Protein 6Y0R (pdb70)

Radius of gyration: 21.62 Å; Cα contacts (8 Å, |Δi|>4): 1154; chains: 1; bounding box: 48×56×54 Å

Foldseek 3Di:
DLLVVQLVVLVFDWDDPPDVLCVLQQAAQALQAGEAEQTETEHQDLSSQLSSLQSCLVVVFFEAEDQLRPFNQSCSSQSYYYHHRYYQLLQFDWAADPQQKIKGFQNHFQLQNQVCQCVVPQWDAAAAQARSHGNQVQQQAWGHYQLCQPHNTRVSFWAKWWFLFSNSDIDIDGCVGVVLLSQNSRRFVLQFGHTGIIMGRIHRWAQKKKKKKKDDDDALVQQLQLVLLVLVLLQAAASQWWKKWKQALVGIMIIHMGRDHDVVVCVRCVVSCVSRDDIDMDMDIHTRSVVSVVSNDPPHDSNDSDSNDRNHFHKFKWKKQAARDDSVLSSLLSVLCNPVRNPDPWRKMKMKIQQHHDSGPNLPDALSSHLQRSSNGGIMMMIMTTDDSPDNDDPVRVVSNVSSVCSRPVPDDPLRMATRSSGQGPPDQQANNLCRRRNPCLVSSLCSSCVRPVSRSSHHSNHRHHDD

Structure (mmCIF, N/CA/C/O backbone):
data_6Y0R
#
_entry.id   6Y0R
#
_cell.length_a   73.686
_cell.length_b   74.247
_cell.length_c   97.157
_cell.angle_alpha   90.000
_cell.angle_beta   90.000
_cell.angle_gamma   90.000
#
_symmetry.space_group_name_H-M   'P 21 21 21'
#
loop_
_entity.id
_entity.type
_entity.pdbx_description
1 polymer 'Chitooligosaccharide oxidase'
2 non-polymer 'FLAVIN-ADENINE DINUCLEOTIDE'
3 water water
#
loop_
_atom_site.group_PDB
_atom_site.id
_atom_site.type_symbol
_atom_site.label_atom_id
_atom_site.label_alt_id
_atom_site.label_comp_id
_atom_site.label_asym_id
_atom_site.label_entity_id
_atom_site.label_seq_id
_atom_site.pdbx_PDB_ins_code
_atom_site.Cartn_x
_atom_site.Cartn_y
_atom_site.Cartn_z
_atom_site.occupancy
_atom_site.B_iso_or_equiv
_atom_site.auth_seq_id
_atom_site.auth_comp_id
_atom_site.auth_asym_id
_atom_site.auth_atom_id
_atom_site.pdbx_PDB_model_num
ATOM 1 N N . GLU A 1 25 ? 3.963 -6.969 6.347 1.000 69.510 25 GLU AAA N 1
ATOM 2 C CA . GLU A 1 25 ? 2.725 -6.472 7.002 1.000 63.640 25 GLU AAA CA 1
ATOM 3 C C . GLU A 1 25 ? 2.263 -7.523 8.014 1.000 61.350 25 GLU AAA C 1
ATOM 4 O O . GLU A 1 25 ? 1.945 -8.665 7.593 1.000 56.840 25 GLU AAA O 1
ATOM 16 N N . ALA A 1 26 ? 2.231 -7.163 9.299 1.000 55.130 26 ALA AAA N 1
ATOM 17 C CA . ALA A 1 26 ? 1.432 -7.895 10.303 1.000 50.930 26 ALA AAA CA 1
ATOM 18 C C . ALA A 1 26 ? -0.028 -7.874 9.815 1.000 43.290 26 ALA AAA C 1
ATOM 19 O O . ALA A 1 26 ? -0.746 -8.873 10.061 1.000 38.460 26 ALA AAA O 1
ATOM 26 N N . VAL A 1 27 ? -0.454 -6.800 9.119 1.000 41.880 27 VAL AAA N 1
ATOM 27 C CA . VAL A 1 27 ? -1.880 -6.662 8.697 1.000 36.940 27 VAL AAA CA 1
ATOM 28 C C . VAL A 1 27 ? -2.170 -7.736 7.641 1.000 34.440 27 VAL AAA C 1
ATOM 29 O O . VAL A 1 27 ? -3.194 -8.402 7.768 1.000 33.450 27 VAL AAA O 1
ATOM 42 N N . ASN A 1 28 ? -1.260 -7.979 6.700 1.000 37.470 28 ASN AAA N 1
ATOM 43 C CA . ASN A 1 28 ? -1.447 -9.045 5.678 1.000 41.870 28 ASN AAA CA 1
ATOM 44 C C . ASN A 1 28 ? -1.527 -10.419 6.359 1.000 44.800 28 ASN AAA C 1
ATOM 45 O O . ASN A 1 28 ? -2.493 -11.143 6.078 1.000 39.590 28 ASN AAA O 1
ATOM 56 N N . SER A 1 29 ? -0.605 -10.758 7.267 1.000 47.800 29 SER AAA N 1
ATOM 57 C CA . SER A 1 29 ? -0.625 -12.075 7.957 1.000 43.660 29 SER AAA CA 1
ATOM 58 C C . SER A 1 29 ? -1.899 -12.188 8.799 1.000 39.270 29 SER AAA C 1
ATOM 59 O O . SER A 1 29 ? -2.469 -13.278 8.803 1.000 42.680 29 SER AAA O 1
ATOM 67 N N . CYS A 1 30 ? -2.385 -11.087 9.396 1.000 37.920 30 CYS AAA N 1
ATOM 68 C CA . CYS A 1 30 ? -3.672 -11.037 10.144 1.000 33.830 30 CYS AAA CA 1
ATOM 69 C C . CYS A 1 30 ? -4.796 -11.444 9.190 1.000 33.800 30 CYS AAA C 1
ATOM 70 O O . CYS A 1 30 ? -5.614 -12.276 9.567 1.000 32.940 30 CYS AAA O 1
ATOM 77 N N . LEU A 1 31 ? -4.827 -10.855 7.994 1.000 33.390 31 LEU AAA N 1
ATOM 78 C CA . LEU A 1 31 ? -5.905 -11.101 6.998 1.000 32.400 31 LEU AAA CA 1
ATOM 79 C C . LEU A 1 31 ? -5.884 -12.577 6.565 1.000 31.760 31 LEU AAA C 1
ATOM 80 O O . LEU A 1 31 ? -6.946 -13.225 6.617 1.000 32.400 31 LEU AAA O 1
ATOM 96 N N . THR A 1 32 ? -4.730 -13.082 6.161 1.000 37.420 32 THR AAA N 1
ATOM 97 C CA . THR A 1 32 ? -4.558 -14.497 5.716 1.000 42.570 32 THR AAA CA 1
ATOM 98 C C . THR A 1 32 ? -5.034 -15.430 6.850 1.000 40.920 32 THR AAA C 1
ATOM 99 O O . THR A 1 32 ? -5.918 -16.310 6.608 1.000 38.580 32 THR AAA O 1
ATOM 110 N N . GLN A 1 33 ? -4.574 -15.189 8.077 1.000 41.460 33 GLN AAA N 1
ATOM 111 C CA . GLN A 1 33 ? -4.935 -16.028 9.248 1.000 41.570 33 GLN AAA CA 1
ATOM 112 C C . GLN A 1 33 ? -6.437 -15.917 9.537 1.000 40.750 33 GLN AAA C 1
ATOM 113 O O . GLN A 1 33 ? -7.018 -16.894 10.035 1.000 38.060 33 GLN AAA O 1
ATOM 127 N N . ALA A 1 34 ? -7.084 -14.795 9.208 1.000 35.610 34 ALA AAA N 1
ATOM 128 C CA . ALA A 1 34 ? -8.544 -14.629 9.407 1.000 33.610 34 ALA AAA CA 1
ATOM 129 C C . ALA A 1 34 ? -9.328 -15.180 8.208 1.000 31.810 34 ALA AAA C 1
ATOM 130 O O . ALA A 1 34 ? -10.578 -15.051 8.243 1.000 36.720 34 ALA AAA O 1
ATOM 137 N N . LYS A 1 35 ? -8.629 -15.758 7.222 1.000 33.590 35 LYS AAA N 1
ATOM 138 C CA . LYS A 1 35 ? -9.210 -16.376 6.000 1.000 36.760 35 LYS AAA CA 1
ATOM 139 C C . LYS A 1 35 ? -9.943 -15.276 5.229 1.000 35.170 35 LYS AAA C 1
ATOM 140 O O . LYS A 1 35 ? -11.062 -15.527 4.706 1.000 33.950 35 LYS AAA O 1
ATOM 159 N N . VAL A 1 36 ? -9.354 -14.081 5.219 1.000 31.370 36 VAL AAA N 1
ATOM 160 C CA . VAL A 1 36 ? -9.849 -12.985 4.348 1.000 31.330 36 VAL AAA CA 1
ATOM 161 C C . VAL A 1 36 ? -9.098 -13.074 3.028 1.000 25.380 36 VAL AAA C 1
ATOM 162 O O . VAL A 1 36 ? -7.866 -12.985 2.981 1.000 26.540 36 VAL AAA O 1
ATOM 175 N N . PRO A 1 37 ? -9.789 -13.225 1.866 1.000 24.690 37 PRO AAA N 1
ATOM 176 C CA . PRO A 1 37 ? -9.073 -13.218 0.598 1.000 25.890 37 PRO AAA CA 1
ATOM 177 C C . PRO A 1 37 ? -8.327 -11.892 0.435 1.000 27.550 37 PRO AAA C 1
ATOM 178 O O . PRO A 1 37 ? -8.885 -10.851 0.795 1.000 28.630 37 PRO AAA O 1
ATOM 189 N N . THR A 1 38 ? -7.108 -11.930 -0.063 1.000 25.700 38 THR AAA N 1
ATOM 190 C CA . THR A 1 38 ? -6.296 -10.723 -0.327 1.000 27.720 38 THR AAA CA 1
ATOM 191 C C . THR A 1 38 ? -5.564 -10.858 -1.661 1.000 30.270 38 THR AAA C 1
ATOM 192 O O . THR A 1 38 ? -5.447 -12.012 -2.161 1.000 35.120 38 THR AAA O 1
ATOM 203 N N . ASP A 1 39 ? -5.082 -9.733 -2.177 1.000 27.330 39 ASP AAA N 1
ATOM 204 C CA . ASP A 1 39 ? -4.275 -9.676 -3.415 1.000 28.040 39 ASP AAA CA 1
ATOM 205 C C . ASP A 1 39 ? -2.806 -9.565 -3.002 1.000 30.700 39 ASP AAA C 1
ATOM 206 O O . ASP A 1 39 ? -2.503 -8.797 -2.118 1.000 30.390 39 ASP AAA O 1
ATOM 215 N N . ALA A 1 40 ? -1.945 -10.364 -3.612 1.000 33.130 40 ALA AAA N 1
ATOM 216 C CA . ALA A 1 40 ? -0.508 -10.313 -3.292 1.000 35.520 40 ALA AAA CA 1
ATOM 217 C C . ALA A 1 40 ? 0.074 -9.050 -3.908 1.000 36.110 40 ALA AAA C 1
ATOM 218 O O . ALA A 1 40 ? -0.218 -8.777 -5.054 1.000 35.350 40 ALA AAA O 1
ATOM 225 N N . GLN A 1 41 ? 0.883 -8.323 -3.147 1.000 38.070 41 GLN AAA N 1
ATOM 226 C CA . GLN A 1 41 ? 1.494 -7.074 -3.643 1.000 46.520 41 GLN AAA CA 1
ATOM 227 C C . GLN A 1 41 ? 2.219 -7.336 -4.950 1.000 50.600 41 GLN AAA C 1
ATOM 228 O O . GLN A 1 41 ? 2.977 -8.287 -5.028 1.000 62.980 41 GLN AAA O 1
ATOM 242 N N . GLY A 1 42 ? 1.968 -6.509 -5.947 1.000 52.720 42 GLY AAA N 1
ATOM 243 C CA . GLY A 1 42 ? 2.729 -6.637 -7.196 1.000 51.370 42 GLY AAA CA 1
ATOM 244 C C . GLY A 1 42 ? 2.187 -7.669 -8.156 1.000 46.180 42 GLY AAA C 1
ATOM 245 O O . GLY A 1 42 ? 2.758 -7.754 -9.213 1.000 49.250 42 GLY AAA O 1
ATOM 249 N N . SER A 1 43 ? 1.123 -8.388 -7.815 1.000 41.440 43 SER AAA N 1
ATOM 250 C CA . SER A 1 43 ? 0.563 -9.414 -8.724 1.000 37.630 43 SER AAA CA 1
ATOM 251 C C . SER A 1 43 ? -0.406 -8.796 -9.730 1.000 43.470 43 SER AAA C 1
ATOM 252 O O . SER A 1 43 ? -0.722 -7.627 -9.608 1.000 36.470 43 SER AAA O 1
ATOM 260 N N . GLN A 1 44 ? -0.911 -9.621 -10.641 1.000 39.720 44 GLN AAA N 1
ATOM 261 C CA . GLN A 1 44 ? -1.895 -9.134 -11.632 1.000 44.410 44 GLN AAA CA 1
ATOM 262 C C . GLN A 1 44 ? -3.200 -8.806 -10.906 1.000 39.360 44 GLN AAA C 1
ATOM 263 O O . GLN A 1 44 ? -3.871 -7.908 -11.331 1.000 36.790 44 GLN AAA O 1
ATOM 277 N N . SER A 1 45 ? -3.505 -9.528 -9.835 1.000 37.320 45 SER AAA N 1
ATOM 278 C CA . SER A 1 45 ? -4.740 -9.360 -9.018 1.000 37.720 45 SER AAA CA 1
ATOM 279 C C . SER A 1 45 ? -4.700 -7.995 -8.320 1.000 31.280 45 SER AAA C 1
ATOM 280 O O . SER A 1 45 ? -5.708 -7.268 -8.338 1.000 29.090 45 SER AAA O 1
ATOM 288 N N . TRP A 1 46 ? -3.545 -7.658 -7.760 1.000 30.580 46 TRP AAA N 1
ATOM 289 C CA . TRP A 1 46 ? -3.264 -6.327 -7.175 1.000 29.960 46 TRP AAA CA 1
ATOM 290 C C . TRP A 1 46 ? -3.455 -5.221 -8.222 1.000 29.140 46 TRP AAA C 1
ATOM 291 O O . TRP A 1 46 ? -4.063 -4.205 -7.876 1.000 27.480 46 TRP AAA O 1
ATOM 312 N N . LYS A 1 47 ? -2.932 -5.378 -9.431 1.000 28.210 47 LYS AAA N 1
ATOM 313 C CA . LYS A 1 47 ? -3.100 -4.385 -10.526 1.000 31.360 47 LYS AAA CA 1
ATOM 314 C C . LYS A 1 47 ? -4.585 -4.274 -10.888 1.000 30.620 47 LYS AAA C 1
ATOM 315 O O . LYS A 1 47 ? -5.050 -3.147 -11.116 1.000 27.860 47 LYS AAA O 1
ATOM 334 N N . GLU A 1 48 ? -5.296 -5.390 -10.936 1.000 28.230 48 GLU AAA N 1
ATOM 335 C CA . GLU A 1 48 ? -6.742 -5.403 -11.288 1.000 31.090 48 GLU AAA CA 1
ATOM 336 C C . GLU A 1 48 ? -7.560 -4.572 -10.267 1.000 29.310 48 GLU AAA C 1
ATOM 337 O O . GLU A 1 48 ? -8.422 -3.777 -10.686 1.000 29.010 48 GLU AAA O 1
ATOM 349 N N . ASP A 1 49 ? -7.315 -4.738 -8.970 1.000 24.780 49 ASP AAA N 1
ATOM 350 C CA . ASP A 1 49 ? -8.093 -4.047 -7.903 1.000 26.050 49 ASP AAA CA 1
ATOM 351 C C . ASP A 1 49 ? -7.431 -2.728 -7.492 1.000 24.340 49 ASP AAA C 1
ATOM 352 O O . ASP A 1 49 ? -8.118 -1.894 -6.870 1.000 24.390 49 ASP AAA O 1
ATOM 361 N N . GLY A 1 50 ? -6.140 -2.551 -7.775 1.000 21.670 50 GLY AAA N 1
ATOM 362 C CA . GLY A 1 50 ? -5.296 -1.541 -7.119 1.000 22.080 50 GLY AAA CA 1
ATOM 363 C C . GLY A 1 50 ? -4.841 -0.455 -8.059 1.000 20.270 50 GLY AAA C 1
ATOM 364 O O . GLY A 1 50 ? -3.929 0.294 -7.684 1.000 23.120 50 GLY AAA O 1
ATOM 368 N N . THR A 1 51 ? -5.452 -0.343 -9.249 1.000 22.810 51 THR AAA N 1
ATOM 369 C CA . THR A 1 51 ? -5.151 0.731 -10.210 1.000 21.980 51 THR AAA CA 1
ATOM 370 C C . THR A 1 51 ? -6.299 1.732 -10.150 1.000 22.280 51 THR AAA C 1
ATOM 371 O O . THR A 1 51 ? -7.419 1.370 -10.543 1.000 21.120 51 THR AAA O 1
ATOM 382 N N . ALA A 1 52 ? -6.005 2.913 -9.636 1.000 21.520 52 ALA AAA N 1
ATOM 383 C CA . ALA A 1 52 ? -7.023 3.973 -9.435 1.000 19.500 52 ALA AAA CA 1
ATOM 384 C C . ALA A 1 52 ? -7.622 4.345 -10.782 1.000 18.420 52 ALA AAA C 1
ATOM 385 O O . ALA A 1 52 ? -6.941 4.317 -11.825 1.000 19.070 52 ALA AAA O 1
ATOM 392 N N . TYR A 1 53 ? -8.914 4.669 -10.772 1.000 16.170 53 TYR AAA N 1
ATOM 393 C CA . TYR A 1 53 ? -9.628 5.114 -11.984 1.000 16.730 53 TYR AAA CA 1
ATOM 394 C C . TYR A 1 53 ? -8.901 6.302 -12.596 1.000 17.790 53 TYR AAA C 1
ATOM 395 O O . TYR A 1 53 ? -8.625 6.348 -13.803 1.000 18.730 53 TYR AAA O 1
ATOM 413 N N . ASN A 1 54 ? -8.579 7.300 -11.783 1.000 16.600 54 ASN AAA N 1
ATOM 414 C CA . ASN A 1 54 ? -7.903 8.521 -12.264 1.000 17.740 54 ASN AAA CA 1
ATOM 415 C C . ASN A 1 54 ? -6.390 8.260 -12.358 1.000 18.470 54 ASN AAA C 1
ATOM 416 O O . ASN A 1 54 ? -5.768 8.059 -11.328 1.000 20.690 54 ASN AAA O 1
ATOM 427 N N . LEU A 1 55 ? -5.859 8.209 -13.578 1.000 19.790 55 LEU AAA N 1
ATOM 428 C CA . LEU A 1 55 ? -4.408 7.960 -13.838 1.000 20.180 55 LEU AAA CA 1
ATOM 429 C C . LEU A 1 55 ? -3.556 9.093 -13.269 1.000 21.990 55 LEU AAA C 1
ATOM 430 O O . LEU A 1 55 ? -2.331 8.887 -13.018 1.000 22.610 55 LEU AAA O 1
ATOM 446 N N . ARG A 1 56 ? -4.148 10.251 -12.991 1.000 20.060 56 ARG AAA N 1
ATOM 447 C CA . ARG A 1 56 ? -3.408 11.349 -12.330 1.000 20.180 56 ARG AAA CA 1
ATOM 448 C C . ARG A 1 56 ? -3.087 11.016 -10.865 1.000 19.270 56 ARG AAA C 1
ATOM 449 O O . ARG A 1 56 ? -2.152 11.642 -10.312 1.000 21.040 56 ARG AAA O 1
ATOM 470 N N . LEU A 1 57 ? -3.836 10.124 -10.221 1.000 19.070 57 LEU AAA N 1
ATOM 471 C CA . LEU A 1 57 ? -3.784 9.878 -8.753 1.000 17.660 57 LEU AAA CA 1
ATOM 472 C C . LEU A 1 57 ? -3.804 8.389 -8.431 1.000 18.570 57 LEU AAA C 1
ATOM 473 O O . LEU A 1 57 ? -4.677 7.836 -7.730 1.000 18.460 57 LEU AAA O 1
ATOM 489 N N . PRO A 1 58 ? -2.712 7.687 -8.831 1.000 18.240 58 PRO AAA N 1
ATOM 490 C CA . PRO A 1 58 ? -2.494 6.331 -8.359 1.000 18.420 58 PRO AAA CA 1
ATOM 491 C C . PRO A 1 58 ? -2.009 6.320 -6.903 1.000 16.760 58 PRO AAA C 1
ATOM 492 O O . PRO A 1 58 ? -1.341 7.279 -6.453 1.000 20.840 58 PRO AAA O 1
ATOM 503 N N . PHE A 1 59 ? -2.374 5.277 -6.175 1.000 18.960 59 PHE AAA N 1
ATOM 504 C CA . PHE A 1 59 ? -1.956 5.054 -4.770 1.000 20.760 59 PHE AAA CA 1
ATOM 505 C C . PHE A 1 59 ? -1.688 3.566 -4.580 1.000 21.050 59 PHE AAA C 1
ATOM 506 O O . PHE A 1 59 ? -2.195 2.728 -5.345 1.000 20.600 59 PHE AAA O 1
ATOM 523 N N . GLU A 1 60 ? -0.822 3.299 -3.602 1.000 22.390 60 GLU AAA N 1
ATOM 524 C CA . GLU A 1 60 ? -0.343 1.954 -3.232 1.000 22.400 60 GLU AAA CA 1
ATOM 525 C C . GLU A 1 60 ? -0.837 1.648 -1.827 1.000 20.490 60 GLU AAA C 1
ATOM 526 O O . GLU A 1 60 ? -0.264 2.113 -0.839 1.000 23.360 60 GLU AAA O 1
ATOM 538 N N . PRO A 1 61 ? -1.914 0.854 -1.694 1.000 20.010 61 PRO AAA N 1
ATOM 539 C CA . PRO A 1 61 ? -2.362 0.371 -0.395 1.000 20.410 61 PRO AAA CA 1
ATOM 540 C C . PRO A 1 61 ? -1.269 -0.460 0.319 1.000 22.470 61 PRO AAA C 1
ATOM 541 O O . PRO A 1 61 ? -0.395 -0.987 -0.366 1.000 23.450 61 PRO AAA O 1
ATOM 552 N N . ALA A 1 62 ? -1.376 -0.545 1.640 1.000 24.000 62 ALA AAA N 1
ATOM 553 C CA . ALA A 1 62 ? -0.611 -1.521 2.455 1.000 25.120 62 ALA AAA CA 1
ATOM 554 C C . ALA A 1 62 ? -1.064 -2.950 2.153 1.000 25.360 62 ALA AAA C 1
ATOM 555 O O . ALA A 1 62 ? -0.216 -3.862 2.192 1.000 27.290 62 ALA AAA O 1
ATOM 562 N N . ALA A 1 63 ? -2.348 -3.159 1.859 1.000 22.950 63 ALA AAA N 1
ATOM 563 C CA . ALA A 1 63 ? -2.986 -4.467 1.673 1.000 23.350 63 ALA AAA CA 1
ATOM 564 C C . ALA A 1 63 ? -4.285 -4.225 0.925 1.000 25.250 63 ALA AAA C 1
ATOM 565 O O . ALA A 1 63 ? -4.897 -3.132 1.110 1.000 23.880 63 ALA AAA O 1
ATOM 572 N N . ILE A 1 64 ? -4.690 -5.204 0.130 1.000 23.960 64 ILE AAA N 1
ATOM 573 C CA . ILE A 1 64 ? -6.013 -5.159 -0.531 1.000 24.100 64 ILE AAA CA 1
ATOM 574 C C . ILE A 1 64 ? -6.771 -6.404 -0.109 1.000 24.170 64 ILE AAA C 1
ATOM 575 O O . ILE A 1 64 ? -6.367 -7.519 -0.548 1.000 29.360 64 ILE AAA O 1
ATOM 591 N N . ALA A 1 65 ? -7.806 -6.244 0.701 1.000 22.610 65 ALA AAA N 1
ATOM 592 C CA . ALA A 1 65 ? -8.735 -7.331 1.071 1.000 21.920 65 ALA AAA CA 1
ATOM 593 C C . ALA A 1 65 ? -9.814 -7.421 -0.021 1.000 25.570 65 ALA AAA C 1
ATOM 594 O O . ALA A 1 65 ? -10.273 -6.353 -0.513 1.000 23.210 65 ALA AAA O 1
ATOM 601 N N . VAL A 1 66 ? -10.191 -8.645 -0.413 1.000 24.690 66 VAL AAA N 1
ATOM 602 C CA . VAL A 1 66 ? -11.171 -8.881 -1.502 1.000 26.180 66 VAL AAA CA 1
ATOM 603 C C . VAL A 1 66 ? -12.266 -9.795 -0.986 1.000 26.150 66 VAL AAA C 1
ATOM 604 O O . VAL A 1 66 ? -12.438 -10.940 -1.420 1.000 28.960 66 VAL AAA O 1
ATOM 617 N N . PRO A 1 67 ? -13.091 -9.302 -0.050 1.000 24.050 67 PRO AAA N 1
ATOM 618 C CA . PRO A 1 67 ? -14.114 -10.131 0.579 1.000 25.050 67 PRO AAA CA 1
ATOM 619 C C . PRO A 1 67 ? -15.283 -10.472 -0.347 1.000 27.630 67 PRO AAA C 1
ATOM 620 O O . PRO A 1 67 ? -15.685 -9.670 -1.180 1.000 26.350 67 PRO AAA O 1
ATOM 631 N N . THR A 1 68 ? -15.835 -11.667 -0.174 1.000 26.550 68 THR AAA N 1
ATOM 632 C CA . THR A 1 68 ? -17.119 -12.075 -0.813 1.000 24.460 68 THR AAA CA 1
ATOM 633 C C . THR A 1 68 ? -18.268 -12.183 0.186 1.000 26.220 68 THR AAA C 1
ATOM 634 O O . THR A 1 68 ? -19.415 -12.355 -0.284 1.000 27.880 68 THR AAA O 1
ATOM 645 N N . THR A 1 69 ? -18.028 -12.069 1.502 1.000 24.480 69 THR AAA N 1
ATOM 646 C CA . THR A 1 69 ? -19.076 -12.138 2.540 1.000 25.620 69 THR AAA CA 1
ATOM 647 C C . THR A 1 69 ? -18.916 -11.005 3.554 1.000 24.170 69 THR AAA C 1
ATOM 648 O O . THR A 1 69 ? -17.781 -10.532 3.719 1.000 25.660 69 THR AAA O 1
ATOM 659 N N . VAL A 1 70 ? -20.000 -10.649 4.214 1.000 25.420 70 VAL AAA N 1
ATOM 660 C CA . VAL A 1 70 ? -19.996 -9.656 5.321 1.000 26.290 70 VAL AAA CA 1
ATOM 661 C C . VAL A 1 70 ? -19.033 -10.146 6.418 1.000 28.800 70 VAL AAA C 1
ATOM 662 O O . VAL A 1 70 ? -18.245 -9.320 6.944 1.000 26.580 70 VAL AAA O 1
ATOM 675 N N . ALA A 1 71 ? -19.006 -11.450 6.723 1.000 28.340 71 ALA AAA N 1
ATOM 676 C CA . ALA A 1 71 ? -18.077 -12.001 7.743 1.000 27.800 71 ALA AAA CA 1
ATOM 677 C C . ALA A 1 71 ? -16.627 -11.674 7.374 1.000 25.860 71 ALA AAA C 1
ATOM 678 O O . ALA A 1 71 ? -15.845 -11.339 8.300 1.000 26.690 71 ALA AAA O 1
ATOM 685 N N . GLN A 1 72 ? -16.249 -11.727 6.088 1.000 25.440 72 GLN AAA N 1
ATOM 686 C CA . GLN A 1 72 ? -14.882 -11.385 5.630 1.000 23.270 72 GLN AAA CA 1
ATOM 687 C C . GLN A 1 72 ? -14.625 -9.866 5.759 1.000 22.940 72 GLN AAA C 1
ATOM 688 O O . GLN A 1 72 ? -13.474 -9.496 6.034 1.000 23.970 72 GLN AAA O 1
ATOM 702 N N . VAL A 1 73 ? -15.641 -9.039 5.530 1.000 24.850 73 VAL AAA N 1
ATOM 703 C CA . VAL A 1 73 ? -15.514 -7.554 5.744 1.000 22.490 73 VAL AAA CA 1
ATOM 704 C C . VAL A 1 73 ? -15.249 -7.312 7.245 1.000 24.610 73 VAL AAA C 1
ATOM 705 O O . VAL A 1 73 ? -14.286 -6.549 7.557 1.000 25.120 73 VAL AAA O 1
ATOM 718 N N . SER A 1 74 ? -16.038 -7.930 8.140 1.000 25.680 74 SER AAA N 1
ATOM 719 C CA . SER A 1 74 ? -15.846 -7.790 9.604 1.000 27.580 74 SER AAA CA 1
ATOM 720 C C . SER A 1 74 ? -14.413 -8.172 9.955 1.000 27.040 74 SER AAA C 1
ATOM 721 O O . SER A 1 74 ? -13.767 -7.393 10.670 1.000 25.350 74 SER AAA O 1
ATOM 729 N N . ALA A 1 75 ? -13.938 -9.343 9.525 1.000 25.580 75 ALA AAA N 1
ATOM 730 C CA . ALA A 1 75 ? -12.569 -9.818 9.851 1.000 29.200 75 ALA AAA CA 1
ATOM 731 C C . ALA A 1 75 ? -11.530 -8.828 9.316 1.000 27.540 75 ALA AAA C 1
ATOM 732 O O . ALA A 1 75 ? -10.533 -8.527 10.005 1.000 27.080 75 ALA AAA O 1
ATOM 739 N N . ALA A 1 76 ? -11.747 -8.297 8.117 1.000 25.800 76 ALA AAA N 1
ATOM 740 C CA . ALA A 1 76 ? -10.772 -7.384 7.506 1.000 22.540 76 ALA AAA CA 1
ATOM 741 C C . ALA A 1 76 ? -10.707 -6.098 8.340 1.000 20.780 76 ALA AAA C 1
ATOM 742 O O . ALA A 1 76 ? -9.581 -5.633 8.603 1.000 22.820 76 ALA AAA O 1
ATOM 749 N N . VAL A 1 77 ? -11.849 -5.554 8.717 1.000 22.400 77 VAL AAA N 1
ATOM 750 C CA . VAL A 1 77 ? -11.899 -4.324 9.550 1.000 23.060 77 VAL AAA CA 1
ATOM 751 C C . VAL A 1 77 ? -11.205 -4.634 10.884 1.000 26.480 77 VAL AAA C 1
ATOM 752 O O . VAL A 1 77 ? -10.369 -3.834 11.307 1.000 25.450 77 VAL AAA O 1
ATOM 765 N N . GLU A 1 78 ? -11.482 -5.790 11.481 1.000 25.340 78 GLU AAA N 1
ATOM 766 C CA . GLU A 1 78 ? -10.886 -6.115 12.814 1.000 26.750 78 GLU AAA CA 1
ATOM 767 C C . GLU A 1 78 ? -9.369 -6.117 12.683 1.000 25.220 78 GLU AAA C 1
ATOM 768 O O . GLU A 1 78 ? -8.672 -5.583 13.598 1.000 26.750 78 GLU AAA O 1
ATOM 780 N N . CYS A 1 79 ? -8.858 -6.683 11.597 1.000 26.160 79 CYS AAA N 1
ATOM 781 C CA . CYS A 1 79 ? -7.408 -6.744 11.290 1.000 26.850 79 CYS AAA CA 1
ATOM 782 C C . CYS A 1 79 ? -6.814 -5.340 11.167 1.000 28.040 79 CYS AAA C 1
ATOM 783 O O . CYS A 1 79 ? -5.729 -5.096 11.722 1.000 28.090 79 CYS AAA O 1
ATOM 790 N N . GLY A 1 80 ? -7.446 -4.457 10.400 1.000 25.590 80 GLY AAA N 1
ATOM 791 C CA . GLY A 1 80 ? -6.998 -3.056 10.321 1.000 23.810 80 GLY AAA CA 1
ATOM 792 C C . GLY A 1 80 ? -6.997 -2.357 11.676 1.000 23.550 80 GLY AAA C 1
ATOM 793 O O . GLY A 1 80 ? -5.982 -1.707 12.010 1.000 24.970 80 GLY AAA O 1
ATOM 797 N N . ALA A 1 81 ? -8.075 -2.449 12.436 1.000 24.380 81 ALA AAA N 1
ATOM 798 C CA . ALA A 1 81 ? -8.221 -1.782 13.745 1.000 25.420 81 ALA AAA CA 1
ATOM 799 C C . ALA A 1 81 ? -7.146 -2.324 14.684 1.000 28.950 81 ALA AAA C 1
ATOM 800 O O . ALA A 1 81 ? -6.464 -1.514 15.298 1.000 27.740 81 ALA AAA O 1
ATOM 807 N N . LYS A 1 82 ? -6.952 -3.640 14.717 1.000 30.650 82 LYS AAA N 1
ATOM 808 C CA . LYS A 1 82 ? -5.948 -4.262 15.624 1.000 31.240 82 LYS AAA CA 1
ATOM 809 C C . LYS A 1 82 ? -4.546 -3.701 15.344 1.000 30.720 82 LYS AAA C 1
ATOM 810 O O . LYS A 1 82 ? -3.804 -3.552 16.305 1.000 31.620 82 LYS AAA O 1
ATOM 829 N N . HIS A 1 83 ? -4.195 -3.355 14.105 1.000 30.350 83 HIS AAA N 1
ATOM 830 C CA . HIS A 1 83 ? -2.827 -2.923 13.698 1.000 30.870 83 HIS AAA CA 1
ATOM 831 C C . HIS A 1 83 ? -2.761 -1.401 13.487 1.000 29.410 83 HIS AAA C 1
ATOM 832 O O . HIS A 1 83 ? -1.672 -0.904 13.111 1.000 29.630 83 HIS AAA O 1
ATOM 847 N N . GLY A 1 84 ? -3.852 -0.682 13.789 1.000 28.520 84 GLY AAA N 1
ATOM 848 C CA . GLY A 1 84 ? -3.913 0.786 13.732 1.000 27.970 84 GLY AAA CA 1
ATOM 849 C C . GLY A 1 84 ? -3.673 1.305 12.332 1.000 29.840 84 GLY AAA C 1
ATOM 850 O O . GLY A 1 84 ? -3.182 2.444 12.216 1.000 33.540 84 GLY AAA O 1
ATOM 854 N N . VAL A 1 85 ? -4.070 0.557 11.301 1.000 27.560 85 VAL AAA N 1
ATOM 855 C CA . VAL A 1 85 ? -3.904 1.018 9.886 1.000 26.500 85 VAL AAA CA 1
ATOM 856 C C . VAL A 1 85 ? -5.224 1.667 9.433 1.000 23.860 85 VAL AAA C 1
ATOM 857 O O . VAL A 1 85 ? -6.302 1.145 9.731 1.000 27.250 85 VAL AAA O 1
ATOM 870 N N . ALA A 1 86 ? -5.106 2.787 8.735 1.000 21.240 86 ALA AAA N 1
ATOM 871 C CA . ALA A 1 86 ? -6.253 3.477 8.105 1.000 20.040 86 ALA AAA CA 1
ATOM 872 C C . ALA A 1 86 ? -6.906 2.484 7.145 1.000 18.710 86 ALA AAA C 1
ATOM 873 O O . ALA A 1 86 ? -6.195 1.734 6.484 1.000 20.030 86 ALA AAA O 1
ATOM 880 N N . ILE A 1 87 ? -8.222 2.548 7.082 1.000 18.450 87 ILE AAA N 1
ATOM 881 C CA . ILE A 1 87 ? -9.066 1.607 6.307 1.000 18.610 87 ILE AAA CA 1
ATOM 882 C C . ILE A 1 87 ? -9.892 2.458 5.344 1.000 17.680 87 ILE AAA C 1
ATOM 883 O O . ILE A 1 87 ? -10.521 3.397 5.817 1.000 17.940 87 ILE AAA O 1
ATOM 899 N N . SER A 1 88 ? -9.950 2.019 4.095 1.000 19.330 88 SER AAA N 1
ATOM 900 C CA . SER A 1 88 ? -10.753 2.656 3.023 1.000 19.350 88 SER AAA CA 1
ATOM 901 C C . SER A 1 88 ? -11.484 1.555 2.271 1.000 18.880 88 SER AAA C 1
ATOM 902 O O . SER A 1 88 ? -10.821 0.557 1.877 1.000 19.080 88 SER AAA O 1
ATOM 910 N N . ALA A 1 89 ? -12.776 1.726 2.092 1.000 18.360 89 ALA AAA N 1
ATOM 911 C CA . ALA A 1 89 ? -13.582 0.818 1.254 1.000 16.870 89 ALA AAA CA 1
ATOM 912 C C . ALA A 1 89 ? -13.584 1.373 -0.175 1.000 17.810 89 ALA AAA C 1
ATOM 913 O O . ALA A 1 89 ? -13.751 2.599 -0.346 1.000 18.150 89 ALA AAA O 1
ATOM 920 N N . LYS A 1 90 ? -13.483 0.477 -1.155 1.000 17.780 90 LYS AAA N 1
ATOM 921 C CA . LYS A 1 90 ? -13.570 0.834 -2.597 1.000 17.410 90 LYS AAA CA 1
ATOM 922 C C . LYS A 1 90 ? -14.704 -0.022 -3.180 1.000 18.510 90 LYS AAA C 1
ATOM 923 O O . LYS A 1 90 ? -14.576 -1.272 -3.175 1.000 18.560 90 LYS AAA O 1
ATOM 942 N N . SER A 1 91 ? -15.735 0.619 -3.715 1.000 16.720 91 SER AAA N 1
ATOM 943 C CA . SER A 1 91 ? -16.892 -0.060 -4.367 1.000 17.000 91 SER AAA CA 1
ATOM 944 C C . SER A 1 91 ? -16.638 -0.072 -5.891 1.000 17.940 91 SER AAA C 1
ATOM 945 O O . SER A 1 91 ? -16.029 -1.034 -6.406 1.000 18.890 91 SER AAA O 1
ATOM 953 N N . GLY A 1 92 ? -16.961 1.000 -6.613 1.000 16.960 92 GLY AAA N 1
ATOM 954 C CA . GLY A 1 92 ? -16.748 1.058 -8.055 1.000 17.720 92 GLY AAA CA 1
ATOM 955 C C . GLY A 1 92 ? -15.437 1.717 -8.422 1.000 15.210 92 GLY AAA C 1
ATOM 956 O O . GLY A 1 92 ? -15.048 1.655 -9.586 1.000 16.090 92 GLY AAA O 1
ATOM 960 N N . GLY A 1 93 ? -14.746 2.355 -7.466 1.000 14.590 93 GLY AAA N 1
ATOM 961 C CA . GLY A 1 93 ? -13.460 3.013 -7.733 1.000 14.710 93 GLY AAA CA 1
ATOM 962 C C . GLY A 1 93 ? -13.497 4.256 -8.592 1.000 15.600 93 GLY AAA C 1
ATOM 963 O O . GLY A 1 93 ? -12.443 4.703 -8.987 1.000 18.660 93 GLY AAA O 1
ATOM 967 N N . HIS A 1 94 ? -14.665 4.882 -8.788 1.000 15.010 94 HIS AAA N 1
ATOM 968 C CA . HIS A 1 94 ? -14.789 6.084 -9.657 1.000 14.540 94 HIS AAA CA 1
ATOM 969 C C . HIS A 1 94 ? -14.391 7.378 -8.947 1.000 14.710 94 HIS AAA C 1
ATOM 970 O O . HIS A 1 94 ? -14.372 8.394 -9.637 1.000 15.190 94 HIS AAA O 1
ATOM 985 N N . SER A 1 95 ? -13.922 7.347 -7.692 1.000 14.160 95 SER AAA N 1
ATOM 986 C CA . SER A 1 95 ? -13.507 8.602 -7.026 1.000 14.830 95 SER AAA CA 1
ATOM 987 C C . SER A 1 95 ? -12.590 9.419 -7.932 1.000 15.830 95 SER AAA C 1
ATOM 988 O O . SER A 1 95 ? -11.523 8.944 -8.314 1.000 16.170 95 SER AAA O 1
ATOM 996 N N . TYR A 1 96 ? -12.927 10.680 -8.121 1.000 15.260 96 TYR AAA N 1
ATOM 997 C CA . TYR A 1 96 ? -12.095 11.581 -8.945 1.000 14.600 96 TYR AAA CA 1
ATOM 998 C C . TYR A 1 96 ? -10.715 11.816 -8.319 1.000 15.700 96 TYR AAA C 1
ATOM 999 O O . TYR A 1 96 ? -9.785 12.251 -9.052 1.000 15.970 96 TYR AAA O 1
ATOM 1017 N N . THR A 1 97 ? -10.589 11.584 -7.015 1.000 14.620 97 THR AAA N 1
ATOM 1018 C CA . THR A 1 97 ? -9.332 11.842 -6.264 1.000 15.580 97 THR AAA CA 1
ATOM 1019 C C . THR A 1 97 ? -8.864 10.552 -5.578 1.000 16.670 97 THR AAA C 1
ATOM 1020 O O . THR A 1 97 ? -7.956 10.636 -4.661 1.000 15.790 97 THR AAA O 1
ATOM 1031 N N . SER A 1 98 ? -9.400 9.388 -5.983 1.000 15.630 98 SER AAA N 1
ATOM 1032 C CA . SER A 1 98 ? -8.889 8.056 -5.563 1.000 17.470 98 SER AAA CA 1
ATOM 1033 C C . SER A 1 98 ? -9.100 7.872 -4.064 1.000 17.200 98 SER AAA C 1
ATOM 1034 O O . SER A 1 98 ? -8.256 7.212 -3.379 1.000 17.190 98 SER AAA O 1
ATOM 1042 N N . LEU A 1 99 ? -10.200 8.423 -3.531 1.000 16.060 99 LEU AAA N 1
ATOM 1043 C CA . LEU A 1 99 ? -10.494 8.311 -2.076 1.000 17.090 99 LEU AAA CA 1
ATOM 1044 C C . LEU A 1 99 ? -10.857 6.885 -1.666 1.000 18.170 99 LEU AAA C 1
ATOM 1045 O O . LEU A 1 99 ? -10.786 6.607 -0.443 1.000 17.070 99 LEU AAA O 1
ATOM 1061 N N . GLY A 1 100 ? -11.145 5.962 -2.587 1.000 16.010 100 GLY AAA N 1
ATOM 1062 C CA . GLY A 1 100 ? -11.382 4.560 -2.189 1.000 17.670 100 GLY AAA CA 1
ATOM 1063 C C . GLY A 1 100 ? -10.059 3.913 -1.749 1.000 17.680 100 GLY AAA C 1
ATOM 1064 O O . GLY A 1 100 ? -10.128 2.823 -1.136 1.000 19.660 100 GLY AAA O 1
ATOM 1068 N N . PHE A 1 101 ? -8.924 4.504 -2.143 1.000 17.330 101 PHE AAA N 1
ATOM 1069 C CA . PHE A 1 101 ? -7.565 4.110 -1.682 1.000 17.990 101 PHE AAA CA 1
ATOM 1070 C C . PHE A 1 101 ? -7.239 4.805 -0.365 1.000 19.600 101 PHE AAA C 1
ATOM 1071 O O . PHE A 1 101 ? -6.285 4.379 0.360 1.000 21.910 101 PHE AAA O 1
ATOM 1088 N N . GLY A 1 102 ? -7.997 5.833 -0.015 1.000 18.750 102 GLY AAA N 1
ATOM 1089 C CA . GLY A 1 102 ? -7.635 6.710 1.100 1.000 17.630 102 GLY AAA CA 1
ATOM 1090 C C . GLY A 1 102 ? -7.032 8.031 0.693 1.000 17.010 102 GLY AAA C 1
ATOM 1091 O O . GLY A 1 102 ? -6.725 8.797 1.630 1.000 18.480 102 GLY AAA O 1
ATOM 1095 N N . GLY A 1 103 ? -6.812 8.300 -0.609 1.000 17.560 103 GLY AAA N 1
ATOM 1096 C CA . GLY A 1 103 ? -6.196 9.563 -1.076 1.000 18.680 103 GLY AAA CA 1
ATOM 1097 C C . GLY A 1 103 ? -4.758 9.724 -0.631 1.000 19.480 103 GLY AAA C 1
ATOM 1098 O O . GLY A 1 103 ? -4.249 10.854 -0.531 1.000 20.980 103 GLY AAA O 1
ATOM 1102 N N . GLU A 1 104 ? -4.108 8.599 -0.338 1.000 19.330 104 GLU AAA N 1
ATOM 1103 C CA . GLU A 1 104 ? -2.695 8.501 0.116 1.000 20.250 104 GLU AAA CA 1
ATOM 1104 C C . GLU A 1 104 ? -2.305 7.022 0.103 1.000 22.200 104 GLU AAA C 1
ATOM 1105 O O . GLU A 1 104 ? -3.180 6.181 -0.074 1.000 21.850 104 GLU AAA O 1
ATOM 1117 N N . ASP A 1 105 ? -1.002 6.755 0.183 1.000 22.740 105 ASP AAA N 1
ATOM 1118 C CA . ASP A 1 105 ? -0.484 5.368 0.250 1.000 23.620 105 ASP AAA CA 1
ATOM 1119 C C . ASP A 1 105 ? -0.760 4.791 1.627 1.000 21.480 105 ASP AAA C 1
ATOM 1120 O O . ASP A 1 105 ? -0.913 5.566 2.614 1.000 23.350 105 ASP AAA O 1
ATOM 1129 N N . GLY A 1 106 ? -0.790 3.462 1.715 1.000 22.030 106 GLY AAA N 1
ATOM 1130 C CA . GLY A 1 106 ? -0.564 2.752 2.997 1.000 22.680 106 GLY AAA CA 1
ATOM 1131 C C . GLY A 1 106 ? -1.823 2.348 3.723 1.000 24.150 106 GLY AAA C 1
ATOM 1132 O O . GLY A 1 106 ? -1.735 1.813 4.861 1.000 24.620 106 GLY AAA O 1
ATOM 1136 N N . HIS A 1 107 ? -3.009 2.519 3.126 1.000 21.750 107 HIS AAA N 1
ATOM 1137 C CA . HIS A 1 107 ? -4.237 2.069 3.805 1.000 19.790 107 HIS AAA CA 1
ATOM 1138 C C . HIS A 1 107 ? -4.421 0.564 3.625 1.000 17.280 107 HIS AAA C 1
ATOM 1139 O O . HIS A 1 107 ? -3.872 0.026 2.632 1.000 20.840 107 HIS AAA O 1
ATOM 1154 N N . LEU A 1 108 ? -5.238 -0.018 4.479 1.000 19.060 108 LEU AAA N 1
ATOM 1155 C CA . LEU A 1 108 ? -5.915 -1.301 4.200 1.000 21.510 108 LEU AAA CA 1
ATOM 1156 C C . LEU A 1 108 ? -7.076 -0.934 3.288 1.000 19.410 108 LEU AAA C 1
ATOM 1157 O O . LEU A 1 108 ? -7.989 -0.250 3.778 1.000 21.470 108 LEU AAA O 1
ATOM 1173 N N . MET A 1 109 ? -7.003 -1.345 2.029 1.000 18.760 109 MET AAA N 1
ATOM 1174 C CA . MET A 1 109 ? -8.135 -1.114 1.102 1.000 19.320 109 MET AAA CA 1
ATOM 1175 C C . MET A 1 109 ? -9.036 -2.364 1.031 1.000 19.850 109 MET AAA C 1
ATOM 1176 O O . MET A 1 109 ? -8.531 -3.517 0.845 1.000 21.290 109 MET AAA O 1
ATOM 1190 N N . ILE A 1 110 ? -10.311 -2.163 1.249 1.000 18.240 110 ILE AAA N 1
ATOM 1191 C CA . ILE A 1 110 ? -11.316 -3.258 1.206 1.000 19.490 110 ILE AAA CA 1
ATOM 1192 C C . ILE A 1 110 ? -12.046 -3.091 -0.122 1.000 21.060 110 ILE AAA C 1
ATOM 1193 O O . ILE A 1 110 ? -12.893 -2.156 -0.244 1.000 21.230 110 ILE AAA O 1
ATOM 1209 N N . GLU A 1 111 ? -11.657 -3.938 -1.081 1.000 20.220 111 GLU AAA N 1
ATOM 1210 C CA . GLU A 1 111 ? -12.258 -3.991 -2.437 1.000 19.780 111 GLU AAA CA 1
ATOM 1211 C C . GLU A 1 111 ? -13.616 -4.678 -2.315 1.000 21.470 111 GLU AAA C 1
ATOM 1212 O O . GLU A 1 111 ? -13.679 -5.827 -1.847 1.000 23.440 111 GLU AAA O 1
ATOM 1224 N N . LEU A 1 112 ? -14.708 -4.037 -2.715 1.000 18.910 112 LEU AAA N 1
ATOM 1225 C CA . LEU A 1 112 ? -16.078 -4.603 -2.536 1.000 18.180 112 LEU AAA CA 1
ATOM 1226 C C . LEU A 1 112 ? -16.701 -5.071 -3.869 1.000 17.000 112 LEU AAA C 1
ATOM 1227 O O . LEU A 1 112 ? -17.840 -5.519 -3.822 1.000 18.980 112 LEU AAA O 1
ATOM 1243 N N . ASP A 1 113 ? -16.031 -4.920 -4.994 1.000 19.190 113 ASP AAA N 1
ATOM 1244 C CA . ASP A 1 113 ? -16.696 -5.135 -6.310 1.000 19.350 113 ASP AAA CA 1
ATOM 1245 C C . ASP A 1 113 ? -16.934 -6.634 -6.595 1.000 22.660 113 ASP AAA C 1
ATOM 1246 O O . ASP A 1 113 ? -17.608 -6.889 -7.615 1.000 20.580 113 ASP AAA O 1
ATOM 1255 N N . ARG A 1 114 ? -16.520 -7.567 -5.726 1.000 22.510 114 ARG AAA N 1
ATOM 1256 C CA . ARG A 1 114 ? -16.968 -8.987 -5.860 1.000 24.070 114 ARG AAA CA 1
ATOM 1257 C C . ARG A 1 114 ? -18.384 -9.156 -5.304 1.000 23.250 114 ARG AAA C 1
ATOM 1258 O O . ARG A 1 114 ? -19.012 -10.221 -5.516 1.000 24.820 114 ARG AAA O 1
ATOM 1279 N N . MET A 1 115 ? -18.881 -8.190 -4.532 1.000 21.100 115 MET AAA N 1
ATOM 1280 C CA . MET A 1 115 ? -20.195 -8.257 -3.880 1.000 21.620 115 MET AAA CA 1
ATOM 1281 C C . MET A 1 115 ? -21.138 -7.267 -4.581 1.000 23.250 115 MET AAA C 1
ATOM 1282 O O . MET A 1 115 ? -21.111 -6.067 -4.271 1.000 21.720 115 MET AAA O 1
ATOM 1296 N N . TYR A 1 116 ? -21.958 -7.771 -5.511 1.000 21.450 116 TYR AAA N 1
ATOM 1297 C CA . TYR A 1 116 ? -22.729 -6.905 -6.436 1.000 20.170 116 TYR AAA CA 1
ATOM 1298 C C . TYR A 1 116 ? -24.179 -7.390 -6.494 1.000 20.850 116 TYR AAA C 1
ATOM 1299 O O . TYR A 1 116 ? -24.881 -7.064 -7.452 1.000 20.970 116 TYR AAA O 1
ATOM 1317 N N . SER A 1 117 ? -24.654 -8.058 -5.437 1.000 22.540 117 SER AAA N 1
ATOM 1318 C CA . SER A 1 117 ? -26.032 -8.597 -5.359 1.000 23.480 117 SER AAA CA 1
ATOM 1319 C C . SER A 1 117 ? -27.048 -7.460 -5.416 1.000 22.600 117 SER AAA C 1
ATOM 1320 O O . SER A 1 117 ? -26.883 -6.457 -4.683 1.000 21.610 117 SER AAA O 1
ATOM 1328 N N . VAL A 1 118 ? -28.074 -7.592 -6.249 1.000 19.800 118 VAL AAA N 1
ATOM 1329 C CA . VAL A 1 118 ? -29.262 -6.715 -6.246 1.000 20.620 118 VAL AAA CA 1
ATOM 1330 C C . VAL A 1 118 ? -30.473 -7.603 -6.020 1.000 21.670 118 VAL AAA C 1
ATOM 1331 O O . VAL A 1 118 ? -30.715 -8.491 -6.900 1.000 23.540 118 VAL AAA O 1
ATOM 1344 N N . LYS A 1 119 ? -31.236 -7.359 -4.965 1.000 21.830 119 LYS AAA N 1
ATOM 1345 C CA . LYS A 1 119 ? -32.433 -8.180 -4.624 1.000 24.780 119 LYS AAA CA 1
ATOM 1346 C C . LYS A 1 119 ? -33.656 -7.294 -4.487 1.000 23.270 119 LYS AAA C 1
ATOM 1347 O O . LYS A 1 119 ? -33.789 -6.569 -3.482 1.000 24.170 119 LYS AAA O 1
ATOM 1366 N N . LEU A 1 120 ? -34.560 -7.435 -5.298 1.000 23.420 120 LEU AAA N 1
ATOM 1367 C CA . LEU A 1 120 ? -35.821 -6.680 -5.245 1.000 23.970 120 LEU AAA CA 1
ATOM 1368 C C . LEU A 1 120 ? -36.884 -7.572 -4.624 1.000 27.150 120 LEU AAA C 1
ATOM 1369 O O . LEU A 1 120 ? -37.081 -8.697 -5.144 1.000 26.670 120 LEU AAA O 1
ATOM 1385 N N . ALA A 1 121 ? -37.597 -6.965 -3.767 1.000 27.500 121 ALA AAA N 1
ATOM 1386 C CA . ALA A 1 121 ? -38.676 -7.652 -3.009 1.000 30.340 121 ALA AAA CA 1
ATOM 1387 C C . ALA A 1 121 ? -40.034 -7.278 -3.603 1.000 32.600 121 ALA AAA C 1
ATOM 1388 O O . ALA A 1 121 ? -40.142 -6.273 -4.346 1.000 28.850 121 ALA AAA O 1
ATOM 1395 N N . LYS A 1 122 ? -41.070 -8.053 -3.282 1.000 36.740 122 LYS AAA N 1
ATOM 1396 C CA . LYS A 1 122 ? -42.403 -7.854 -3.891 1.000 38.070 122 LYS AAA CA 1
ATOM 1397 C C . LYS A 1 122 ? -42.995 -6.510 -3.456 1.000 35.620 122 LYS AAA C 1
ATOM 1398 O O . LYS A 1 122 ? -43.768 -5.959 -4.226 1.000 36.020 122 LYS AAA O 1
ATOM 1417 N N . ASP A 1 123 ? -42.594 -5.948 -2.315 1.000 33.050 123 ASP AAA N 1
ATOM 1418 C CA . ASP A 1 123 ? -43.158 -4.654 -1.855 1.000 31.520 123 ASP AAA CA 1
ATOM 1419 C C . ASP A 1 123 ? -42.433 -3.452 -2.501 1.000 30.550 123 ASP AAA C 1
ATOM 1420 O O . ASP A 1 123 ? -42.772 -2.324 -2.134 1.000 30.160 123 ASP AAA O 1
ATOM 1429 N N . GLY A 1 124 ? -41.491 -3.672 -3.423 1.000 27.750 124 GLY AAA N 1
ATOM 1430 C CA . GLY A 1 124 ? -40.794 -2.584 -4.141 1.000 25.100 124 GLY AAA CA 1
ATOM 1431 C C . GLY A 1 124 ? -39.560 -2.088 -3.388 1.000 26.680 124 GLY AAA C 1
ATOM 1432 O O . GLY A 1 124 ? -38.817 -1.231 -3.909 1.000 27.410 124 GLY AAA O 1
ATOM 1436 N N . THR A 1 125 ? -39.271 -2.655 -2.231 1.000 24.260 125 THR AAA N 1
ATOM 1437 C CA . THR A 1 125 ? -37.972 -2.412 -1.541 1.000 26.090 125 THR AAA CA 1
ATOM 1438 C C . THR A 1 125 ? -36.877 -3.265 -2.185 1.000 25.510 125 THR AAA C 1
ATOM 1439 O O . THR A 1 125 ? -37.147 -4.345 -2.742 1.000 24.460 125 THR AAA O 1
ATOM 1450 N N . ALA A 1 126 ? -35.634 -2.811 -2.145 1.000 22.050 126 ALA AAA N 1
ATOM 1451 C CA . ALA A 1 126 ? -34.501 -3.531 -2.735 1.000 22.640 126 ALA AAA CA 1
ATOM 1452 C C . ALA A 1 126 ? -33.327 -3.500 -1.764 1.000 22.820 126 ALA AAA C 1
ATOM 1453 O O . ALA A 1 126 ? -33.080 -2.451 -1.192 1.000 23.100 126 ALA AAA O 1
ATOM 1460 N N . LYS A 1 127 ? -32.622 -4.608 -1.644 1.000 21.560 127 LYS AAA N 1
ATOM 1461 C CA . LYS A 1 127 ? -31.386 -4.696 -0.854 1.000 21.750 127 LYS AAA CA 1
ATOM 1462 C C . LYS A 1 127 ? -30.261 -4.870 -1.853 1.000 22.620 127 LYS AAA C 1
ATOM 1463 O O . LYS A 1 127 ? -30.286 -5.843 -2.657 1.000 21.560 127 LYS AAA O 1
ATOM 1482 N N . ILE A 1 128 ? -29.300 -3.951 -1.831 1.000 19.150 128 ILE AAA N 1
ATOM 1483 C CA . ILE A 1 128 ? -28.220 -3.909 -2.836 1.000 18.500 128 ILE AAA CA 1
ATOM 1484 C C . ILE A 1 128 ? -26.876 -3.820 -2.130 1.000 20.730 128 ILE AAA C 1
ATOM 1485 O O . ILE A 1 128 ? -26.732 -2.989 -1.218 1.000 19.630 128 ILE AAA O 1
ATOM 1501 N N . GLN A 1 129 ? -25.954 -4.647 -2.558 1.000 19.280 129 GLN AAA N 1
ATOM 1502 C CA . GLN A 1 129 ? -24.552 -4.572 -2.109 1.000 21.050 129 GLN AAA CA 1
ATOM 1503 C C . GLN A 1 129 ? -23.910 -3.363 -2.763 1.000 21.320 129 GLN AAA C 1
ATOM 1504 O O . GLN A 1 129 ? -24.163 -3.071 -3.925 1.000 19.990 129 GLN AAA O 1
ATOM 1518 N N . PRO A 1 130 ? -23.085 -2.598 -2.034 1.000 20.970 130 PRO AAA N 1
ATOM 1519 C CA . PRO A 1 130 ? -22.530 -1.357 -2.597 1.000 20.640 130 PRO AAA CA 1
ATOM 1520 C C . PRO A 1 130 ? -21.537 -1.557 -3.746 1.000 19.100 130 PRO AAA C 1
ATOM 1521 O O . PRO A 1 130 ? -21.325 -0.627 -4.506 1.000 17.660 130 PRO AAA O 1
ATOM 1532 N N . GLY A 1 131 ? -20.940 -2.739 -3.861 1.000 17.110 131 GLY AAA N 1
ATOM 1533 C CA . GLY A 1 131 ? -20.069 -3.097 -4.983 1.000 18.840 131 GLY AAA CA 1
ATOM 1534 C C . GLY A 1 131 ? -20.828 -3.284 -6.307 1.000 16.740 131 GLY AAA C 1
ATOM 1535 O O . GLY A 1 131 ? -20.168 -3.377 -7.306 1.000 19.570 131 GLY AAA O 1
ATOM 1539 N N . ALA A 1 132 ? -22.151 -3.249 -6.305 1.000 18.050 132 ALA AAA N 1
ATOM 1540 C CA . ALA A 1 132 ? -22.942 -3.261 -7.547 1.000 17.360 132 ALA AAA CA 1
ATOM 1541 C C . ALA A 1 132 ? -22.706 -1.935 -8.290 1.000 18.280 132 ALA AAA C 1
ATOM 1542 O O . ALA A 1 132 ? -22.971 -0.861 -7.699 1.000 18.420 132 ALA AAA O 1
ATOM 1549 N N . ARG A 1 133 ? -22.327 -1.995 -9.566 1.000 17.920 133 ARG AAA N 1
ATOM 1550 C CA . ARG A 1 133 ? -22.199 -0.764 -10.383 1.000 17.460 133 ARG AAA CA 1
ATOM 1551 C C . ARG A 1 133 ? -23.580 -0.315 -10.862 1.000 17.880 133 ARG AAA C 1
ATOM 1552 O O . ARG A 1 133 ? -24.494 -1.152 -10.942 1.000 18.580 133 ARG AAA O 1
ATOM 1573 N N . LEU A 1 134 ? -23.739 0.983 -11.125 1.000 15.760 134 LEU AAA N 1
ATOM 1574 C CA . LEU A 1 134 ? -25.068 1.577 -11.393 1.000 16.100 134 LEU AAA CA 1
ATOM 1575 C C . LEU A 1 134 ? -25.721 0.851 -12.578 1.000 16.140 134 LEU AAA C 1
ATOM 1576 O O . LEU A 1 134 ? -26.930 0.688 -12.564 1.000 16.270 134 LEU AAA O 1
ATOM 1592 N N . GLY A 1 135 ? -24.970 0.502 -13.609 1.000 16.180 135 GLY AAA N 1
ATOM 1593 C CA . GLY A 1 135 ? -25.584 -0.188 -14.776 1.000 18.510 135 GLY AAA CA 1
ATOM 1594 C C . GLY A 1 135 ? -26.125 -1.538 -14.380 1.000 18.170 135 GLY AAA C 1
ATOM 1595 O O . GLY A 1 135 ? -27.228 -1.949 -14.839 1.000 18.780 135 GLY AAA O 1
ATOM 1599 N N . HIS A 1 136 ? -25.448 -2.223 -13.462 1.000 17.850 136 HIS AAA N 1
ATOM 1600 C CA . HIS A 1 136 ? -25.901 -3.542 -12.965 1.000 17.880 136 HIS AAA CA 1
ATOM 1601 C C . HIS A 1 136 ? -27.127 -3.345 -12.076 1.000 19.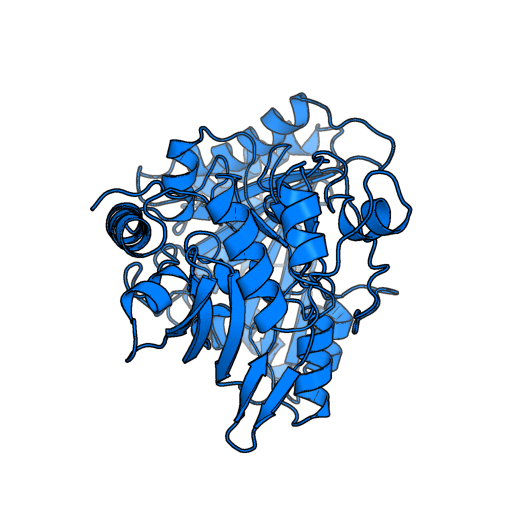330 136 HIS AAA C 1
ATOM 1602 O O . HIS A 1 136 ? -28.089 -4.096 -12.165 1.000 19.440 136 HIS AAA O 1
ATOM 1617 N N . VAL A 1 137 ? -27.128 -2.333 -11.220 1.000 17.090 137 VAL AAA N 1
ATOM 1618 C CA . VAL A 1 137 ? -28.313 -1.948 -10.432 1.000 17.580 137 VAL AAA CA 1
ATOM 1619 C C . VAL A 1 137 ? -29.496 -1.735 -11.370 1.000 18.200 137 VAL AAA C 1
ATOM 1620 O O . VAL A 1 137 ? -30.595 -2.309 -11.120 1.000 17.290 137 VAL AAA O 1
ATOM 1633 N N . ALA A 1 138 ? -29.311 -0.879 -12.387 1.000 17.380 138 ALA AAA N 1
ATOM 1634 C CA . ALA A 1 138 ? -30.435 -0.495 -13.263 1.000 16.070 138 ALA AAA CA 1
ATOM 1635 C C . ALA A 1 138 ? -30.921 -1.742 -14.029 1.000 16.060 138 ALA AAA C 1
ATOM 1636 O O . ALA A 1 138 ? -32.152 -1.975 -14.089 1.000 16.990 138 ALA AAA O 1
ATOM 1643 N N . THR A 1 139 ? -29.984 -2.550 -14.525 1.000 17.210 139 THR AAA N 1
ATOM 1644 C CA . THR A 1 139 ? -30.340 -3.755 -15.323 1.000 17.900 139 THR AAA CA 1
ATOM 1645 C C . THR A 1 139 ? -31.155 -4.712 -14.446 1.000 19.360 139 THR AAA C 1
ATOM 1646 O O . THR A 1 139 ? -32.224 -5.233 -14.873 1.000 19.920 139 THR AAA O 1
ATOM 1657 N N . GLU A 1 140 ? -30.677 -4.985 -13.235 1.000 19.720 140 GLU AAA N 1
ATOM 1658 C CA . GLU A 1 140 ? -31.329 -5.958 -12.321 1.000 19.530 140 GLU AAA CA 1
ATOM 1659 C C . GLU A 1 140 ? -32.677 -5.446 -11.854 1.000 21.060 140 GLU AAA C 1
ATOM 1660 O O . GLU A 1 140 ? -33.626 -6.216 -11.833 1.000 21.190 140 GLU AAA O 1
ATOM 1672 N N . LEU A 1 141 ? -32.813 -4.178 -11.477 1.000 19.110 141 LEU AAA N 1
ATOM 1673 C CA . LEU A 1 141 ? -34.117 -3.699 -10.997 1.000 18.330 141 LEU AAA CA 1
ATOM 1674 C C . LEU A 1 141 ? -35.113 -3.702 -12.156 1.000 18.790 141 LEU AAA C 1
ATOM 1675 O O . LEU A 1 141 ? -36.294 -3.960 -11.926 1.000 19.260 141 LEU AAA O 1
ATOM 1691 N N . TRP A 1 142 ? -34.659 -3.325 -13.337 1.000 18.400 142 TRP AAA N 1
ATOM 1692 C CA . TRP A 1 142 ? -35.516 -3.307 -14.547 1.000 18.080 142 TRP AAA CA 1
ATOM 1693 C C . TRP A 1 142 ? -35.987 -4.739 -14.832 1.000 18.530 142 TRP AAA C 1
ATOM 1694 O O . TRP A 1 142 ? -37.205 -4.946 -14.989 1.000 19.650 142 TRP AAA O 1
ATOM 1715 N N . ASN A 1 143 ? -35.069 -5.675 -14.869 1.000 20.980 143 ASN AAA N 1
ATOM 1716 C CA . ASN A 1 143 ? -35.418 -7.062 -15.297 1.000 23.700 143 ASN AAA CA 1
ATOM 1717 C C . ASN A 1 143 ? -36.220 -7.751 -14.184 1.000 23.250 143 ASN AAA C 1
ATOM 1718 O O . ASN A 1 143 ? -37.202 -8.458 -14.485 1.000 22.370 143 ASN AAA O 1
ATOM 1729 N N . GLN A 1 144 ? -35.897 -7.541 -12.916 1.000 22.850 144 GLN AAA N 1
ATOM 1730 C CA . GLN A 1 144 ? -36.588 -8.254 -11.806 1.000 22.090 144 GLN AAA CA 1
ATOM 1731 C C . GLN A 1 144 ? -38.024 -7.742 -11.651 1.000 25.420 144 GLN AAA C 1
ATOM 1732 O O . GLN A 1 144 ? -38.912 -8.551 -11.287 1.000 27.240 144 GLN AAA O 1
ATOM 1746 N N . GLY A 1 145 ? -38.321 -6.470 -11.917 1.000 20.530 145 GLY AAA N 1
ATOM 1747 C CA . GLY A 1 145 ? -39.632 -5.917 -11.569 1.000 20.580 145 GLY AAA CA 1
ATOM 1748 C C . GLY A 1 145 ? -39.994 -4.618 -12.226 1.000 19.170 145 GLY AAA C 1
ATOM 1749 O O . GLY A 1 145 ? -41.008 -4.031 -11.815 1.000 19.780 145 GLY AAA O 1
ATOM 1753 N N . LYS A 1 146 ? -39.265 -4.183 -13.255 1.000 21.450 146 LYS AAA N 1
ATOM 1754 C CA . LYS A 1 146 ? -39.518 -2.887 -13.914 1.000 20.100 146 LYS AAA CA 1
ATOM 1755 C C . LYS A 1 146 ? -39.534 -1.775 -12.842 1.000 18.640 146 LYS AAA C 1
ATOM 1756 O O . LYS A 1 146 ? -40.478 -0.965 -12.760 1.000 18.830 146 LYS AAA O 1
ATOM 1775 N N . ARG A 1 147 ? -38.514 -1.828 -11.990 1.000 19.220 147 ARG AAA N 1
ATOM 1776 C CA . ARG A 1 147 ? -38.304 -0.853 -10.910 1.000 19.890 147 ARG AAA CA 1
ATOM 1777 C C . ARG A 1 147 ? -37.001 -0.092 -11.212 1.000 18.370 147 ARG AAA C 1
ATOM 1778 O O . ARG A 1 147 ? -36.229 -0.500 -12.090 1.000 18.240 147 ARG AAA O 1
ATOM 1799 N N . ALA A 1 148 ? -36.790 0.993 -10.480 1.000 18.150 148 ALA AAA N 1
ATOM 1800 C CA . ALA A 1 148 ? -35.646 1.900 -10.715 1.000 18.780 148 ALA AAA CA 1
ATOM 1801 C C . ALA A 1 148 ? -35.311 2.641 -9.422 1.000 19.460 148 ALA AAA C 1
ATOM 1802 O O . ALA A 1 148 ? -36.149 2.710 -8.516 1.000 19.000 148 ALA AAA O 1
ATOM 1809 N N . LEU A 1 149 ? -34.072 3.126 -9.399 1.000 18.550 149 LEU AAA N 1
ATOM 1810 C CA . LEU A 1 149 ? -33.581 4.120 -8.415 1.000 18.330 149 LEU AAA CA 1
ATOM 1811 C C . LEU A 1 149 ? -33.106 5.357 -9.148 1.000 18.300 149 LEU AAA C 1
ATOM 1812 O O . LEU A 1 149 ? -32.908 5.335 -10.386 1.000 18.280 149 LEU AAA O 1
ATOM 1828 N N . ALA A 1 150 ? -33.008 6.443 -8.378 1.000 17.950 150 ALA AAA N 1
ATOM 1829 C CA . ALA A 1 150 ? -32.574 7.740 -8.919 1.000 17.350 150 ALA AAA CA 1
ATOM 1830 C C . ALA A 1 150 ? -31.062 7.799 -8.777 1.000 20.030 150 ALA AAA C 1
ATOM 1831 O O . ALA A 1 150 ? -30.593 8.084 -7.746 1.000 25.470 150 ALA AAA O 1
ATOM 1838 N N . HIS A 1 151 ? -30.343 7.467 -9.819 1.000 20.210 151 HIS AAA N 1
ATOM 1839 C CA . HIS A 1 151 ? -28.869 7.444 -9.814 1.000 20.210 151 HIS AAA CA 1
ATOM 1840 C C . HIS A 1 151 ? -28.388 8.127 -11.081 1.000 18.770 151 HIS AAA C 1
ATOM 1841 O O . HIS A 1 151 ? -29.224 8.561 -11.924 1.000 19.860 151 HIS AAA O 1
ATOM 1856 N N . GLY A 1 152 ? -27.081 8.348 -11.125 1.000 18.220 152 GLY AAA N 1
ATOM 1857 C CA . GLY A 1 152 ? -26.407 9.076 -12.195 1.000 18.070 152 GLY AAA CA 1
ATOM 1858 C C . GLY A 1 152 ? -26.311 8.240 -13.452 1.000 17.900 152 GLY AAA C 1
ATOM 1859 O O . GLY A 1 152 ? -26.832 7.107 -13.527 1.000 18.610 152 GLY AAA O 1
ATOM 1863 N N . THR A 1 153 ? -25.610 8.783 -14.416 1.000 19.200 153 THR AAA N 1
ATOM 1864 C CA . THR A 1 153 ? -25.452 8.136 -15.723 1.000 21.390 153 THR AAA CA 1
ATOM 1865 C C . THR A 1 153 ? -24.149 7.364 -15.778 1.000 21.620 153 THR AAA C 1
ATOM 1866 O O . THR A 1 153 ? -23.994 6.513 -16.567 1.000 26.840 153 THR AAA O 1
ATOM 1877 N N . CYS A 1 154 ? -23.127 7.521 -15.007 1.000 25.290 154 CYS AAA N 1
ATOM 1878 C CA . CYS A 1 154 ? -22.156 6.487 -15.571 1.000 26.140 154 CYS AAA CA 1
ATOM 1879 C C . CYS A 1 154 ? -22.385 4.974 -15.242 1.000 20.970 154 CYS AAA C 1
ATOM 1880 O O . CYS A 1 154 ? -22.391 4.669 -14.072 1.000 19.830 154 CYS AAA O 1
ATOM 1888 N N . PRO A 1 155 ? -22.547 3.915 -16.129 1.000 19.170 155 PRO AAA N 1
ATOM 1889 C CA . PRO A 1 155 ? -22.903 2.563 -15.660 1.000 18.560 155 PRO AAA CA 1
ATOM 1890 C C . PRO A 1 155 ? -21.840 1.832 -14.812 1.000 17.600 155 PRO AAA C 1
ATOM 1891 O O . PRO A 1 155 ? -22.182 0.909 -14.016 1.000 17.080 155 PRO AAA O 1
ATOM 1902 N N . GLY A 1 156 ? -20.601 2.323 -14.895 1.000 17.160 156 GLY AAA N 1
ATOM 1903 C CA . GLY A 1 156 ? -19.466 1.724 -14.173 1.000 16.810 156 GLY AAA CA 1
ATOM 1904 C C . GLY A 1 156 ? -19.332 2.232 -12.759 1.000 16.270 156 GLY AAA C 1
ATOM 1905 O O . GLY A 1 156 ? -18.506 1.702 -12.016 1.000 17.870 156 GLY AAA O 1
ATOM 1909 N N . VAL A 1 157 ? -20.050 3.292 -12.407 1.000 17.050 157 VAL AAA N 1
ATOM 1910 C CA . VAL A 1 157 ? -19.933 3.906 -11.063 1.000 16.560 157 VAL AAA CA 1
ATOM 1911 C C . VAL A 1 157 ? -20.428 2.911 -10.022 1.000 16.280 157 VAL AAA C 1
ATOM 1912 O O . VAL A 1 157 ? -21.427 2.231 -10.223 1.000 16.130 157 VAL AAA O 1
ATOM 1925 N N . GLY A 1 158 ? -19.736 2.835 -8.890 1.000 15.110 158 GLY AAA N 1
ATOM 1926 C CA . GLY A 1 158 ? -20.225 1.976 -7.813 1.000 14.590 158 GLY AAA CA 1
ATOM 1927 C C . GLY A 1 158 ? -21.403 2.597 -7.101 1.000 15.860 158 GLY AAA C 1
ATOM 1928 O O . GLY A 1 158 ? -21.359 3.792 -6.814 1.000 15.590 158 GLY AAA O 1
ATOM 1932 N N . LEU A 1 159 ? -22.320 1.817 -6.692 1.000 16.070 159 LEU AAA N 1
ATOM 1933 C CA . LEU A 1 159 ? -23.446 2.400 -5.942 1.000 15.870 159 LEU AAA CA 1
ATOM 1934 C C . LEU A 1 159 ? -22.938 2.782 -4.548 1.000 16.740 159 LEU AAA C 1
ATOM 1935 O O . LEU A 1 159 ? -23.384 3.822 -4.017 1.000 17.680 159 LEU AAA O 1
ATOM 1951 N N . GLY A 1 160 ? -22.030 2.190 -3.969 1.000 16.650 160 GLY AAA N 1
ATOM 1952 C CA . GLY A 1 160 ? -21.471 2.591 -2.663 1.000 16.330 160 GLY AAA CA 1
ATOM 1953 C C . GLY A 1 160 ? -21.033 4.040 -2.637 1.000 15.290 160 GLY AAA C 1
ATOM 1954 O O . GLY A 1 160 ? -21.651 4.841 -1.887 1.000 17.030 160 GLY AAA O 1
ATOM 1958 N N . GLY A 1 161 ? -20.024 4.412 -3.407 1.000 15.760 161 GLY AAA N 1
ATOM 1959 C CA . GLY A 1 161 ? -19.542 5.786 -3.318 1.000 15.510 161 GLY AAA CA 1
ATOM 1960 C C . GLY A 1 161 ? -20.636 6.750 -3.726 1.000 14.940 161 GLY AAA C 1
ATOM 1961 O O . GLY A 1 161 ? -20.764 7.825 -3.150 1.000 16.750 161 GLY AAA O 1
ATOM 1965 N N . HIS A 1 162 ? -21.416 6.389 -4.740 1.000 15.270 162 HIS AAA N 1
ATOM 1966 C CA . HIS A 1 162 ? -22.418 7.293 -5.337 1.000 14.820 162 HIS AAA CA 1
ATOM 1967 C C . HIS A 1 162 ? -23.471 7.659 -4.308 1.000 14.490 162 HIS AAA C 1
ATOM 1968 O O . HIS A 1 162 ? -23.716 8.836 -4.074 1.000 15.850 162 HIS AAA O 1
ATOM 1983 N N . ALA A 1 163 ? -24.109 6.639 -3.716 1.000 14.850 163 ALA AAA N 1
ATOM 1984 C CA . ALA A 1 163 ? -25.246 6.845 -2.789 1.000 15.050 163 ALA AAA CA 1
ATOM 1985 C C . ALA A 1 163 ? -24.769 7.400 -1.447 1.000 16.350 163 ALA AAA C 1
ATOM 1986 O O . ALA A 1 163 ? -25.547 8.126 -0.835 1.000 19.050 163 ALA AAA O 1
ATOM 1993 N N . LEU A 1 164 ? -23.565 7.087 -1.006 1.000 15.240 164 LEU AAA N 1
ATOM 1994 C CA . LEU A 1 164 ? -23.088 7.563 0.323 1.000 15.310 164 LEU AAA CA 1
ATOM 1995 C C . LEU A 1 164 ? -22.775 9.056 0.295 1.000 14.430 164 LEU AAA C 1
ATOM 1996 O O . LEU A 1 164 ? -22.575 9.647 1.385 1.000 13.930 164 LEU AAA O 1
ATOM 2012 N N . HIS A 1 165 ? -22.686 9.670 -0.887 1.000 14.530 165 HIS AAA N 1
ATOM 2013 C CA . HIS A 1 165 ? -22.413 11.130 -0.995 1.000 14.280 165 HIS AAA CA 1
ATOM 2014 C C . HIS A 1 165 ? -23.523 11.872 -1.722 1.000 18.410 165 HIS AAA C 1
ATOM 2015 O O . HIS A 1 165 ? -23.411 13.122 -1.798 1.000 18.340 165 HIS AAA O 1
ATOM 2030 N N . GLY A 1 166 ? -24.514 11.189 -2.294 1.000 16.630 166 GLY AAA N 1
ATOM 2031 C CA . GLY A 1 166 ? -25.613 11.912 -2.938 1.000 16.340 166 GLY AAA CA 1
ATOM 2032 C C . GLY A 1 166 ? -26.208 11.059 -4.035 1.000 17.130 166 GLY AAA C 1
ATOM 2033 O O . GLY A 1 166 ? -26.960 10.094 -3.717 1.000 16.970 166 GLY AAA O 1
ATOM 2037 N N . GLY A 1 167 ? -25.746 11.333 -5.244 1.000 17.000 167 GLY AAA N 1
ATOM 2038 C CA . GLY A 1 167 ? -26.105 10.555 -6.445 1.000 15.470 167 GLY AAA CA 1
ATOM 2039 C C . GLY A 1 167 ? -27.104 11.291 -7.306 1.000 16.910 167 GLY AAA C 1
ATOM 2040 O O . GLY A 1 167 ? -28.305 11.158 -7.087 1.000 17.320 167 GLY AAA O 1
ATOM 2044 N N . TYR A 1 168 ? -26.611 12.087 -8.241 1.000 15.300 168 TYR AAA N 1
ATOM 2045 C CA . TYR A 1 168 ? -27.437 13.017 -9.036 1.000 17.780 168 TYR AAA CA 1
ATOM 2046 C C . TYR A 1 168 ? -27.561 12.467 -10.455 1.000 17.820 168 TYR AAA C 1
ATOM 2047 O O . TYR A 1 168 ? -26.540 12.229 -11.113 1.000 18.430 168 TYR AAA O 1
ATOM 2065 N N . GLY A 1 169 ? -28.784 12.313 -10.963 1.000 17.580 169 GLY AAA N 1
ATOM 2066 C CA . GLY A 1 169 ? -28.951 11.897 -12.368 1.000 18.020 169 GLY AAA CA 1
ATOM 2067 C C . GLY A 1 169 ? -30.195 12.473 -13.005 1.000 18.140 169 GLY AAA C 1
ATOM 2068 O O . GLY A 1 169 ? -30.741 13.467 -12.496 1.000 16.710 169 GLY AAA O 1
ATOM 2072 N N . MET A 1 170 ? -30.608 11.831 -14.085 1.000 18.690 170 MET AAA N 1
ATOM 2073 C CA . MET A 1 170 ? -31.595 12.410 -15.020 1.000 20.480 170 MET AAA CA 1
ATOM 2074 C C . MET A 1 170 ? -33.035 12.377 -14.491 1.000 17.970 170 MET AAA C 1
ATOM 2075 O O . MET A 1 170 ? -33.888 12.877 -15.225 1.000 17.060 170 MET AAA O 1
ATOM 2089 N N . VAL A 1 171 ? -33.324 11.783 -13.334 1.000 15.840 171 VAL AAA N 1
ATOM 2090 C CA . VAL A 1 171 ? -34.659 11.959 -12.713 1.000 16.730 171 VAL AAA CA 1
ATOM 2091 C C . VAL A 1 171 ? -34.533 12.538 -11.311 1.000 16.010 171 VAL AAA C 1
ATOM 2092 O O . VAL A 1 171 ? -35.467 12.322 -10.510 1.000 15.910 171 VAL AAA O 1
ATOM 2105 N N . ALA A 1 172 ? -33.432 13.221 -10.991 1.000 14.540 172 ALA AAA N 1
ATOM 2106 C CA . ALA A 1 172 ? -33.205 13.753 -9.630 1.000 14.940 172 ALA AAA CA 1
ATOM 2107 C C . ALA A 1 172 ? -34.354 14.684 -9.209 1.000 15.130 172 ALA AAA C 1
ATOM 2108 O O . ALA A 1 172 ? -34.736 14.674 -8.036 1.000 15.750 172 ALA AAA O 1
ATOM 2115 N N . ARG A 1 173 ? -34.819 15.550 -10.085 1.000 15.600 173 ARG AAA N 1
ATOM 2116 C CA . ARG A 1 173 ? -35.778 16.581 -9.632 1.000 15.570 173 ARG AAA CA 1
ATOM 2117 C C . ARG A 1 173 ? -37.103 15.891 -9.333 1.000 15.410 173 ARG AAA C 1
ATOM 2118 O O . ARG A 1 173 ? -37.852 16.437 -8.518 1.000 15.310 173 ARG AAA O 1
ATOM 2139 N N . LYS A 1 174 ? -37.371 14.717 -9.898 1.000 16.060 174 LYS AAA N 1
ATOM 2140 C CA . LYS A 1 174 ? -38.638 14.007 -9.542 1.000 16.300 174 LYS AAA CA 1
ATOM 2141 C C . LYS A 1 174 ? -38.457 13.101 -8.328 1.000 17.770 174 LYS AAA C 1
ATOM 2142 O O . LYS A 1 174 ? -39.382 13.026 -7.482 1.000 20.510 174 LYS AAA O 1
ATOM 2161 N N . HIS A 1 175 ? -37.337 12.398 -8.221 1.000 17.850 175 HIS AAA N 1
ATOM 2162 C CA . HIS A 1 175 ? -37.193 11.290 -7.243 1.000 17.550 175 HIS AAA CA 1
ATOM 2163 C C . HIS A 1 175 ? -36.078 11.555 -6.222 1.000 19.270 175 HIS AAA C 1
ATOM 2164 O O . HIS A 1 175 ? -35.987 10.811 -5.259 1.000 21.530 175 HIS AAA O 1
ATOM 2179 N N . GLY A 1 176 ? -35.309 12.618 -6.399 1.000 17.220 176 GLY AAA N 1
ATOM 2180 C CA . GLY A 1 176 ? -34.267 13.014 -5.446 1.000 16.480 176 GLY AAA CA 1
ATOM 2181 C C . GLY A 1 176 ? -32.906 12.484 -5.814 1.000 16.660 176 GLY AAA C 1
ATOM 2182 O O . GLY A 1 176 ? -32.752 11.841 -6.875 1.000 17.970 176 GLY AAA O 1
ATOM 2186 N N . LEU A 1 177 ? -31.976 12.638 -4.881 1.000 16.220 177 LEU AAA N 1
ATOM 2187 C CA . LEU A 1 177 ? -30.662 11.994 -4.971 1.000 16.890 177 LEU AAA CA 1
ATOM 2188 C C . LEU A 1 177 ? -30.833 10.523 -4.670 1.000 17.360 177 LEU AAA C 1
ATOM 2189 O O . LEU A 1 177 ? -31.870 10.110 -4.101 1.000 18.110 177 LEU AAA O 1
ATOM 2205 N N . THR A 1 178 ? -29.855 9.717 -5.022 1.000 15.210 178 THR AAA N 1
ATOM 2206 C CA . THR A 1 178 ? -29.940 8.274 -4.752 1.000 17.400 178 THR AAA CA 1
ATOM 2207 C C . THR A 1 178 ? -30.252 8.099 -3.263 1.000 18.810 178 THR AAA C 1
ATOM 2208 O O . THR A 1 178 ? -31.083 7.252 -2.878 1.000 17.670 178 THR AAA O 1
ATOM 2219 N N . LEU A 1 179 ? -29.595 8.866 -2.405 1.000 17.110 179 LEU AAA N 1
ATOM 2220 C CA . LEU A 1 179 ? -29.753 8.642 -0.947 1.000 16.080 179 LEU AAA CA 1
ATOM 2221 C C . LEU A 1 179 ? -31.131 9.060 -0.435 1.000 17.650 179 LEU AAA C 1
ATOM 2222 O O . LEU A 1 179 ? -31.479 8.645 0.689 1.000 19.490 179 LEU AAA O 1
ATOM 2238 N N . ASP A 1 180 ? -31.922 9.787 -1.225 1.000 17.700 180 ASP AAA N 1
ATOM 2239 C CA . ASP A 1 180 ? -33.291 10.219 -0.814 1.000 17.270 180 ASP AAA CA 1
ATOM 2240 C C . ASP A 1 180 ? -34.221 9.012 -0.807 1.000 17.920 180 ASP AAA C 1
ATOM 2241 O O . ASP A 1 180 ? -35.284 9.125 -0.146 1.000 20.790 180 ASP AAA O 1
ATOM 2250 N N . LEU A 1 181 ? -33.875 7.900 -1.447 1.000 18.120 181 LEU AAA N 1
ATOM 2251 C CA . LEU A 1 181 ? -34.796 6.728 -1.401 1.000 21.790 181 LEU AAA CA 1
ATOM 2252 C C . LEU A 1 181 ? -34.214 5.634 -0.524 1.000 20.210 181 LEU AAA C 1
ATOM 2253 O O . LEU A 1 181 ? -34.772 4.535 -0.465 1.000 20.350 181 LEU AAA O 1
ATOM 2269 N N . MET A 1 182 ? -33.102 5.904 0.152 1.000 19.950 182 MET AAA N 1
ATOM 2270 C CA . MET A 1 182 ? -32.510 4.955 1.089 1.000 20.230 182 MET AAA CA 1
ATOM 2271 C C . MET A 1 182 ? -33.413 4.861 2.323 1.000 19.350 182 MET AAA C 1
ATOM 2272 O O . MET A 1 182 ? -33.811 5.911 2.876 1.000 21.210 182 MET AAA O 1
ATOM 2286 N N . ILE A 1 183 ? -33.726 3.644 2.744 1.000 22.190 183 ILE AAA N 1
ATOM 2287 C CA . ILE A 1 183 ? -34.574 3.398 3.938 1.000 21.990 183 ILE AAA CA 1
ATOM 2288 C C . ILE A 1 183 ? -33.799 2.595 4.982 1.000 21.810 183 ILE AAA C 1
ATOM 2289 O O . ILE A 1 183 ? -34.310 2.484 6.115 1.000 24.330 183 ILE AAA O 1
ATOM 2305 N N . GLY A 1 184 ? -32.657 2.031 4.647 1.000 20.820 184 GLY AAA N 1
ATOM 2306 C CA . GLY A 1 184 ? -31.861 1.279 5.629 1.000 20.810 184 GLY AAA CA 1
ATOM 2307 C C . GLY A 1 184 ? -30.472 1.008 5.141 1.000 22.560 184 GLY AAA C 1
ATOM 2308 O O . GLY A 1 184 ? -30.225 1.168 3.959 1.000 18.970 184 GLY AAA O 1
ATOM 2312 N N . ALA A 1 185 ? -29.574 0.618 6.034 1.000 21.230 185 ALA AAA N 1
ATOM 2313 C CA . ALA A 1 185 ? -28.207 0.214 5.651 1.000 20.890 185 ALA AAA CA 1
ATOM 2314 C C . ALA A 1 185 ? -27.647 -0.740 6.699 1.000 21.510 185 ALA AAA C 1
ATOM 2315 O O . ALA A 1 185 ? -28.033 -0.654 7.883 1.000 23.680 185 ALA AAA O 1
ATOM 2322 N N . THR A 1 186 ? -26.754 -1.589 6.257 1.000 21.590 186 THR AAA N 1
ATOM 2323 C CA . THR A 1 186 ? -25.953 -2.448 7.130 1.000 22.770 186 THR AAA CA 1
ATOM 2324 C C . THR A 1 186 ? -24.517 -1.958 7.058 1.000 20.660 186 THR AAA C 1
ATOM 2325 O O . THR A 1 186 ? -23.956 -1.842 5.938 1.000 21.540 186 THR AAA O 1
ATOM 2336 N N . VAL A 1 187 ? -23.897 -1.742 8.226 1.000 21.240 187 VAL AAA N 1
ATOM 2337 C CA . VAL A 1 187 ? -22.540 -1.145 8.304 1.000 20.940 187 VAL AAA CA 1
ATOM 2338 C C . VAL A 1 187 ? -21.678 -2.026 9.189 1.000 22.540 187 VAL AAA C 1
ATOM 2339 O O . VAL A 1 187 ? -22.161 -2.404 10.293 1.000 23.030 187 VAL AAA O 1
ATOM 2352 N N . VAL A 1 188 ? -20.484 -2.318 8.714 1.000 20.200 188 VAL AAA N 1
ATOM 2353 C CA . VAL A 1 188 ? -19.401 -2.916 9.523 1.000 21.000 188 VAL AAA CA 1
ATOM 2354 C C . VAL A 1 188 ? -18.703 -1.743 10.209 1.000 22.030 188 VAL AAA C 1
ATOM 2355 O O . VAL A 1 188 ? -17.970 -0.993 9.527 1.000 21.180 188 VAL AAA O 1
ATOM 2368 N N . LEU A 1 189 ? -18.948 -1.584 11.504 1.000 21.420 189 LEU AAA N 1
ATOM 2369 C CA . LEU A 1 189 ? -18.304 -0.485 12.267 1.000 21.940 189 LEU AAA CA 1
ATOM 2370 C C . LEU A 1 189 ? -16.817 -0.728 12.372 1.000 21.100 189 LEU AAA C 1
ATOM 2371 O O . LEU A 1 189 ? -16.275 -1.804 12.113 1.000 22.470 189 LEU AAA O 1
ATOM 2387 N N . PRO A 1 190 ? -16.044 0.306 12.738 1.000 21.970 190 PRO AAA N 1
ATOM 2388 C CA . PRO A 1 190 ? -14.599 0.130 12.853 1.000 20.810 190 PRO AAA CA 1
ATOM 2389 C C . PRO A 1 190 ? -14.075 -0.899 13.884 1.000 22.840 190 PRO AAA C 1
ATOM 2390 O O . PRO A 1 190 ? -12.912 -1.265 13.779 1.000 26.460 190 PRO AAA O 1
ATOM 2401 N N . THR A 1 191 ? -14.952 -1.379 14.768 1.000 23.910 191 THR AAA N 1
ATOM 2402 C CA . THR A 1 191 ? -14.744 -2.494 15.721 1.000 24.700 191 THR AAA CA 1
ATOM 2403 C C . THR A 1 191 ? -14.917 -3.848 15.030 1.000 29.120 191 THR AAA C 1
ATOM 2404 O O . THR A 1 191 ? -14.528 -4.880 15.637 1.000 29.880 191 THR AAA O 1
ATOM 2415 N N . GLY A 1 192 ? -15.580 -3.861 13.867 1.000 24.530 192 GLY AAA N 1
ATOM 2416 C CA . GLY A 1 192 ? -15.929 -5.107 13.144 1.000 24.560 192 GLY AAA CA 1
ATOM 2417 C C . GLY A 1 192 ? -17.352 -5.520 13.416 1.000 24.510 192 GLY AAA C 1
ATOM 2418 O O . GLY A 1 192 ? -17.861 -6.451 12.715 1.000 26.450 192 GLY AAA O 1
ATOM 2422 N N . LYS A 1 193 ? -18.026 -4.852 14.347 1.000 24.550 193 LYS AAA N 1
ATOM 2423 C CA . LYS A 1 193 ? -19.438 -5.121 14.696 1.000 26.490 193 LYS AAA CA 1
ATOM 2424 C C . LYS A 1 193 ? -20.320 -4.716 13.510 1.000 26.020 193 LYS AAA C 1
ATOM 2425 O O . LYS A 1 193 ? -20.161 -3.581 12.983 1.000 25.340 193 LYS AAA O 1
ATOM 2444 N N . VAL A 1 194 ? -21.246 -5.595 13.145 1.000 23.910 194 VAL AAA N 1
ATOM 2445 C CA . VAL A 1 194 ? -22.223 -5.375 12.052 1.000 25.560 194 VAL AAA CA 1
ATOM 2446 C C . VAL A 1 194 ? -23.476 -4.782 12.660 1.000 26.310 194 VAL AAA C 1
ATOM 2447 O O . VAL A 1 194 ? -24.085 -5.411 13.555 1.000 29.390 194 VAL AAA O 1
ATOM 2460 N N . VAL A 1 195 ? -23.884 -3.606 12.225 1.000 22.960 195 VAL AAA N 1
ATOM 2461 C CA . VAL A 1 195 ? -25.107 -2.962 12.751 1.000 24.370 195 VAL AAA CA 1
ATOM 2462 C C . VAL A 1 195 ? -26.061 -2.643 11.597 1.000 27.310 195 VAL AAA C 1
ATOM 2463 O O . VAL A 1 195 ? -25.618 -2.421 10.438 1.000 29.020 195 VAL AAA O 1
ATOM 2476 N N . HIS A 1 196 ? -27.328 -2.600 11.923 1.000 26.190 196 HIS AAA N 1
ATOM 2477 C CA . HIS A 1 196 ? -28.376 -2.089 11.023 1.000 25.720 196 HIS AAA CA 1
ATOM 2478 C C . HIS A 1 196 ? -28.713 -0.662 11.450 1.000 26.930 196 HIS AAA C 1
ATOM 2479 O O . HIS A 1 196 ? -28.710 -0.378 12.673 1.000 26.360 196 HIS AAA O 1
ATOM 2494 N N . CYS A 1 197 ? -28.969 0.237 10.492 1.000 21.860 197 CYS AAA N 1
ATOM 2495 C CA . CYS A 1 197 ? -29.465 1.583 10.761 1.000 22.920 197 CYS AAA CA 1
ATOM 2496 C C . CYS A 1 197 ? -30.558 1.974 9.759 1.000 21.770 197 CYS AAA C 1
ATOM 2497 O O . CYS A 1 197 ? -30.657 1.362 8.666 1.000 23.640 197 CYS AAA O 1
ATOM 2505 N N . SER A 1 198 ? -31.361 2.929 10.171 1.000 21.070 198 SER AAA N 1
ATOM 2506 C CA . SER A 1 198 ? -32.587 3.396 9.504 1.000 22.750 198 SER AAA CA 1
ATOM 2507 C C . SER A 1 198 ? -33.015 4.695 10.167 1.000 24.080 198 SER AAA C 1
ATOM 2508 O O . SER A 1 198 ? -32.331 5.132 11.098 1.000 28.090 198 SER AAA O 1
ATOM 2516 N N . LYS A 1 199 ? -34.089 5.299 9.703 1.000 25.810 199 LYS AAA N 1
ATOM 2517 C CA . LYS A 1 199 ? -34.689 6.474 10.369 1.000 25.420 199 LYS AAA CA 1
ATOM 2518 C C . LYS A 1 199 ? -35.030 6.094 11.819 1.000 30.540 199 LYS AAA C 1
ATOM 2519 O O . LYS A 1 199 ? -35.104 7.032 12.629 1.000 34.120 199 LYS AAA O 1
ATOM 2538 N N . THR A 1 200 ? -35.200 4.810 12.153 1.000 28.690 200 THR AAA N 1
ATOM 2539 C CA . THR A 1 200 ? -35.775 4.408 13.480 1.000 32.170 200 THR AAA CA 1
ATOM 2540 C C . THR A 1 200 ? -34.790 3.580 14.307 1.000 32.040 200 THR AAA C 1
ATOM 2541 O O . THR A 1 200 ? -35.123 3.226 15.444 1.000 35.190 200 THR AAA O 1
ATOM 2552 N N . GLU A 1 201 ? -33.596 3.317 13.800 1.000 30.260 201 GLU AAA N 1
ATOM 2553 C CA . GLU A 1 201 ? -32.597 2.459 14.460 1.000 28.140 201 GLU AAA CA 1
ATOM 2554 C C . GLU A 1 201 ? -31.211 3.034 14.195 1.000 29.080 201 GLU AAA C 1
ATOM 2555 O O . GLU A 1 201 ? -30.841 3.105 13.003 1.000 26.070 201 GLU AAA O 1
ATOM 2567 N N . ASN A 1 202 ? -30.476 3.422 15.240 1.000 26.930 202 ASN AAA N 1
ATOM 2568 C CA . ASN A 1 202 ? -29.146 4.068 15.039 1.000 25.140 202 ASN AAA CA 1
ATOM 2569 C C . ASN A 1 202 ? -29.329 5.202 14.023 1.000 23.650 202 ASN AAA C 1
ATOM 2570 O O . ASN A 1 202 ? -28.497 5.297 13.069 1.000 24.670 202 ASN AAA O 1
ATOM 2581 N N . SER A 1 203 ? -30.318 6.064 14.222 1.000 22.660 203 SER AAA N 1
ATOM 2582 C CA . SER A 1 203 ? -30.739 7.069 13.221 1.000 24.220 203 SER AAA CA 1
ATOM 2583 C C . SER A 1 203 ? -29.610 8.091 13.009 1.000 23.630 203 SER AAA C 1
ATOM 2584 O O . SER A 1 203 ? -29.619 8.746 11.948 1.000 23.550 203 SER AAA O 1
ATOM 2592 N N . ASP A 1 204 ? -28.702 8.254 13.991 1.000 23.580 204 ASP AAA N 1
ATOM 2593 C CA . ASP A 1 204 ? -27.538 9.178 13.848 1.000 22.230 204 ASP AAA CA 1
ATOM 2594 C C . ASP A 1 204 ? -26.549 8.622 12.806 1.000 18.950 204 ASP AAA C 1
ATOM 2595 O O . ASP A 1 204 ? -26.066 9.388 11.943 1.000 21.030 204 ASP AAA O 1
ATOM 2604 N N . LEU A 1 205 ? -26.281 7.337 12.830 1.000 20.240 205 LEU AAA N 1
ATOM 2605 C CA . LEU A 1 205 ? -25.423 6.659 11.843 1.000 21.240 205 LEU AAA CA 1
ATOM 2606 C C . LEU A 1 205 ? -26.125 6.756 10.484 1.000 19.990 205 LEU AAA C 1
ATOM 2607 O O . LEU A 1 205 ? -25.462 7.035 9.485 1.000 20.060 205 LEU AAA O 1
ATOM 2623 N N . PHE A 1 206 ? -27.432 6.517 10.443 1.000 22.130 206 PHE AAA N 1
ATOM 2624 C CA . PHE A 1 206 ? -28.181 6.527 9.163 1.000 20.990 206 PHE AAA CA 1
ATOM 2625 C C . PHE A 1 206 ? -28.160 7.932 8.550 1.000 20.600 206 PHE AAA C 1
ATOM 2626 O O . PHE A 1 206 ? -28.043 8.059 7.305 1.000 21.420 206 PHE AAA O 1
ATOM 2643 N N . TRP A 1 207 ? -28.302 8.964 9.379 1.000 19.040 207 TRP AAA N 1
ATOM 2644 C CA . TRP A 1 207 ? -28.128 10.375 8.968 1.000 19.110 207 TRP AAA CA 1
ATOM 2645 C C . TRP A 1 207 ? -26.726 10.535 8.337 1.000 18.670 207 TRP AAA C 1
ATOM 2646 O O . TRP A 1 207 ? -26.656 11.192 7.271 1.000 18.480 207 TRP AAA O 1
ATOM 2667 N N . GLY A 1 208 ? -25.646 10.144 9.040 1.000 17.290 208 GLY AAA N 1
ATOM 2668 C CA . GLY A 1 208 ? -24.295 10.388 8.530 1.000 17.400 208 GLY AAA CA 1
ATOM 2669 C C . GLY A 1 208 ? -24.030 9.663 7.244 1.000 18.850 208 GLY AAA C 1
ATOM 2670 O O . GLY A 1 208 ? -23.267 10.195 6.399 1.000 17.730 208 GLY AAA O 1
ATOM 2674 N N . ILE A 1 209 ? -24.545 8.430 7.096 1.000 18.430 209 ILE AAA N 1
ATOM 2675 C CA . ILE A 1 209 ? -24.250 7.599 5.890 1.000 21.370 209 ILE AAA CA 1
ATOM 2676 C C . ILE A 1 209 ? -24.876 8.277 4.670 1.000 18.930 209 ILE AAA C 1
ATOM 2677 O O . ILE A 1 209 ? -24.359 8.068 3.568 1.000 17.460 209 ILE AAA O 1
ATOM 2693 N N . ARG A 1 210 ? -25.958 9.011 4.871 1.000 15.880 210 ARG AAA N 1
ATOM 2694 C CA . ARG A 1 210 ? -26.730 9.667 3.786 1.000 16.730 210 ARG AAA CA 1
ATOM 2695 C C . ARG A 1 210 ? -26.055 11.006 3.497 1.000 15.860 210 ARG AAA C 1
ATOM 2696 O O . ARG A 1 210 ? -26.654 12.048 3.742 1.000 16.730 210 ARG AAA O 1
ATOM 2717 N N . GLY A 1 211 ? -24.806 10.956 3.018 1.000 15.810 211 GLY AAA N 1
ATOM 2718 C CA . GLY A 1 211 ? -24.120 12.146 2.496 1.000 15.320 211 GLY AAA CA 1
ATOM 2719 C C . GLY A 1 211 ? -22.664 12.191 2.904 1.000 15.840 211 GLY AAA C 1
ATOM 2720 O O . GLY A 1 211 ? -21.855 12.893 2.209 1.000 15.200 211 GLY AAA O 1
ATOM 2724 N N . ALA A 1 212 ? -22.280 11.501 3.983 1.000 16.120 212 ALA AAA N 1
ATOM 2725 C CA . ALA A 1 212 ? -20.874 11.470 4.464 1.000 15.870 212 ALA AAA CA 1
ATOM 2726 C C . ALA A 1 212 ? -20.501 10.031 4.801 1.000 16.960 212 ALA AAA C 1
ATOM 2727 O O . ALA A 1 212 ? -19.741 9.748 5.727 1.000 16.850 212 ALA AAA O 1
ATOM 2734 N N . GLY A 1 213 ? -20.990 9.100 3.986 1.000 15.280 213 GLY AAA N 1
ATOM 2735 C CA . GLY A 1 213 ? -20.968 7.670 4.325 1.000 15.190 213 GLY AAA CA 1
ATOM 2736 C C . GLY A 1 213 ? -19.636 6.955 4.196 1.000 17.520 213 GLY AAA C 1
ATOM 2737 O O . GLY A 1 213 ? -19.659 5.723 4.385 1.000 21.130 213 GLY AAA O 1
ATOM 2741 N N . ALA A 1 214 ? -18.504 7.606 3.932 1.000 16.210 214 ALA AAA N 1
ATOM 2742 C CA . ALA A 1 214 ? -17.173 6.962 3.997 1.000 18.110 214 ALA AAA CA 1
ATOM 2743 C C . ALA A 1 214 ? -16.608 6.989 5.432 1.000 18.720 214 ALA AAA C 1
ATOM 2744 O O . ALA A 1 214 ? -15.604 6.313 5.669 1.000 22.260 214 ALA AAA O 1
ATOM 2751 N N . ASN A 1 215 ? -17.264 7.705 6.333 1.000 16.840 215 ASN AAA N 1
ATOM 2752 C CA . ASN A 1 215 ? -16.630 8.146 7.620 1.000 17.490 215 ASN AAA CA 1
ATOM 2753 C C . ASN A 1 215 ? -16.841 7.133 8.751 1.000 20.000 215 ASN AAA C 1
ATOM 2754 O O . ASN A 1 215 ? -16.162 7.304 9.779 1.000 20.260 215 ASN AAA O 1
ATOM 2765 N N . PHE A 1 216 ? -17.725 6.132 8.630 1.000 19.350 216 PHE AAA N 1
ATOM 2766 C CA . PHE A 1 216 ? -18.296 5.467 9.838 1.000 20.480 216 PHE AAA CA 1
ATOM 2767 C C . PHE A 1 216 ? -18.108 3.955 9.789 1.000 20.650 216 PHE AAA C 1
ATOM 2768 O O . PHE A 1 216 ? -18.713 3.286 10.647 1.000 22.590 216 PHE AAA O 1
ATOM 2785 N N . GLY A 1 217 ? -17.316 3.441 8.856 1.000 19.250 217 GLY AAA N 1
ATOM 2786 C CA . GLY A 1 217 ? -17.167 1.988 8.666 1.000 20.200 217 GLY AAA CA 1
ATOM 2787 C C . GLY A 1 217 ? -17.460 1.583 7.237 1.000 20.940 217 GLY AAA C 1
ATOM 2788 O O . GLY A 1 217 ? -17.575 2.450 6.379 1.000 19.430 217 GLY AAA O 1
ATOM 2792 N N . VAL A 1 218 ? -17.546 0.281 6.988 1.000 20.540 218 VAL AAA N 1
ATOM 2793 C CA . VAL A 1 218 ? -17.793 -0.258 5.620 1.000 19.600 218 VAL AAA CA 1
ATOM 2794 C C . VAL A 1 218 ? -19.288 -0.520 5.491 1.000 21.140 218 VAL AAA C 1
ATOM 2795 O O . VAL A 1 218 ? -19.846 -1.380 6.187 1.000 19.890 218 VAL AAA O 1
ATOM 2808 N N . VAL A 1 219 ? -19.951 0.175 4.572 1.000 18.880 219 VAL AAA N 1
ATOM 2809 C CA . VAL A 1 219 ? -21.365 -0.125 4.261 1.000 20.160 219 VAL AAA CA 1
ATOM 2810 C C . VAL A 1 219 ? -21.327 -1.425 3.465 1.000 19.860 219 VAL AAA C 1
ATOM 2811 O O . VAL A 1 219 ? -20.499 -1.540 2.556 1.000 20.240 219 VAL AAA O 1
ATOM 2824 N N . VAL A 1 220 ? -22.118 -2.430 3.851 1.000 19.430 220 VAL AAA N 1
ATOM 2825 C CA . VAL A 1 220 ? -22.074 -3.748 3.131 1.000 19.420 220 VAL AAA CA 1
ATOM 2826 C C . VAL A 1 220 ? -23.444 -4.063 2.521 1.000 19.130 220 VAL AAA C 1
ATOM 2827 O O . VAL A 1 220 ? -23.482 -5.001 1.716 1.000 19.670 220 VAL AAA O 1
ATOM 2840 N N . GLU A 1 221 ? -24.479 -3.325 2.864 1.000 19.470 221 GLU AAA N 1
ATOM 2841 C CA . GLU A 1 221 ? -25.833 -3.412 2.256 1.000 21.330 221 GLU AAA CA 1
ATOM 2842 C C . GLU A 1 221 ? -26.537 -2.066 2.371 1.000 21.740 221 GLU AAA C 1
ATOM 2843 O O . GLU A 1 221 ? -26.513 -1.400 3.433 1.000 21.050 221 GLU AAA O 1
ATOM 2855 N N . LEU A 1 222 ? -27.239 -1.705 1.317 1.000 21.280 222 LEU AAA N 1
ATOM 2856 C CA . LEU A 1 222 ? -28.099 -0.529 1.265 1.000 19.840 222 LEU AAA CA 1
ATOM 2857 C C . LEU A 1 222 ? -29.490 -1.008 0.907 1.000 20.900 222 LEU AAA C 1
ATOM 2858 O O . LEU A 1 222 ? -29.592 -1.834 -0.014 1.000 23.050 222 LEU AAA O 1
ATOM 2874 N N . GLU A 1 223 ? -30.489 -0.488 1.595 1.000 20.750 223 GLU AAA N 1
ATOM 2875 C CA . GLU A 1 223 ? -31.895 -0.810 1.278 1.000 21.890 223 GLU AAA CA 1
ATOM 2876 C C . GLU A 1 223 ? -32.557 0.458 0.772 1.000 21.180 223 GLU AAA C 1
ATOM 2877 O O . GLU A 1 223 ? -32.407 1.512 1.377 1.000 21.150 223 GLU AAA O 1
ATOM 2889 N N . PHE A 1 224 ? -33.379 0.336 -0.259 1.000 19.280 224 PHE AAA N 1
ATOM 2890 C CA . PHE A 1 224 ? -34.081 1.468 -0.897 1.000 19.170 224 PHE AAA CA 1
ATOM 2891 C C . PHE A 1 224 ? -35.554 1.138 -1.134 1.000 19.470 224 PHE AAA C 1
ATOM 2892 O O . PHE A 1 224 ? -35.891 -0.030 -1.378 1.000 22.100 224 PHE AAA O 1
ATOM 2909 N N . GLN A 1 225 ? -36.366 2.171 -1.180 1.000 20.660 225 GLN AAA N 1
ATOM 2910 C CA . GLN A 1 225 ? -37.733 2.100 -1.742 1.000 23.960 225 GLN AAA CA 1
ATOM 2911 C C . GLN A 1 225 ? -37.612 2.468 -3.220 1.000 22.110 225 GLN AAA C 1
ATOM 2912 O O . GLN A 1 225 ? -37.410 3.667 -3.538 1.000 23.970 225 GLN AAA O 1
ATOM 2926 N N . THR A 1 226 ? -37.678 1.471 -4.104 1.000 21.680 226 THR AAA N 1
ATOM 2927 C CA . THR A 1 226 ? -37.640 1.733 -5.559 1.000 21.190 226 THR AAA CA 1
ATOM 2928 C C . THR A 1 226 ? -38.900 2.484 -6.008 1.000 21.360 226 THR AAA C 1
ATOM 2929 O O . THR A 1 226 ? -39.935 2.450 -5.306 1.000 21.940 226 THR AAA O 1
ATOM 2940 N N . PHE A 1 227 ? -38.843 3.060 -7.205 1.000 20.540 227 PHE AAA N 1
ATOM 2941 C CA . PHE A 1 227 ? -40.028 3.608 -7.902 1.000 20.870 227 PHE AAA CA 1
ATOM 2942 C C . PHE A 1 227 ? -40.237 2.795 -9.185 1.000 18.150 227 PHE AAA C 1
ATOM 2943 O O . PHE A 1 227 ? -39.332 2.039 -9.622 1.000 18.220 227 PHE AAA O 1
ATOM 2960 N N . ALA A 1 228 ? -41.441 2.843 -9.709 1.000 20.980 228 ALA AAA N 1
ATOM 2961 C CA . ALA A 1 228 ? -41.744 2.172 -10.993 1.000 19.180 228 ALA AAA CA 1
ATOM 2962 C C . ALA A 1 228 ? -40.871 2.811 -12.090 1.000 19.240 228 ALA AAA C 1
ATOM 2963 O O . ALA A 1 228 ? -40.914 4.029 -12.260 1.000 22.680 228 ALA AAA O 1
ATOM 2970 N N . ALA A 1 229 ? -40.151 2.003 -12.847 1.000 19.350 229 ALA AAA N 1
ATOM 2971 C CA . ALA A 1 229 ? -39.286 2.438 -13.969 1.000 19.690 229 ALA AAA CA 1
ATOM 2972 C C . ALA A 1 229 ? -40.196 2.965 -15.056 1.000 21.720 229 ALA AAA C 1
ATOM 2973 O O . ALA A 1 229 ? -41.107 2.247 -15.508 1.000 21.750 229 ALA AAA O 1
ATOM 2980 N N . PRO A 1 230 ? -40.011 4.226 -15.501 1.000 21.600 230 PRO AAA N 1
ATOM 2981 C CA . PRO A 1 230 ? -40.880 4.802 -16.510 1.000 21.740 230 PRO AAA CA 1
ATOM 2982 C C . PRO A 1 230 ? -40.934 3.971 -17.800 1.000 22.220 230 PRO AAA C 1
ATOM 2983 O O . PRO A 1 230 ? -39.892 3.530 -18.321 1.000 20.810 230 PRO AAA O 1
ATOM 2994 N N . GLU A 1 231 ? -42.154 3.761 -18.285 1.000 21.540 231 GLU AAA N 1
ATOM 2995 C CA . GLU A 1 231 ? -42.399 3.174 -19.627 1.000 21.910 231 GLU AAA CA 1
ATOM 2996 C C . GLU A 1 231 ? -42.020 4.187 -20.717 1.000 20.930 231 GLU AAA C 1
ATOM 2997 O O . GLU A 1 231 ? -41.545 3.806 -21.774 1.000 20.300 231 GLU AAA O 1
ATOM 3009 N N . LYS A 1 232 ? -42.279 5.459 -20.470 1.000 19.270 232 LYS AAA N 1
ATOM 3010 C CA . LYS A 1 232 ? -42.051 6.557 -21.417 1.000 19.260 232 LYS AAA CA 1
ATOM 3011 C C . LYS A 1 232 ? -41.252 7.645 -20.699 1.000 20.180 232 LYS AAA C 1
ATOM 3012 O O . LYS A 1 232 ? -41.780 8.293 -19.765 1.000 20.250 232 LYS AAA O 1
ATOM 3031 N N . ILE A 1 233 ? -40.047 7.878 -21.192 1.000 17.650 233 ILE AAA N 1
ATOM 3032 C CA . ILE A 1 233 ? -39.154 8.915 -20.629 1.000 18.000 233 ILE AAA CA 1
ATOM 3033 C C . ILE A 1 233 ? -38.420 9.463 -21.833 1.000 17.130 233 ILE AAA C 1
ATOM 3034 O O . ILE A 1 233 ? -37.951 8.690 -22.658 1.000 18.350 233 ILE AAA O 1
ATOM 3050 N N . THR A 1 234 ? -38.404 10.771 -21.964 1.000 17.310 234 THR AAA N 1
ATOM 3051 C CA . THR A 1 234 ? -37.906 11.448 -23.161 1.000 18.240 234 THR AAA CA 1
ATOM 3052 C C . THR A 1 234 ? -36.572 12.124 -22.846 1.000 18.580 234 THR AAA C 1
ATOM 3053 O O . THR A 1 234 ? -36.579 13.093 -22.095 1.000 18.560 234 THR AAA O 1
ATOM 3064 N N . TYR A 1 235 ? -35.521 11.745 -23.550 1.000 17.410 235 TYR AAA N 1
ATOM 3065 C CA . TYR A 1 235 ? -34.241 12.487 -23.481 1.000 16.770 235 TYR AAA CA 1
ATOM 3066 C C . TYR A 1 235 ? -34.311 13.563 -24.534 1.000 16.520 235 TYR AAA C 1
ATOM 3067 O O . TYR A 1 235 ? -35.025 13.420 -25.551 1.000 17.310 235 TYR AAA O 1
ATOM 3085 N N . PHE A 1 236 ? -33.619 14.664 -24.285 1.000 15.080 236 PHE AAA N 1
ATOM 3086 C CA . PHE A 1 236 ? -33.688 15.800 -25.212 1.000 15.900 236 PHE AAA CA 1
ATOM 3087 C C . PHE A 1 236 ? -32.384 16.582 -25.168 1.000 16.540 236 PHE AAA C 1
ATOM 3088 O O . PHE A 1 236 ? -31.605 16.484 -24.237 1.000 15.720 236 PHE AAA O 1
ATOM 3105 N N . ASP A 1 237 ? -32.180 17.330 -26.246 1.000 15.780 237 ASP AAA N 1
ATOM 3106 C CA . ASP A 1 237 ? -31.002 18.190 -26.443 1.000 18.480 237 ASP AAA CA 1
ATOM 3107 C C . ASP A 1 237 ? -31.442 19.456 -27.157 1.000 18.200 237 ASP AAA C 1
ATOM 3108 O O . ASP A 1 237 ? -32.360 19.396 -28.005 1.000 18.690 237 ASP AAA O 1
ATOM 3117 N N . ILE A 1 238 ? -30.783 20.549 -26.817 1.000 18.260 238 ILE AAA N 1
ATOM 3118 C CA . ILE A 1 238 ? -30.963 21.853 -27.503 1.000 19.540 238 ILE AAA CA 1
ATOM 3119 C C . ILE A 1 238 ? -29.582 22.368 -27.864 1.000 18.760 238 ILE AAA C 1
ATOM 3120 O O . ILE A 1 238 ? -28.805 22.721 -26.962 1.000 19.170 238 ILE AAA O 1
ATOM 3136 N N . GLY A 1 239 ? -29.311 22.419 -29.172 1.000 18.790 239 GLY AAA N 1
ATOM 3137 C CA . GLY A 1 239 ? -28.070 22.971 -29.708 1.000 20.030 239 GLY AAA CA 1
ATOM 3138 C C . GLY A 1 239 ? -28.173 24.474 -29.703 1.000 20.960 239 GLY AAA C 1
ATOM 3139 O O . GLY A 1 239 ? -29.242 24.994 -30.008 1.000 23.590 239 GLY AAA O 1
ATOM 3143 N N . LEU A 1 240 ? -27.107 25.135 -29.305 1.000 20.420 240 LEU AAA N 1
ATOM 3144 C CA . LEU A 1 240 ? -27.094 26.600 -29.149 1.000 20.420 240 LEU AAA CA 1
ATOM 3145 C C . LEU A 1 240 ? -25.923 27.175 -29.938 1.000 22.110 240 LEU AAA C 1
ATOM 3146 O O . LEU A 1 240 ? -24.908 26.496 -30.071 1.000 23.510 240 LEU AAA O 1
ATOM 3162 N N . ASN A 1 241 ? -26.083 28.423 -30.380 1.000 23.030 241 ASN AAA N 1
ATOM 3163 C CA . ASN A 1 241 ? -25.027 29.194 -31.064 1.000 24.550 241 ASN AAA CA 1
ATOM 3164 C C . ASN A 1 241 ? -24.899 30.509 -30.305 1.000 25.020 241 ASN AAA C 1
ATOM 3165 O O . ASN A 1 241 ? -25.349 31.557 -30.799 1.000 26.790 241 ASN AAA O 1
ATOM 3176 N N . TRP A 1 242 ? -24.312 30.442 -29.126 1.000 22.750 242 TRP AAA N 1
ATOM 3177 C CA . TRP A 1 242 ? -24.147 31.586 -28.219 1.000 22.680 242 TRP AAA CA 1
ATOM 3178 C C . TRP A 1 242 ? -22.744 32.154 -28.333 1.000 26.490 242 TRP AAA C 1
ATOM 3179 O O . TRP A 1 242 ? -21.810 31.415 -28.675 1.000 26.490 242 TRP AAA O 1
ATOM 3200 N N . ASP A 1 243 ? -22.626 33.416 -27.987 1.000 25.300 243 ASP AAA N 1
ATOM 3201 C CA . ASP A 1 243 ? -21.330 34.098 -27.824 1.000 26.420 243 ASP AAA CA 1
ATOM 3202 C C . ASP A 1 243 ? -21.419 34.972 -26.580 1.000 27.810 243 ASP AAA C 1
ATOM 3203 O O . ASP A 1 243 ? -22.406 34.903 -25.794 1.000 26.230 243 ASP AAA O 1
ATOM 3212 N N . GLN A 1 244 ? -20.431 35.840 -26.398 1.000 28.550 244 GLN AAA N 1
ATOM 3213 C CA . GLN A 1 244 ? -20.339 36.667 -25.181 1.000 31.040 244 GLN AAA CA 1
ATOM 3214 C C . GLN A 1 244 ? -21.575 37.573 -25.074 1.000 31.650 244 GLN AAA C 1
ATOM 3215 O O . GLN A 1 244 ? -22.002 37.837 -23.944 1.000 34.050 244 GLN AAA O 1
ATOM 3229 N N . ASN A 1 245 ? -22.224 37.965 -26.182 1.000 28.700 245 ASN AAA N 1
ATOM 3230 C CA . ASN A 1 245 ? -23.415 38.856 -26.134 1.000 30.860 245 ASN AAA CA 1
ATOM 3231 C C . ASN A 1 245 ? -24.704 38.121 -25.748 1.000 27.660 245 ASN AAA C 1
ATOM 3232 O O . ASN A 1 245 ? -25.614 38.795 -25.244 1.000 33.470 245 ASN AAA O 1
ATOM 3243 N N . THR A 1 246 ? -24.853 36.832 -26.071 1.000 21.880 246 THR AAA N 1
ATOM 3244 C CA . THR A 1 246 ? -26.123 36.105 -25.943 1.000 21.920 246 THR AAA CA 1
ATOM 3245 C C . THR A 1 246 ? -26.046 35.116 -24.783 1.000 19.510 246 THR AAA C 1
ATOM 3246 O O . THR A 1 246 ? -27.099 34.831 -24.235 1.000 18.870 246 THR AAA O 1
ATOM 3257 N N . ALA A 1 247 ? -24.847 34.644 -24.432 1.000 20.110 247 ALA AAA N 1
ATOM 3258 C CA . ALA A 1 247 ? -24.747 33.563 -23.408 1.000 19.210 247 ALA AAA CA 1
ATOM 3259 C C . ALA A 1 247 ? -25.199 34.039 -22.029 1.000 19.700 247 ALA AAA C 1
ATOM 3260 O O . ALA A 1 247 ? -25.856 33.279 -21.324 1.000 19.160 247 ALA AAA O 1
ATOM 3267 N N . PRO A 1 248 ? -24.828 35.233 -21.518 1.000 18.860 248 PRO AAA N 1
ATOM 3268 C CA . PRO A 1 248 ? -25.268 35.593 -20.168 1.000 20.840 248 PRO AAA CA 1
ATOM 3269 C C . PRO A 1 248 ? -26.784 35.552 -19.968 1.000 20.220 248 PRO AAA C 1
ATOM 3270 O O . PRO A 1 248 ? -27.254 34.979 -19.049 1.000 18.280 248 PRO AAA O 1
ATOM 3281 N N . GLN A 1 249 ? -27.555 36.141 -20.882 1.000 19.980 249 GLN AAA N 1
ATOM 3282 C CA . GLN A 1 249 ? -29.015 36.158 -20.726 1.000 20.070 249 GLN AAA CA 1
ATOM 3283 C C . GLN A 1 249 ? -29.568 34.764 -20.999 1.000 17.070 249 GLN AAA C 1
ATOM 3284 O O . GLN A 1 249 ? -30.528 34.428 -20.329 1.000 19.060 249 GLN AAA O 1
ATOM 3298 N N . GLY A 1 250 ? -28.960 33.992 -21.899 1.000 18.000 250 GLY AAA N 1
ATOM 3299 C CA . GLY A 1 250 ? -29.360 32.596 -22.144 1.000 16.950 250 GLY AAA CA 1
ATOM 3300 C C . GLY A 1 250 ? -29.186 31.755 -20.875 1.000 16.110 250 GLY AAA C 1
ATOM 3301 O O . GLY A 1 250 ? -30.121 31.026 -20.474 1.000 16.230 250 GLY AAA O 1
ATOM 3305 N N . LEU A 1 251 ? -28.045 31.858 -20.190 1.000 15.950 251 LEU AAA N 1
ATOM 3306 C CA . LEU A 1 251 ? -27.829 31.085 -18.924 1.000 16.130 251 LEU AAA CA 1
ATOM 3307 C C . LEU A 1 251 ? -28.790 31.545 -17.835 1.000 16.140 251 LEU AAA C 1
ATOM 3308 O O . LEU A 1 251 ? -29.382 30.709 -17.124 1.000 18.310 251 LEU AAA O 1
ATOM 3324 N N . TYR A 1 252 ? -29.017 32.856 -17.756 1.000 18.030 252 TYR AAA N 1
ATOM 3325 C CA . TYR A 1 252 ? -29.943 33.396 -16.750 1.000 18.010 252 TYR AAA CA 1
ATOM 3326 C C . TYR A 1 252 ? -31.356 32.893 -17.037 1.000 16.840 252 TYR AAA C 1
ATOM 3327 O O . TYR A 1 252 ? -32.052 32.471 -16.134 1.000 17.890 252 TYR AAA O 1
ATOM 3345 N N . ASP A 1 253 ? -31.767 32.888 -18.301 1.000 17.930 253 ASP AAA N 1
ATOM 3346 C CA . ASP A 1 253 ? -33.120 32.433 -18.687 1.000 18.390 253 ASP AAA CA 1
ATOM 3347 C C . ASP A 1 253 ? -33.256 30.939 -18.424 1.000 17.710 253 ASP AAA C 1
ATOM 3348 O O . ASP A 1 253 ? -34.300 30.503 -17.930 1.000 19.530 253 ASP AAA O 1
ATOM 3357 N N . PHE A 1 254 ? -32.186 30.185 -18.662 1.000 17.060 254 PHE AAA N 1
ATOM 3358 C CA . PHE A 1 254 ? -32.156 28.744 -18.329 1.000 16.790 254 PHE AAA CA 1
ATOM 3359 C C . PHE A 1 254 ? -32.409 28.564 -16.834 1.000 17.160 254 PHE AAA C 1
ATOM 3360 O O . PHE A 1 254 ? -33.247 27.766 -16.396 1.000 16.460 254 PHE AAA O 1
ATOM 3377 N N . GLN A 1 255 ? -31.614 29.249 -16.007 1.000 16.410 255 GLN AAA N 1
ATOM 3378 C CA . GLN A 1 255 ? -31.778 29.187 -14.545 1.000 16.690 255 GLN AAA CA 1
ATOM 3379 C C . GLN A 1 255 ? -33.218 29.554 -14.123 1.000 17.150 255 GLN AAA C 1
ATOM 3380 O O . GLN A 1 255 ? -33.791 28.852 -13.280 1.000 16.730 255 GLN AAA O 1
ATOM 3394 N N . GLU A 1 256 ? -33.743 30.674 -14.611 1.000 17.820 256 GLU AAA N 1
ATOM 3395 C CA . GLU A 1 256 ? -35.088 31.165 -14.187 1.000 18.690 256 GLU AAA CA 1
ATOM 3396 C C . GLU A 1 256 ? -36.155 30.160 -14.597 1.000 18.200 256 GLU AAA C 1
ATOM 3397 O O . GLU A 1 256 ? -37.120 29.971 -13.820 1.000 18.810 256 GLU AAA O 1
ATOM 3409 N N . PHE A 1 257 ? -36.046 29.560 -15.793 1.000 17.860 257 PHE AAA N 1
ATOM 3410 C CA . PHE A 1 257 ? -36.975 28.494 -16.228 1.000 17.870 257 PHE AAA CA 1
ATOM 3411 C C . PHE A 1 257 ? -36.900 27.341 -15.233 1.000 17.040 257 PHE AAA C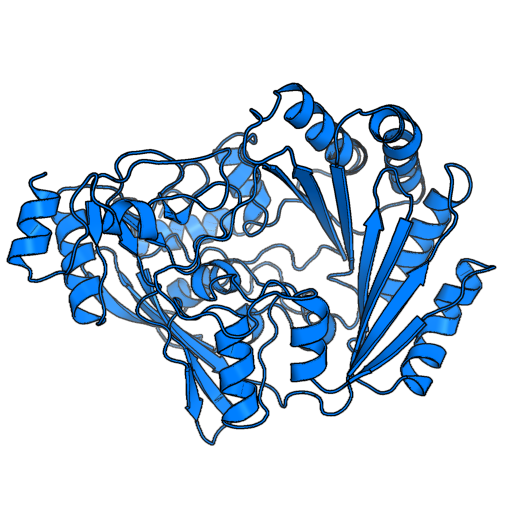 1
ATOM 3412 O O . PHE A 1 257 ? -37.902 26.785 -14.811 1.000 17.260 257 PHE AAA O 1
ATOM 3429 N N . GLY A 1 258 ? -35.685 26.969 -14.837 1.000 16.720 258 GLY AAA N 1
ATOM 3430 C CA . GLY A 1 258 ? -35.459 25.850 -13.916 1.000 15.880 258 GLY AAA CA 1
ATOM 3431 C C . GLY A 1 258 ? -36.152 26.057 -12.590 1.000 17.590 258 GLY AAA C 1
ATOM 3432 O O . GLY A 1 258 ? -36.652 25.053 -12.033 1.000 18.490 258 GLY AAA O 1
ATOM 3436 N N . LYS A 1 259 ? -36.189 27.281 -12.082 1.000 18.260 259 LYS AAA N 1
ATOM 3437 C CA . LYS A 1 259 ? -36.826 27.556 -10.761 1.000 19.410 259 LYS AAA CA 1
ATOM 3438 C C . LYS A 1 259 ? -38.283 27.096 -10.764 1.000 19.890 259 LYS AAA C 1
ATOM 3439 O O . LYS A 1 259 ? -38.750 26.553 -9.753 1.000 20.330 259 LYS AAA O 1
ATOM 3458 N N . GLY A 1 260 ? -39.006 27.332 -11.852 1.000 19.400 260 GLY AAA N 1
ATOM 3459 C CA . GLY A 1 260 ? -40.444 27.045 -11.833 1.000 18.930 260 GLY AAA CA 1
ATOM 3460 C C . GLY A 1 260 ? -40.836 25.754 -12.537 1.000 19.990 260 GLY AAA C 1
ATOM 3461 O O . GLY A 1 260 ? -42.015 25.380 -12.479 1.000 21.250 260 GLY AAA O 1
ATOM 3465 N N . MET A 1 261 ? -39.909 25.056 -13.174 1.000 17.170 261 MET AAA N 1
ATOM 3466 C CA . MET A 1 261 ? -40.297 23.986 -14.113 1.000 17.590 261 MET AAA CA 1
ATOM 3467 C C . MET A 1 261 ? -40.755 22.766 -13.312 1.000 17.580 261 MET AAA C 1
ATOM 3468 O O . MET A 1 261 ? -40.325 22.463 -12.195 1.000 17.200 261 MET AAA O 1
ATOM 3482 N N . PRO A 1 262 ? -41.653 21.941 -13.896 1.000 18.660 262 PRO AAA N 1
ATOM 3483 C CA . PRO A 1 262 ? -42.145 20.759 -13.206 1.000 19.370 262 PRO AAA CA 1
ATOM 3484 C C . PRO A 1 262 ? -41.042 19.763 -12.846 1.000 17.040 262 PRO AAA C 1
ATOM 3485 O O . PRO A 1 262 ? -40.001 19.723 -13.528 1.000 16.760 262 PRO AAA O 1
ATOM 3496 N N . ALA A 1 263 ? -41.327 18.955 -11.830 1.000 17.680 263 ALA AAA N 1
ATOM 3497 C CA . ALA A 1 263 ? -40.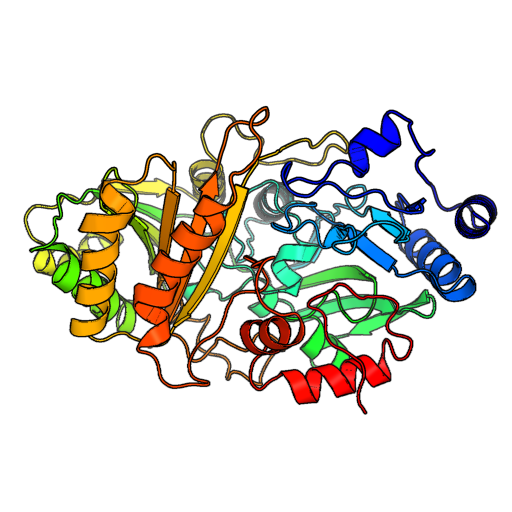419 17.931 -11.279 1.000 17.280 263 ALA AAA CA 1
ATOM 3498 C C . ALA A 1 263 ? -40.034 16.916 -12.374 1.000 17.180 263 ALA AAA C 1
ATOM 3499 O O . ALA A 1 263 ? -38.967 16.307 -12.251 1.000 17.610 263 ALA AAA O 1
ATOM 3506 N N . GLU A 1 264 ? -40.910 16.670 -13.355 1.000 16.600 264 GLU AAA N 1
ATOM 3507 C CA . GLU A 1 264 ? -40.641 15.689 -14.435 1.000 16.960 264 GLU AAA CA 1
ATOM 3508 C C . GLU A 1 264 ? -39.436 16.072 -15.301 1.000 16.600 264 GLU AAA C 1
ATOM 3509 O O . GLU A 1 264 ? -39.025 15.189 -16.084 1.000 17.070 264 GLU AAA O 1
ATOM 3521 N N . ILE A 1 265 ? -38.928 17.323 -15.232 1.000 16.130 265 ILE AAA N 1
ATOM 3522 C CA . ILE A 1 265 ? -37.746 17.721 -16.034 1.000 16.490 265 ILE AAA CA 1
ATOM 3523 C C . ILE A 1 265 ? -36.508 17.756 -15.124 1.000 16.840 265 ILE AAA C 1
ATOM 3524 O O . ILE A 1 265 ? -36.570 18.369 -14.097 1.000 15.920 265 ILE AAA O 1
ATOM 3540 N N . THR A 1 266 ? -35.424 17.107 -15.531 1.000 15.600 266 THR AAA N 1
ATOM 3541 C CA . THR A 1 266 ? -34.074 17.311 -14.992 1.000 15.630 266 THR AAA CA 1
ATOM 3542 C C . THR A 1 266 ? -33.200 17.685 -16.178 1.000 16.230 266 THR AAA C 1
ATOM 3543 O O . THR A 1 266 ? -33.288 16.998 -17.201 1.000 16.360 266 THR AAA O 1
ATOM 3554 N N . MET A 1 267 ? -32.453 18.777 -16.098 1.000 14.810 267 MET AAA N 1
ATOM 3555 C CA . MET A 1 267 ? -31.646 19.147 -17.255 1.000 15.940 267 MET AAA CA 1
ATOM 3556 C C . MET A 1 267 ? -30.429 19.945 -16.833 1.000 14.580 267 MET AAA C 1
ATOM 3557 O O . MET A 1 267 ? -30.342 20.403 -15.654 1.000 17.360 267 MET AAA O 1
ATOM 3571 N N . GLN A 1 268 ? -29.530 20.055 -17.785 1.000 15.780 268 GLN AAA N 1
ATOM 3572 C CA . GLN A 1 268 ? -28.221 20.683 -17.559 1.000 15.880 268 GLN AAA CA 1
ATOM 3573 C C . GLN A 1 268 ? -27.753 21.433 -18.808 1.000 15.490 268 GLN AAA C 1
ATOM 3574 O O . GLN A 1 268 ? -28.146 21.089 -19.924 1.000 15.810 268 GLN AAA O 1
ATOM 3588 N N . MET A 1 269 ? -26.847 22.368 -18.576 1.000 14.840 269 MET AAA N 1
ATOM 3589 C CA . MET A 1 269 ? -26.184 23.129 -19.621 1.000 14.810 269 MET AAA CA 1
ATOM 3590 C C . MET A 1 269 ? -24.743 22.631 -19.712 1.000 16.390 269 MET AAA C 1
ATOM 3591 O O . MET A 1 269 ? -24.035 22.685 -18.680 1.000 17.170 269 MET AAA O 1
ATOM 3605 N N . GLY A 1 270 ? -24.325 22.149 -20.880 1.000 16.650 270 GLY AAA N 1
ATOM 3606 C CA . GLY A 1 270 ? -22.917 21.795 -21.101 1.000 17.310 270 GLY AAA CA 1
ATOM 3607 C C . GLY A 1 270 ? -22.183 22.951 -21.769 1.000 19.370 270 GLY AAA C 1
ATOM 3608 O O . GLY A 1 270 ? -22.808 23.672 -22.599 1.000 18.260 270 GLY AAA O 1
ATOM 3612 N N . VAL A 1 271 ? -20.925 23.216 -21.387 1.000 17.670 271 VAL AAA N 1
ATOM 3613 C CA . VAL A 1 271 ? -20.139 24.351 -21.940 1.000 17.310 271 VAL AAA CA 1
ATOM 3614 C C . VAL A 1 271 ? -18.743 23.815 -22.207 1.000 18.820 271 VAL AAA C 1
ATOM 3615 O O . VAL A 1 271 ? -18.203 23.133 -21.336 1.000 18.280 271 VAL AAA O 1
ATOM 3628 N N . SER A 1 272 ? -18.181 24.114 -23.362 1.000 18.530 272 SER AAA N 1
ATOM 3629 C CA . SER A 1 272 ? -16.754 23.844 -23.657 1.000 19.510 272 SER AAA CA 1
ATOM 3630 C C . SER A 1 272 ? -16.312 24.887 -24.675 1.000 21.450 272 SER AAA C 1
ATOM 3631 O O . SER A 1 272 ? -17.089 25.800 -24.960 1.000 20.150 272 SER AAA O 1
ATOM 3639 N N . LYS A 1 273 ? -15.080 24.777 -25.172 1.000 22.780 273 LYS AAA N 1
ATOM 3640 C CA . LYS A 1 273 ? -14.650 25.661 -26.267 1.000 23.870 273 LYS AAA CA 1
ATOM 3641 C C . LY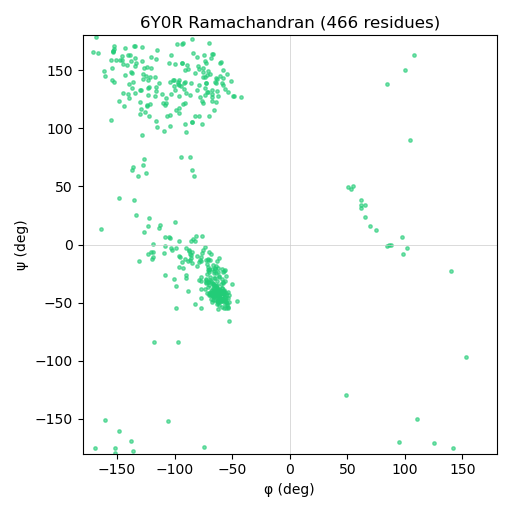S A 1 273 ? -15.570 25.518 -27.484 1.000 25.560 273 LYS AAA C 1
ATOM 3642 O O . LYS A 1 273 ? -15.603 26.484 -28.250 1.000 29.120 273 LYS AAA O 1
ATOM 3661 N N . ASN A 1 274 ? -16.270 24.403 -27.647 1.000 22.890 274 ASN AAA N 1
ATOM 3662 C CA . ASN A 1 274 ? -17.186 24.128 -28.785 1.000 26.450 274 ASN AAA CA 1
ATOM 3663 C C . ASN A 1 274 ? -18.512 24.892 -28.603 1.000 26.680 274 ASN AAA C 1
ATOM 3664 O O . ASN A 1 274 ? -19.318 24.869 -29.555 1.000 29.340 274 ASN AAA O 1
ATOM 3675 N N . GLY A 1 275 ? -18.744 25.544 -27.464 1.000 22.440 275 GLY AAA N 1
ATOM 3676 C CA . GLY A 1 275 ? -19.969 26.325 -27.212 1.000 22.130 275 GLY AAA CA 1
ATOM 3677 C C . GLY A 1 275 ? -20.871 25.685 -26.168 1.000 20.510 275 GLY AAA C 1
ATOM 3678 O O . GLY A 1 275 ? -20.378 25.018 -25.233 1.000 19.650 275 GLY AAA O 1
ATOM 3682 N N . TYR A 1 276 ? -22.166 25.912 -26.285 1.000 18.660 276 TYR AAA N 1
ATOM 3683 C CA . TYR A 1 276 ? -23.169 25.686 -25.212 1.000 16.670 276 TYR AAA CA 1
ATOM 3684 C C . TYR A 1 276 ? -24.217 24.689 -25.722 1.000 16.810 276 TYR AAA C 1
ATOM 3685 O O . TYR A 1 276 ? -24.595 24.793 -26.910 1.000 18.130 276 TYR AAA O 1
ATOM 3703 N N . SER A 1 277 ? -24.750 23.790 -24.882 1.000 16.510 277 SER AAA N 1
ATOM 3704 C CA . SER A 1 277 ? -25.807 22.850 -25.298 1.000 18.190 277 SER AAA CA 1
ATOM 3705 C C . SER A 1 277 ? -26.603 22.440 -24.073 1.000 18.520 277 SER AAA C 1
ATOM 3706 O O . SER A 1 277 ? -25.990 22.247 -23.026 1.000 21.400 277 SER AAA O 1
ATOM 3714 N N . VAL A 1 278 ? -27.913 22.304 -24.219 1.000 16.290 278 VAL AAA N 1
ATOM 3715 C CA . VAL A 1 278 ? -28.791 21.796 -23.148 1.000 16.190 278 VAL AAA CA 1
ATOM 3716 C C . VAL A 1 278 ? -28.984 20.296 -23.350 1.000 17.440 278 VAL AAA C 1
ATOM 3717 O O . VAL A 1 278 ? -29.162 19.849 -24.505 1.000 17.740 278 VAL AAA O 1
ATOM 3730 N N . ASP A 1 279 ? -28.920 19.507 -22.274 1.000 15.900 279 ASP AAA N 1
ATOM 3731 C CA . ASP A 1 279 ? -29.378 18.095 -22.355 1.000 18.730 279 ASP AAA CA 1
ATOM 3732 C C . ASP A 1 279 ? -30.174 17.769 -21.106 1.000 17.990 279 ASP AAA C 1
ATOM 3733 O O . ASP A 1 279 ? -29.930 18.337 -20.040 1.000 16.990 279 ASP AAA O 1
ATOM 3742 N N . GLY A 1 280 ? -31.153 16.886 -21.244 1.000 15.600 280 GLY AAA N 1
ATOM 3743 C CA . GLY A 1 280 ? -31.963 16.545 -20.083 1.000 14.630 280 GLY AAA CA 1
ATOM 3744 C C . GLY A 1 280 ? -32.843 15.350 -20.345 1.000 13.850 280 GLY AAA C 1
ATOM 3745 O O . GLY A 1 280 ? -32.772 14.749 -21.443 1.000 14.800 280 GLY AAA O 1
ATOM 3749 N N . ALA A 1 281 ? -33.681 15.046 -19.371 1.000 15.420 281 ALA AAA N 1
ATOM 3750 C CA . ALA A 1 281 ? -34.684 13.972 -19.481 1.000 15.230 281 ALA AAA CA 1
ATOM 3751 C C . ALA A 1 281 ? -36.003 14.454 -18.911 1.000 15.840 281 ALA AAA C 1
ATOM 3752 O O . ALA A 1 281 ? -36.027 15.195 -17.948 1.000 15.410 281 ALA AAA O 1
ATOM 3759 N N . TYR A 1 282 ? -37.088 13.951 -19.506 1.000 14.660 282 TYR AAA N 1
ATOM 3760 C CA . TYR A 1 282 ? -38.455 14.353 -19.133 1.000 15.060 282 TYR AAA CA 1
ATOM 3761 C C . TYR A 1 282 ? -39.281 13.081 -18.893 1.000 15.540 282 TYR AAA C 1
ATOM 3762 O O . TYR A 1 282 ? -39.398 12.239 -19.795 1.000 16.820 282 TYR AAA O 1
ATOM 3780 N N . ILE A 1 283 ? -39.848 12.927 -17.713 1.000 16.390 283 ILE AAA N 1
ATOM 3781 C CA . ILE A 1 283 ? -40.706 11.752 -17.432 1.000 17.820 283 ILE AAA CA 1
ATOM 3782 C C . ILE A 1 283 ? -42.046 12.017 -18.127 1.000 18.230 283 ILE AAA C 1
ATOM 3783 O O . ILE A 1 283 ? -42.854 12.846 -17.679 1.000 20.870 283 ILE AAA O 1
ATOM 3799 N N . GLY A 1 284 ? -42.244 11.360 -19.246 1.000 19.720 284 GLY AAA N 1
ATOM 3800 C CA . GLY A 1 284 ? -43.414 11.566 -20.107 1.000 19.360 284 GLY AAA CA 1
ATOM 3801 C C . GLY A 1 284 ? -43.011 11.482 -21.564 1.000 19.820 284 GLY AAA C 1
ATOM 3802 O O . GLY A 1 284 ? -41.848 11.139 -21.870 1.000 19.580 284 GLY AAA O 1
ATOM 3806 N N . ASP A 1 285 ? -43.959 11.748 -22.466 1.000 21.130 285 ASP AAA N 1
ATOM 3807 C CA . ASP A 1 285 ? -43.711 11.551 -23.910 1.000 21.910 285 ASP AAA CA 1
ATOM 3808 C C . ASP A 1 285 ? -43.205 12.811 -24.615 1.000 22.500 285 ASP AAA C 1
ATOM 3809 O O . ASP A 1 285 ? -43.107 13.904 -24.028 1.000 21.080 285 ASP AAA O 1
ATOM 3818 N N . GLU A 1 286 ? -42.845 12.639 -25.871 1.000 22.670 286 GLU AAA N 1
ATOM 3819 C CA . GLU A 1 286 ? -42.162 13.706 -26.625 1.000 22.780 286 GLU AAA CA 1
ATOM 3820 C C . GLU A 1 286 ? -43.078 14.920 -26.764 1.000 23.350 286 GLU AAA C 1
ATOM 3821 O O . GLU A 1 286 ? -42.607 16.079 -26.594 1.000 21.150 286 GLU AAA O 1
ATOM 3833 N N . ALA A 1 287 ? -44.346 14.713 -27.127 1.000 22.660 287 ALA AAA N 1
ATOM 3834 C CA . ALA A 1 287 ? -45.262 15.856 -27.336 1.000 25.110 287 ALA AAA CA 1
ATOM 3835 C C . ALA A 1 287 ? -45.344 16.706 -26.070 1.000 22.370 287 ALA AAA C 1
ATOM 3836 O O . ALA A 1 287 ? -45.288 17.950 -26.182 1.000 24.330 287 ALA AAA O 1
ATOM 3843 N N . SER A 1 288 ? -45.435 16.060 -24.903 1.000 22.250 288 SER AAA N 1
ATOM 3844 C CA . SER A 1 288 ? -45.557 16.718 -23.579 1.000 22.820 288 SER AAA CA 1
ATOM 3845 C C . SER A 1 288 ? -44.250 17.467 -23.279 1.000 20.900 288 SER AAA C 1
ATOM 3846 O O . SER A 1 288 ? -44.323 18.596 -22.769 1.000 20.860 288 SER AAA O 1
ATOM 3854 N N . LEU A 1 289 ? -43.114 16.848 -23.598 1.000 20.110 289 LEU AAA N 1
ATOM 3855 C CA . LEU A 1 289 ? -41.782 17.499 -23.390 1.000 19.690 289 LEU AAA CA 1
ATOM 3856 C C . LEU A 1 289 ? -41.707 18.770 -24.243 1.000 19.790 289 LEU AAA C 1
ATOM 3857 O O . LEU A 1 289 ? -41.281 19.844 -23.744 1.000 20.490 289 LEU AAA O 1
ATOM 3873 N N . ARG A 1 290 ? -42.080 18.683 -25.520 1.000 19.580 290 ARG AAA N 1
ATOM 3874 C CA . ARG A 1 290 ? -42.019 19.855 -26.416 1.000 21.620 290 ARG AAA CA 1
ATOM 3875 C C . ARG A 1 290 ? -42.922 20.961 -25.879 1.000 21.970 290 ARG AAA C 1
ATOM 3876 O O . ARG A 1 290 ? -42.479 22.122 -25.900 1.000 22.880 290 ARG AAA O 1
ATOM 3897 N N . LYS A 1 291 ? -44.117 20.637 -25.387 1.000 22.230 291 LYS AAA N 1
ATOM 3898 C CA . LYS A 1 291 ? -45.003 21.687 -24.803 1.000 22.710 291 LYS AAA CA 1
ATOM 3899 C C . LYS A 1 291 ? -44.366 22.298 -23.553 1.000 22.060 291 LYS AAA C 1
ATOM 3900 O O . LYS A 1 291 ? -44.326 23.540 -23.428 1.000 22.370 291 LYS AAA O 1
ATOM 3919 N N . ALA A 1 292 ? -43.759 21.471 -22.711 1.000 20.880 292 ALA AAA N 1
ATOM 3920 C CA . ALA A 1 292 ? -43.140 21.921 -21.437 1.000 21.020 292 ALA AAA CA 1
ATOM 3921 C C . ALA A 1 292 ? -41.938 22.827 -21.698 1.000 20.190 292 ALA AAA C 1
ATOM 3922 O O . ALA A 1 292 ? -41.693 23.747 -20.865 1.000 19.420 292 ALA AAA O 1
ATOM 3929 N N . LEU A 1 293 ? -41.172 22.573 -22.756 1.000 19.000 293 LEU AAA N 1
ATOM 3930 C CA . LEU A 1 293 ? -39.956 23.388 -23.048 1.000 18.570 293 LEU AAA CA 1
ATOM 3931 C C . LEU A 1 293 ? -40.246 24.638 -23.870 1.000 20.610 293 LEU AAA C 1
ATOM 3932 O O . LEU A 1 293 ? -39.361 25.474 -24.001 1.000 21.140 293 LEU AAA O 1
ATOM 3948 N N . GLN A 1 294 ? -41.429 24.756 -24.469 1.000 21.030 294 GLN AAA N 1
ATOM 3949 C CA . GLN A 1 294 ? -41.696 25.857 -25.418 1.000 22.880 294 GLN AAA CA 1
ATOM 3950 C C . GLN A 1 294 ? -41.376 27.211 -24.779 1.000 21.050 294 GLN AAA C 1
ATOM 3951 O O . GLN A 1 294 ? -40.790 28.037 -25.451 1.000 20.220 294 GLN AAA O 1
ATOM 3965 N N . PRO A 1 295 ? -41.685 27.527 -23.502 1.000 20.320 295 PRO AAA N 1
ATOM 3966 C CA . PRO A 1 295 ? -41.266 28.821 -22.948 1.000 22.190 295 PRO AAA CA 1
ATOM 3967 C C . PRO A 1 295 ? -39.755 29.081 -22.961 1.000 20.280 295 PRO AAA C 1
ATOM 3968 O O . PRO A 1 295 ? -39.317 30.219 -23.144 1.000 20.490 295 PRO AAA O 1
ATOM 3979 N N . LEU A 1 296 ? -38.960 28.045 -22.706 1.000 19.210 296 LEU AAA N 1
ATOM 3980 C CA . LEU A 1 296 ? -37.491 28.197 -22.749 1.000 18.980 296 LEU AAA CA 1
ATOM 3981 C C . LEU A 1 296 ? -37.030 28.392 -24.184 1.000 18.090 296 LEU AAA C 1
ATOM 3982 O O . LEU A 1 296 ? -36.218 29.276 -24.442 1.000 18.910 296 LEU AAA O 1
ATOM 3998 N N . VAL A 1 297 ? -37.565 27.617 -25.111 1.000 19.450 297 VAL AAA N 1
ATOM 3999 C CA . VAL A 1 297 ? -37.271 27.809 -26.557 1.000 19.720 297 VAL AAA CA 1
ATOM 4000 C C . VAL A 1 297 ? -37.572 29.264 -26.933 1.000 20.090 297 VAL AAA C 1
ATOM 4001 O O . VAL A 1 297 ? -36.733 29.920 -27.600 1.000 22.150 297 VAL AAA O 1
ATOM 4014 N N . GLN A 1 298 ? -38.716 29.796 -26.501 1.000 21.280 298 GLN AAA N 1
ATOM 4015 C CA . GLN A 1 298 ? -39.117 31.189 -26.821 1.000 22.010 298 GLN AAA CA 1
ATOM 4016 C C . GLN A 1 298 ? -38.168 32.186 -26.147 1.000 19.690 298 GLN AAA C 1
ATOM 4017 O O . GLN A 1 298 ? -37.900 33.245 -26.719 1.000 19.840 298 GLN AAA O 1
ATOM 4031 N N . LYS A 1 299 ? -37.628 31.89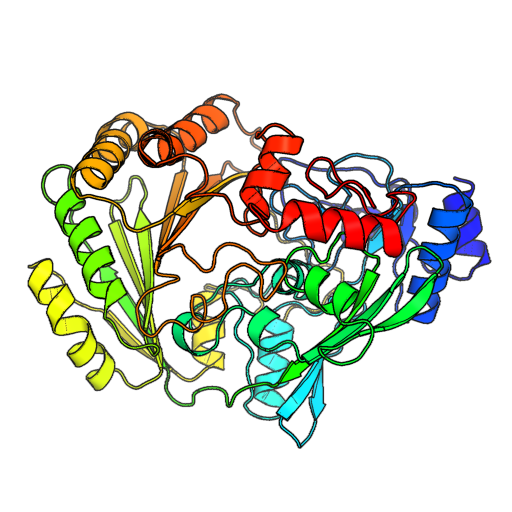3 -24.964 1.000 18.020 299 LYS AAA N 1
ATOM 4032 C CA . LYS A 1 299 ? -36.644 32.794 -24.343 1.000 18.820 299 LYS AAA CA 1
ATOM 4033 C C . LYS A 1 299 ? -35.403 32.907 -25.247 1.000 18.950 299 LYS AAA C 1
ATOM 4034 O O . LYS A 1 299 ? -34.815 33.985 -25.350 1.000 19.530 299 LYS AAA O 1
ATOM 4053 N N . PHE A 1 300 ? -34.921 31.790 -25.776 1.000 18.790 300 PHE AAA N 1
ATOM 4054 C CA . PHE A 1 300 ? -33.635 31.742 -26.504 1.000 19.980 300 PHE AAA CA 1
ATOM 4055 C C . PHE A 1 300 ? -33.754 32.323 -27.926 1.000 18.560 300 PHE AAA C 1
ATOM 4056 O O . PHE A 1 300 ? -32.918 33.176 -28.287 1.000 20.050 300 PHE AAA O 1
ATOM 4073 N N . GLY A 1 301 ? -34.685 31.809 -28.716 1.000 18.890 301 GLY AAA N 1
ATOM 4074 C CA . GLY A 1 301 ? -34.808 32.154 -30.141 1.000 20.260 301 GLY AAA CA 1
ATOM 4075 C C . GLY A 1 301 ? -33.895 31.316 -31.019 1.000 22.050 301 GLY AAA C 1
ATOM 4076 O O . GLY A 1 301 ? -32.680 31.107 -30.665 1.000 20.680 301 GLY AAA O 1
ATOM 4080 N N . GLY A 1 302 ? -34.435 30.891 -32.154 1.000 21.300 302 GLY AAA N 1
ATOM 4081 C CA . GLY A 1 302 ? -33.632 30.229 -33.196 1.000 22.040 302 GLY AAA CA 1
ATOM 4082 C C . GLY A 1 302 ? -32.992 28.929 -32.736 1.000 23.420 302 GLY AAA C 1
ATOM 4083 O O . GLY A 1 302 ? -31.913 28.599 -33.266 1.000 24.630 302 GLY AAA O 1
ATOM 4087 N N . VAL A 1 303 ? -33.655 28.190 -31.867 1.000 20.810 303 VAL AAA N 1
ATOM 4088 C CA . VAL A 1 303 ? -33.171 26.848 -31.444 1.000 23.400 303 VAL AAA CA 1
ATOM 4089 C C . VAL A 1 303 ? -34.241 25.817 -31.814 1.000 27.280 303 VAL AAA C 1
ATOM 4090 O O . VAL A 1 303 ? -35.470 26.140 -31.720 1.000 29.370 303 VAL AAA O 1
ATOM 4103 N N . GLN A 1 304 ? -33.796 24.588 -32.054 1.000 29.450 304 GLN AAA N 1
ATOM 4104 C CA . GLN A 1 304 ? -34.636 23.374 -32.239 1.000 30.760 304 GLN AAA CA 1
ATOM 4105 C C . GLN A 1 304 ? -34.327 22.387 -31.098 1.000 25.110 304 GLN AAA C 1
ATOM 4106 O O . GLN A 1 304 ? -33.149 22.197 -30.753 1.000 26.210 304 GLN AAA O 1
ATOM 4120 N N . VAL A 1 305 ? -35.380 21.832 -30.540 1.000 25.950 305 VAL AAA N 1
ATOM 4121 C CA . VAL A 1 305 ? -35.278 20.727 -29.560 1.000 22.080 305 VAL AAA CA 1
ATOM 4122 C C . VAL A 1 305 ? -35.217 19.430 -30.360 1.000 22.250 305 VAL AAA C 1
ATOM 4123 O O . VAL A 1 305 ? -36.121 19.218 -31.193 1.000 22.740 305 VAL AAA O 1
ATOM 4136 N N . THR A 1 306 ? -34.236 18.595 -30.074 1.000 19.450 306 THR AAA N 1
ATOM 4137 C CA . THR A 1 306 ? -34.233 17.181 -30.518 1.000 20.460 306 THR AAA CA 1
ATOM 4138 C C . THR A 1 306 ? -34.646 16.337 -29.317 1.000 18.550 306 THR AAA C 1
ATOM 4139 O O . THR A 1 306 ? -34.269 16.657 -28.194 1.000 19.500 306 THR AAA O 1
ATOM 4150 N N . ALA A 1 307 ? -35.427 15.291 -29.522 1.000 18.140 307 ALA AAA N 1
ATOM 4151 C CA . ALA A 1 307 ? -35.996 14.517 -28.400 1.000 19.210 307 ALA AAA CA 1
ATOM 4152 C C . ALA A 1 307 ? -36.427 13.138 -28.869 1.000 20.770 307 ALA AAA C 1
ATOM 4153 O O . ALA A 1 307 ? -36.925 12.967 -30.039 1.000 20.130 307 ALA AAA O 1
ATOM 4160 N N . THR A 1 308 ? -36.267 12.184 -27.985 1.000 19.190 308 THR AAA N 1
ATOM 4161 C CA . THR A 1 308 ? -36.641 10.787 -28.263 1.000 20.210 308 THR AAA CA 1
ATOM 4162 C C . THR A 1 308 ? -37.261 10.194 -27.013 1.000 20.070 308 THR AAA C 1
ATOM 4163 O O . THR A 1 308 ? -36.641 10.275 -25.947 1.000 19.100 308 THR AAA O 1
ATOM 4174 N N . THR A 1 309 ? -38.428 9.574 -27.165 1.000 19.580 309 THR AAA N 1
ATOM 4175 C CA . THR A 1 309 ? -39.049 8.846 -26.050 1.000 19.110 309 THR AAA CA 1
ATOM 4176 C C . THR A 1 309 ? -38.570 7.396 -26.077 1.000 19.200 309 THR AAA C 1
ATOM 4177 O O . THR A 1 309 ? -38.757 6.696 -27.132 1.000 20.630 309 THR AAA O 1
ATOM 4188 N N . VAL A 1 310 ? -38.126 6.926 -24.941 1.000 18.420 310 VAL AAA N 1
ATOM 4189 C CA . VAL A 1 310 ? -37.656 5.540 -24.703 1.000 19.430 310 VAL AAA CA 1
ATOM 4190 C C . VAL A 1 310 ? -38.255 5.070 -23.378 1.000 18.910 310 VAL AAA C 1
ATOM 4191 O O . VAL A 1 310 ? -39.067 5.792 -22.783 1.000 19.150 310 VAL AAA O 1
ATOM 4204 N N . ASP A 1 311 ? -37.917 3.868 -22.946 1.000 19.050 311 ASP AAA N 1
ATOM 4205 C CA . ASP A 1 311 ? -38.240 3.387 -21.590 1.000 19.040 311 ASP AAA CA 1
ATOM 4206 C C . ASP A 1 311 ? -37.006 3.588 -20.727 1.000 19.420 311 ASP AAA C 1
ATOM 4207 O O . ASP A 1 311 ? -35.943 4.019 -21.219 1.000 18.150 311 ASP AAA O 1
ATOM 4216 N N . TRP A 1 312 ? -37.161 3.350 -19.449 1.000 19.300 312 TRP AAA N 1
ATOM 4217 C CA . TRP A 1 312 ? -36.087 3.601 -18.471 1.000 19.740 312 TRP AAA CA 1
ATOM 4218 C C . TRP A 1 312 ? -34.778 2.924 -18.886 1.000 19.560 312 TRP AAA C 1
ATOM 4219 O O . TRP A 1 312 ? -33.693 3.529 -18.853 1.000 19.780 312 TRP AAA O 1
ATOM 4240 N N . MET A 1 313 ? -34.804 1.633 -19.245 1.000 18.620 313 MET AAA N 1
ATOM 4241 C CA . MET A 1 313 ? -33.558 0.925 -19.570 1.000 19.690 313 MET AAA CA 1
ATOM 4242 C C . MET A 1 313 ? -32.963 1.514 -20.856 1.000 19.110 313 MET AAA C 1
ATOM 4243 O O . MET A 1 313 ? -31.738 1.597 -20.952 1.000 21.200 313 MET AAA O 1
ATOM 4257 N N . GLY A 1 314 ? -33.795 1.952 -21.800 1.000 19.430 314 GLY AAA N 1
ATOM 4258 C CA . GLY A 1 314 ? -33.384 2.698 -23.012 1.000 20.410 314 GLY AAA CA 1
ATOM 4259 C C . GLY A 1 314 ? -32.689 4.024 -22.680 1.000 20.920 314 GLY AAA C 1
ATOM 4260 O O . GLY A 1 314 ? -31.682 4.366 -23.331 1.000 20.230 314 GLY AAA O 1
ATOM 4264 N N . LEU A 1 315 ? -33.196 4.711 -21.673 1.000 19.550 315 LEU AAA N 1
ATOM 4265 C CA . LEU A 1 315 ? -32.627 5.994 -21.203 1.000 18.070 315 LEU AAA CA 1
ATOM 4266 C C . LEU A 1 315 ? -31.262 5.691 -20.582 1.000 17.420 315 LEU AAA C 1
ATOM 4267 O O . LEU A 1 315 ? -30.292 6.403 -20.914 1.000 19.280 315 LEU AAA O 1
ATOM 4283 N N . VAL A 1 316 ? -31.156 4.707 -19.679 1.000 17.910 316 VAL AAA N 1
ATOM 4284 C CA . VAL A 1 316 ? -29.871 4.302 -19.054 1.000 19.120 316 VAL AAA CA 1
ATOM 4285 C C . VAL A 1 316 ? -28.857 3.942 -20.143 1.000 20.220 316 VAL AAA C 1
ATOM 4286 O O . VAL A 1 316 ? -27.687 4.338 -20.072 1.000 20.720 316 VAL AAA O 1
ATOM 4299 N N . THR A 1 317 ? -29.302 3.235 -21.168 1.000 20.110 317 THR AAA N 1
ATOM 4300 C CA . THR A 1 317 ? -28.390 2.774 -22.226 1.000 20.770 317 THR AAA CA 1
ATOM 4301 C C . THR A 1 317 ? -27.939 4.011 -23.009 1.000 21.240 317 THR AAA C 1
ATOM 4302 O O . THR A 1 317 ? -26.772 4.080 -23.381 1.000 20.500 317 THR AAA O 1
ATOM 4313 N N . HIS A 1 318 ? -28.843 4.931 -23.322 1.000 20.900 318 HIS AAA N 1
ATOM 4314 C CA . HIS A 1 318 ? -28.534 6.108 -24.154 1.000 22.540 318 HIS AAA CA 1
ATOM 4315 C C . HIS A 1 318 ? -27.435 6.920 -23.477 1.000 25.500 318 HIS AAA C 1
ATOM 4316 O O . HIS A 1 318 ? -26.480 7.292 -24.135 1.000 22.650 318 HIS AAA O 1
ATOM 4331 N N . PHE A 1 319 ? -27.565 7.162 -22.182 1.000 23.160 319 PHE AAA N 1
ATOM 4332 C CA . PHE A 1 319 ? -26.609 8.038 -21.448 1.000 23.070 319 PHE AAA CA 1
ATOM 4333 C C . PHE A 1 319 ? -25.329 7.296 -21.077 1.000 27.070 319 PHE AAA C 1
ATOM 4334 O O . PHE A 1 319 ? -24.383 7.982 -20.624 1.000 30.170 319 PHE AAA O 1
ATOM 4351 N N . ALA A 1 320 ? -25.249 5.982 -21.229 1.000 25.450 320 ALA AAA N 1
ATOM 4352 C CA . ALA A 1 320 ? -24.014 5.215 -20.956 1.000 26.390 320 ALA AAA CA 1
ATOM 4353 C C . ALA A 1 320 ? -22.991 5.561 -22.034 1.000 28.310 320 ALA AAA C 1
ATOM 4354 O O . ALA A 1 320 ? -21.789 5.563 -21.722 1.000 32.830 320 ALA AAA O 1
ATOM 4361 N N . GLY A 1 321 ? -23.476 5.840 -23.238 1.000 32.390 321 GLY AAA N 1
ATOM 4362 C CA . GLY A 1 321 ? -22.621 6.125 -24.400 1.000 36.940 321 GLY AAA CA 1
ATOM 4363 C C . GLY A 1 321 ? -22.493 4.902 -25.283 1.000 38.650 321 GLY AAA C 1
ATOM 4364 O O . GLY A 1 321 ? -22.574 3.771 -24.770 1.000 35.490 321 GLY AAA O 1
ATOM 4368 N N . ALA A 1 322 ? -22.307 5.121 -26.579 1.000 42.240 322 ALA AAA N 1
ATOM 4369 C CA . ALA A 1 322 ? -22.073 4.061 -27.591 1.000 45.380 322 ALA AAA CA 1
ATOM 4370 C C . ALA A 1 322 ? -20.965 3.106 -27.123 1.000 38.570 322 ALA AAA C 1
ATOM 4371 O O . ALA A 1 322 ? -19.903 3.597 -26.741 1.000 39.850 322 ALA AAA O 1
ATOM 4378 N N . GLY A 1 323 ? -21.212 1.791 -27.129 1.000 36.490 323 GLY AAA N 1
ATOM 4379 C CA . GLY A 1 323 ? -20.172 0.757 -26.941 1.000 35.990 323 GLY AAA CA 1
ATOM 4380 C C . GLY A 1 323 ? -19.683 0.594 -25.506 1.000 38.550 323 GLY AAA C 1
ATOM 4381 O O . GLY A 1 323 ? -18.661 -0.101 -25.304 1.000 37.700 323 GLY AAA O 1
ATOM 4385 N N . VAL A 1 324 ? -20.370 1.176 -24.520 1.000 34.000 324 VAL AAA N 1
ATOM 4386 C CA . VAL A 1 324 ? -20.045 0.970 -23.077 1.000 31.350 324 VAL AAA CA 1
ATOM 4387 C C . VAL A 1 324 ? -20.889 -0.208 -22.565 1.000 27.570 324 VAL AAA C 1
ATOM 4388 O O . VAL A 1 324 ? -22.084 -0.311 -22.925 1.000 29.450 324 VAL AAA O 1
ATOM 4401 N N . ASN A 1 325 ? -20.285 -1.065 -21.747 1.000 26.330 325 ASN AAA N 1
ATOM 4402 C CA . ASN A 1 325 ? -20.992 -2.159 -21.049 1.000 24.540 325 ASN AAA CA 1
ATOM 4403 C C . ASN A 1 325 ? -21.958 -1.526 -20.056 1.000 22.590 325 ASN AAA C 1
ATOM 4404 O O . ASN A 1 325 ? -21.493 -0.884 -19.110 1.000 21.820 325 ASN AAA O 1
ATOM 4415 N N . VAL A 1 326 ? -23.245 -1.735 -20.263 1.000 20.270 326 VAL 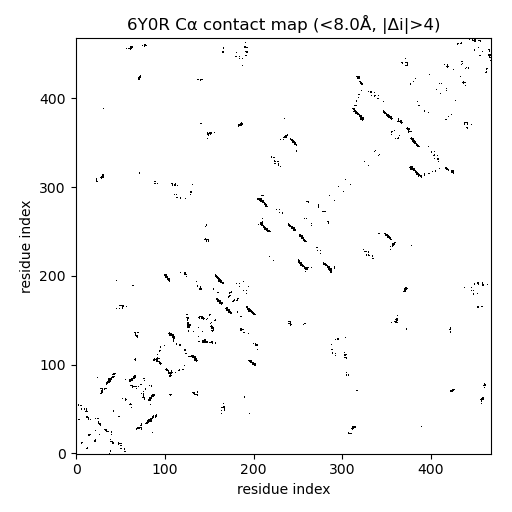AAA N 1
ATOM 4416 C CA . VAL A 1 326 ? -24.325 -1.174 -19.413 1.000 22.060 326 VAL AAA CA 1
ATOM 4417 C C . VAL A 1 326 ? -24.583 -2.102 -18.223 1.000 21.700 326 VAL AAA C 1
ATOM 4418 O O . VAL A 1 326 ? -25.307 -1.672 -17.303 1.000 22.190 326 VAL AAA O 1
ATOM 4431 N N . ASN A 1 327 ? -23.977 -3.285 -18.197 1.000 21.040 327 ASN AAA N 1
ATOM 4432 C CA . ASN A 1 327 ? -24.182 -4.223 -17.075 1.000 22.370 327 ASN AAA CA 1
ATOM 4433 C C . ASN A 1 327 ? -22.853 -4.760 -16.572 1.000 21.420 327 ASN AAA C 1
ATOM 4434 O O . ASN A 1 327 ? -22.610 -5.969 -16.575 1.000 22.610 327 ASN AAA O 1
ATOM 4445 N N . PRO A 1 328 ? -21.924 -3.890 -16.126 1.000 19.630 328 PRO AAA N 1
ATOM 4446 C CA . PRO A 1 328 ? -20.604 -4.368 -15.717 1.000 19.140 328 PRO AAA CA 1
ATOM 4447 C C . PRO A 1 328 ? -20.608 -5.015 -14.328 1.000 23.490 328 PRO AAA C 1
ATOM 4448 O O . PRO A 1 328 ? -21.120 -4.436 -13.383 1.000 20.440 328 PRO AAA O 1
ATOM 4459 N N . THR A 1 329 ? -20.094 -6.236 -14.240 1.000 21.880 329 THR AAA N 1
ATOM 4460 C CA . THR A 1 329 ? -19.919 -6.958 -12.963 1.000 22.540 329 THR AAA CA 1
ATOM 4461 C C . THR A 1 329 ? -18.504 -7.539 -12.846 1.000 27.190 329 THR AAA C 1
ATOM 4462 O O . THR A 1 329 ? -18.165 -7.968 -11.733 1.000 28.890 329 THR AAA O 1
ATOM 4473 N N . SER A 1 330 ? -17.721 -7.607 -13.919 1.000 26.090 330 SER AAA N 1
ATOM 4474 C CA . SER A 1 330 ? -16.417 -8.318 -13.910 1.000 26.410 330 SER AAA CA 1
ATOM 4475 C C . SER A 1 330 ? -15.446 -7.651 -12.938 1.000 29.060 330 SER AAA C 1
ATOM 4476 O O . SER A 1 330 ? -15.356 -6.413 -12.905 1.000 25.970 330 SER AAA O 1
ATOM 4484 N N . ALA A 1 331 ? -14.642 -8.454 -12.246 1.000 26.200 331 ALA AAA N 1
ATOM 4485 C CA . ALA A 1 331 ? -13.499 -7.958 -11.444 1.000 27.010 331 ALA AAA CA 1
ATOM 4486 C C . ALA A 1 331 ? -12.467 -7.260 -12.340 1.000 26.240 331 ALA AAA C 1
ATOM 4487 O O . ALA A 1 331 ? -11.686 -6.435 -11.812 1.000 27.400 331 ALA AAA O 1
ATOM 4494 N N . SER A 1 332 ? -12.448 -7.516 -13.665 1.000 24.380 332 SER AAA N 1
ATOM 4495 C CA . SER A 1 332 ? -11.477 -6.905 -14.614 1.000 25.080 332 SER AAA CA 1
ATOM 4496 C C . SER A 1 332 ? -11.882 -5.480 -15.059 1.000 21.850 332 SER AAA C 1
ATOM 4497 O O . SER A 1 332 ? -11.226 -4.950 -15.910 1.000 24.680 332 SER AAA O 1
ATOM 4505 N N . TYR A 1 333 ? -12.927 -4.880 -14.479 1.000 22.110 333 TYR AAA N 1
ATOM 4506 C CA . TYR A 1 333 ? -13.286 -3.462 -14.769 1.000 21.610 333 TYR AAA CA 1
ATOM 4507 C C . TYR A 1 333 ? -12.021 -2.609 -14.818 1.000 21.290 333 TYR AAA C 1
ATOM 4508 O O . TYR A 1 333 ? -11.215 -2.670 -13.859 1.000 24.060 333 TYR AAA O 1
ATOM 4526 N N . ASP A 1 334 ? -11.813 -1.857 -15.903 1.000 22.420 334 ASP AAA N 1
ATOM 4527 C CA . ASP A 1 334 ? -10.567 -1.076 -16.064 1.000 24.660 334 ASP AAA CA 1
ATOM 4528 C C . ASP A 1 334 ? -10.826 0.200 -16.845 1.000 22.730 334 ASP AAA C 1
ATOM 4529 O O . ASP A 1 334 ? -9.936 0.621 -17.599 1.000 24.970 334 ASP AAA O 1
ATOM 4538 N N . ALA A 1 335 ? -11.950 0.879 -16.599 1.000 20.970 335 ALA AAA N 1
ATOM 4539 C CA . ALA A 1 335 ? -12.148 2.244 -17.123 1.000 21.130 335 ALA AAA CA 1
ATOM 4540 C C . ALA A 1 335 ? -11.109 3.171 -16.478 1.000 20.670 335 ALA AAA C 1
ATOM 4541 O O . ALA A 1 335 ? -10.771 2.976 -15.271 1.000 20.510 335 ALA AAA O 1
ATOM 4548 N N . HIS A 1 336 ? -10.594 4.134 -17.238 1.000 19.570 336 HIS AAA N 1
ATOM 4549 C CA . HIS A 1 336 ? -9.642 5.150 -16.741 1.000 20.380 336 HIS AAA CA 1
ATOM 4550 C C . HIS A 1 336 ? -9.891 6.482 -17.433 1.000 21.110 336 HIS AAA C 1
ATOM 4551 O O . HIS A 1 336 ? -10.392 6.513 -18.569 1.000 24.330 336 HIS AAA O 1
ATOM 4566 N N . ASP A 1 337 ? -9.500 7.542 -16.751 1.000 21.540 337 ASP AAA N 1
ATOM 4567 C CA . ASP A 1 337 ? -9.261 8.850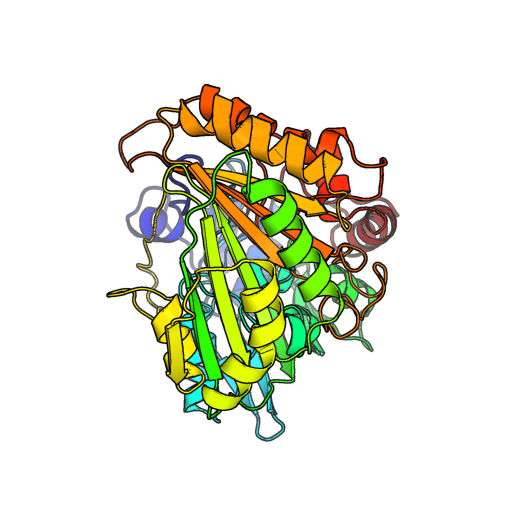 -17.360 1.000 20.060 337 ASP AAA CA 1
ATOM 4568 C C . ASP A 1 337 ? -8.078 9.457 -16.642 1.000 20.080 337 ASP AAA C 1
ATOM 4569 O O . ASP A 1 337 ? -7.671 8.946 -15.618 1.000 22.500 337 ASP AAA O 1
ATOM 4578 N N . ASN A 1 338 ? -7.558 10.545 -17.183 1.000 19.620 338 ASN AAA N 1
ATOM 4579 C CA . ASN A 1 338 ? -6.387 11.278 -16.631 1.000 19.750 338 ASN AAA CA 1
ATOM 4580 C C . ASN A 1 338 ? -6.786 12.745 -16.519 1.000 19.140 338 ASN AAA C 1
ATOM 4581 O O . ASN A 1 338 ? -6.813 13.431 -17.521 1.000 20.470 338 ASN AAA O 1
ATOM 4592 N N . PHE A 1 339 ? -7.256 13.168 -15.351 1.000 17.110 339 PHE AAA N 1
ATOM 4593 C CA . PHE A 1 339 ? -8.012 14.440 -15.257 1.000 17.710 339 PHE AAA CA 1
ATOM 4594 C C . PHE A 1 339 ? -7.934 15.090 -13.887 1.000 17.950 339 PHE AAA C 1
ATOM 4595 O O . PHE A 1 339 ? -7.460 14.523 -12.904 1.000 18.460 339 PHE AAA O 1
ATOM 4612 N N . TYR A 1 340 ? -8.360 16.336 -13.878 1.000 17.320 340 TYR AAA N 1
ATOM 4613 C CA . TYR A 1 340 ? -8.623 17.135 -12.677 1.000 17.250 340 TYR AAA CA 1
ATOM 4614 C C . TYR A 1 340 ? -10.047 17.693 -12.804 1.000 16.890 340 TYR AAA C 1
ATOM 4615 O O . TYR A 1 340 ? -10.524 17.944 -13.892 1.000 18.140 340 TYR AAA O 1
ATOM 4633 N N . ALA A 1 341 ? -10.747 17.749 -11.684 1.000 15.570 341 ALA AAA N 1
ATOM 4634 C CA . ALA A 1 341 ? -12.138 18.233 -11.644 1.000 15.850 341 ALA AAA CA 1
ATOM 4635 C C . ALA A 1 341 ? -12.349 19.060 -10.406 1.000 16.480 341 ALA AAA C 1
ATOM 4636 O O . ALA A 1 341 ? -11.592 18.995 -9.417 1.000 16.860 341 ALA AAA O 1
ATOM 4643 N N . SER A 1 342 ? -13.427 19.829 -10.447 1.000 16.170 342 SER AAA N 1
ATOM 4644 C CA . SER A 1 342 ? -13.913 20.576 -9.270 1.000 16.110 342 SER AAA CA 1
ATOM 4645 C C . SER A 1 342 ? -15.421 20.725 -9.450 1.000 14.910 342 SER AAA C 1
ATOM 4646 O O . SER A 1 342 ? -15.954 20.181 -10.408 1.000 16.220 342 SER AAA O 1
ATOM 4654 N N . SER A 1 343 ? -16.048 21.384 -8.506 1.000 15.490 343 SER AAA N 1
ATOM 4655 C CA . SER A 1 343 ? -17.519 21.533 -8.524 1.000 15.140 343 SER AAA CA 1
ATOM 4656 C C . SER A 1 343 ? -17.897 22.806 -7.799 1.000 15.210 343 SER AAA C 1
ATOM 4657 O O . SER A 1 343 ? -17.063 23.409 -7.053 1.000 14.950 343 SER AAA O 1
ATOM 4665 N N . LEU A 1 344 ? -19.161 23.190 -7.955 1.000 16.330 344 LEU AAA N 1
ATOM 4666 C CA . LEU A 1 344 ? -19.730 24.321 -7.208 1.000 16.620 344 LEU AAA CA 1
ATOM 4667 C C . LEU A 1 344 ? -21.210 24.035 -6.981 1.000 16.370 344 LEU AAA C 1
ATOM 4668 O O . LEU A 1 344 ? -21.923 23.907 -7.969 1.000 16.550 344 LEU AAA O 1
ATOM 4684 N N . ALA A 1 345 ? -21.623 24.042 -5.717 1.000 15.230 345 ALA AAA N 1
ATOM 4685 C CA . ALA A 1 345 ? -23.043 24.069 -5.339 1.000 16.600 345 ALA AAA CA 1
ATOM 4686 C C . ALA A 1 345 ? -23.415 25.524 -5.063 1.000 17.180 345 ALA AAA C 1
ATOM 4687 O O . ALA A 1 345 ? -22.827 26.115 -4.149 1.000 17.650 345 ALA AAA O 1
ATOM 4694 N N . ALA A 1 346 ? -24.274 26.104 -5.894 1.000 16.970 346 ALA AAA N 1
ATOM 4695 C CA . ALA A 1 346 ? -24.470 27.570 -5.880 1.000 17.520 346 ALA AAA CA 1
ATOM 4696 C C . ALA A 1 346 ? -25.951 27.899 -5.736 1.000 17.560 346 ALA AAA C 1
ATOM 4697 O O . ALA A 1 346 ? -26.819 27.206 -6.250 1.000 16.940 346 ALA AAA O 1
ATOM 4704 N N . PRO A 1 347 ? -26.256 29.001 -5.049 1.000 19.170 347 PRO AAA N 1
ATOM 4705 C CA . PRO A 1 347 ? -27.608 29.557 -5.099 1.000 20.860 347 PRO AAA CA 1
ATOM 4706 C C . PRO A 1 347 ? -27.857 30.149 -6.492 1.000 19.550 347 PRO AAA C 1
ATOM 4707 O O . PRO A 1 347 ? -26.939 30.285 -7.301 1.000 18.440 347 PRO AAA O 1
ATOM 4718 N N . ALA A 1 348 ? -29.087 30.582 -6.747 1.000 19.950 348 ALA AAA N 1
ATOM 4719 C CA . ALA A 1 348 ? -29.390 31.325 -7.988 1.000 21.220 348 ALA AAA CA 1
ATOM 4720 C C . ALA A 1 348 ? -28.399 32.466 -8.157 1.000 19.610 348 ALA AAA C 1
ATOM 4721 O O . ALA A 1 348 ? -28.126 33.211 -7.164 1.000 22.410 348 ALA AAA O 1
ATOM 4728 N N . LEU A 1 349 ? -27.979 32.703 -9.372 1.000 19.940 349 LEU AAA N 1
ATOM 4729 C CA . LEU A 1 349 ? -26.990 33.738 -9.731 1.000 20.840 349 LEU AAA CA 1
ATOM 4730 C C . LEU A 1 349 ? -27.689 34.928 -10.379 1.000 22.450 349 LEU AAA C 1
ATOM 4731 O O . LEU A 1 349 ? -28.748 34.761 -10.985 1.000 24.400 349 LEU AAA O 1
ATOM 4747 N N . THR A 1 350 ? -27.059 36.079 -10.301 1.000 22.900 350 THR AAA N 1
ATOM 4748 C CA . THR A 1 350 ? -27.569 37.270 -10.985 1.000 23.200 350 THR AAA CA 1
ATOM 4749 C C . THR A 1 350 ? -27.084 37.242 -12.430 1.000 23.870 350 THR AAA C 1
ATOM 4750 O O . THR A 1 350 ? -26.046 36.613 -12.737 1.000 21.680 350 THR AAA O 1
ATOM 4761 N N . LEU A 1 351 ? -27.652 37.992 -13.143 1.000 24.850 351 LEU AAA N 1
ATOM 4762 C CA . LEU A 1 351 ? -27.211 38.143 -14.551 1.000 27.110 351 LEU AAA CA 1
ATOM 4763 C C . LEU A 1 351 ? -25.806 38.753 -14.558 1.000 24.880 351 LEU AAA C 1
ATOM 4764 O O . LEU A 1 351 ? -24.972 38.312 -15.320 1.000 24.960 351 LEU AAA O 1
ATOM 4780 N N . ALA A 1 352 ? -25.434 39.614 -13.760 1.000 27.140 352 ALA AAA N 1
ATOM 4781 C CA . ALA A 1 352 ? -24.054 40.147 -13.661 1.000 28.410 352 ALA AAA CA 1
ATOM 4782 C C . ALA A 1 352 ? -23.069 39.011 -13.354 1.000 24.130 352 ALA AAA C 1
ATOM 4783 O O . ALA A 1 352 ? -21.979 38.977 -13.924 1.000 27.460 352 ALA AAA O 1
ATOM 4790 N N . GLU A 1 353 ? -23.417 38.080 -12.454 1.000 25.690 353 GLU AAA N 1
ATOM 4791 C CA . GLU A 1 353 ? -22.568 36.895 -12.170 1.000 25.220 353 GLU AAA CA 1
ATOM 4792 C C . GLU A 1 353 ? -22.449 36.025 -13.425 1.000 22.380 353 GLU AAA C 1
ATOM 4793 O O . GLU A 1 353 ? -21.362 35.567 -13.744 1.000 23.120 353 GLU AAA O 1
ATOM 4805 N N . PHE A 1 354 ? -23.535 35.829 -14.182 1.000 20.570 354 PHE AAA N 1
ATOM 4806 C CA . PHE A 1 354 ? -23.406 35.043 -15.425 1.000 20.870 354 PHE AAA CA 1
ATOM 4807 C C . PHE A 1 354 ? -22.496 35.792 -16.406 1.000 19.550 354 PHE AAA C 1
ATOM 4808 O O . PHE A 1 354 ? -21.737 35.151 -17.134 1.000 19.870 354 PHE AAA O 1
ATOM 4825 N N . LYS A 1 355 ? -22.571 37.129 -16.460 1.000 22.960 355 LYS AAA N 1
ATOM 4826 C CA . LYS A 1 355 ? -21.657 37.915 -17.336 1.000 25.030 355 LYS AAA CA 1
ATOM 4827 C C . LYS A 1 355 ? -20.186 37.693 -16.960 1.000 20.820 355 LYS AAA C 1
ATOM 4828 O O . LYS A 1 355 ? -19.395 37.466 -17.872 1.000 22.710 355 LYS AAA O 1
ATOM 4847 N N . SER A 1 356 ? -19.843 37.652 -15.666 1.000 24.420 356 SER AAA N 1
ATOM 4848 C CA . SER A 1 356 ? -18.452 37.396 -15.202 1.000 25.140 356 SER AAA CA 1
ATOM 4849 C C . SER A 1 356 ? -18.003 36.029 -15.684 1.000 21.720 356 SER AAA C 1
ATOM 4850 O O . SER A 1 356 ? -16.907 35.869 -16.203 1.000 23.790 356 SER AAA O 1
ATOM 4858 N N . PHE A 1 357 ? -18.863 35.027 -15.471 1.000 22.140 357 PHE AAA N 1
ATOM 4859 C CA . PHE A 1 357 ? -18.617 33.640 -15.902 1.000 21.030 357 PHE AAA CA 1
ATOM 4860 C C . PHE A 1 357 ? -18.375 33.574 -17.409 1.000 20.580 357 PHE AAA C 1
ATOM 4861 O O . PHE A 1 357 ? -17.392 32.997 -17.877 1.000 21.290 357 PHE AAA O 1
ATOM 4878 N N . VAL A 1 358 ? -19.307 34.108 -18.204 1.000 22.560 358 VAL AAA N 1
ATOM 4879 C CA . VAL A 1 358 ? -19.225 34.064 -19.688 1.000 20.230 358 VAL AAA CA 1
ATOM 4880 C C . VAL A 1 358 ? -17.958 34.832 -20.144 1.000 20.890 358 VAL AAA C 1
ATOM 4881 O O . VAL A 1 358 ? -17.300 34.370 -21.068 1.000 20.290 358 VAL AAA O 1
ATOM 4894 N N . ASN A 1 359 ? -17.646 35.964 -19.504 1.000 24.230 359 ASN AAA N 1
ATOM 4895 C CA . ASN A 1 359 ? -16.394 36.737 -19.785 1.000 24.650 359 ASN AAA CA 1
ATOM 4896 C C . ASN A 1 359 ? -15.162 35.832 -19.622 1.000 24.370 359 ASN AAA C 1
ATOM 4897 O O . ASN A 1 359 ? -14.305 35.806 -20.533 1.000 26.180 359 ASN AAA O 1
ATOM 4908 N N . PHE A 1 360 ? -15.081 35.041 -18.547 1.000 22.670 360 PHE AAA N 1
ATOM 4909 C CA . PHE A 1 360 ? -13.963 34.101 -18.310 1.000 21.470 360 PHE AAA CA 1
ATOM 4910 C C . PHE A 1 360 ? -13.980 33.031 -19.402 1.000 22.200 360 PHE AAA C 1
ATOM 4911 O O . PHE A 1 360 ? -12.945 32.722 -20.017 1.000 22.920 360 PHE AAA O 1
ATOM 4928 N N . VAL A 1 361 ? -15.157 32.458 -19.673 1.000 22.730 361 VAL AAA N 1
ATOM 4929 C CA . VAL A 1 361 ? -15.271 31.370 -20.676 1.000 22.740 361 VAL AAA CA 1
ATOM 4930 C C . VAL A 1 361 ? -14.854 31.898 -22.060 1.000 23.800 361 VAL AAA C 1
ATOM 4931 O O . VAL A 1 361 ? -14.194 31.150 -22.788 1.000 22.390 361 VAL AAA O 1
ATOM 4944 N N . SER A 1 362 ? -15.244 33.129 -22.388 1.000 24.710 362 SER AAA N 1
ATOM 4945 C CA . SER A 1 362 ? -15.053 33.752 -23.724 1.000 28.010 362 SER AAA CA 1
ATOM 4946 C C . SER A 1 362 ? -13.617 34.233 -23.941 1.000 31.760 362 SER AAA C 1
ATOM 4947 O O . SER A 1 362 ? -13.271 34.434 -25.119 1.000 29.140 362 SER AAA O 1
ATOM 4955 N N . THR A 1 363 ? -12.810 34.326 -22.883 1.000 28.260 363 THR AAA N 1
ATOM 4956 C CA . THR A 1 363 ? -11.432 34.883 -22.934 1.000 29.920 363 THR AAA CA 1
ATOM 4957 C C . THR A 1 363 ? -10.471 33.770 -22.532 1.000 27.830 363 THR AAA C 1
ATOM 4958 O O . THR A 1 363 ? -9.981 33.100 -23.441 1.000 27.800 363 THR AAA O 1
ATOM 4969 N N . THR A 1 364 ? -10.266 33.554 -21.234 1.000 28.110 364 THR AAA N 1
ATOM 4970 C CA . THR A 1 364 ? -9.371 32.488 -20.718 1.000 27.010 364 THR AAA CA 1
ATOM 4971 C C . THR A 1 364 ? -9.815 31.097 -21.204 1.000 27.240 364 THR AAA C 1
ATOM 4972 O O . THR A 1 364 ? -8.975 30.336 -21.692 1.000 27.150 364 THR AAA O 1
ATOM 4983 N N . GLY A 1 365 ? -11.097 30.740 -21.130 1.000 25.620 365 GLY AAA N 1
ATOM 4984 C CA . GLY A 1 365 ? -11.542 29.424 -21.604 1.000 25.280 365 GLY AAA CA 1
ATOM 4985 C C . GLY A 1 365 ? -11.267 29.228 -23.083 1.000 25.150 365 GLY AAA C 1
ATOM 4986 O O . GLY A 1 365 ? -10.756 28.158 -23.484 1.000 25.530 365 GLY AAA O 1
ATOM 4990 N N . LYS A 1 366 ? -11.623 30.239 -23.883 1.000 28.070 366 LYS AAA N 1
ATOM 4991 C CA . LYS A 1 366 ? -11.574 30.206 -25.371 1.000 30.020 366 LYS AAA CA 1
ATOM 4992 C C . LYS A 1 366 ? -10.117 30.006 -25.805 1.000 29.630 366 LYS AAA C 1
ATOM 4993 O O . LYS A 1 366 ? -9.892 29.244 -26.731 1.000 32.810 366 LYS AAA O 1
ATOM 5012 N N . SER A 1 367 ? -9.161 30.659 -25.158 1.000 32.850 367 SER AAA N 1
ATOM 5013 C CA . SER A 1 367 ? -7.767 30.675 -25.644 1.000 35.710 367 SER AAA CA 1
ATOM 5014 C C . SER A 1 367 ? -6.980 29.507 -25.041 1.000 33.710 367 SER AAA C 1
ATOM 5015 O O . SER A 1 367 ? -5.837 29.321 -25.406 1.000 34.680 367 SER AAA O 1
ATOM 5023 N N . SER A 1 368 ? -7.583 28.700 -24.166 1.000 31.370 368 SER AAA N 1
ATOM 5024 C CA . SER A 1 368 ? -6.871 27.606 -23.452 1.000 28.360 368 SER AAA CA 1
ATOM 5025 C C . SER A 1 368 ? -6.573 26.460 -24.416 1.000 26.760 368 SER AAA C 1
ATOM 5026 O O . SER A 1 368 ? -7.445 26.114 -25.227 1.000 30.220 368 SER AAA O 1
ATOM 5034 N N . SER A 1 369 ? -5.384 25.854 -24.329 1.000 27.790 369 SER AAA N 1
ATOM 5035 C CA . SER A 1 369 ? -5.063 24.625 -25.092 1.000 28.970 369 SER AAA CA 1
ATOM 5036 C C . SER A 1 369 ? -5.715 23.407 -24.430 1.000 26.990 369 SER AAA C 1
ATOM 5037 O O . SER A 1 369 ? -5.752 22.325 -25.054 1.000 28.560 369 SER AAA O 1
ATOM 5045 N N . HIS A 1 370 ? -6.239 23.574 -23.215 1.000 25.230 370 HIS AAA N 1
ATOM 5046 C CA . HIS A 1 370 ? -6.779 22.434 -22.425 1.000 26.510 370 HIS AAA CA 1
ATOM 5047 C C . HIS A 1 370 ? -8.113 21.963 -22.991 1.000 26.530 370 HIS AAA C 1
ATOM 5048 O O . HIS A 1 370 ? -8.875 22.838 -23.410 1.000 26.900 370 HIS AAA O 1
ATOM 5063 N N . SER A 1 371 ? -8.391 20.655 -22.965 1.000 27.440 371 SER AAA N 1
ATOM 5064 C CA . SER A 1 371 ? -9.715 20.089 -23.333 1.000 27.410 371 SER AAA CA 1
ATOM 5065 C C . SER A 1 371 ? -10.588 20.107 -22.066 1.000 26.640 371 SER AAA C 1
ATOM 5066 O O . SER A 1 371 ? -10.632 19.115 -21.320 1.000 27.920 371 SER AAA O 1
ATOM 5074 N N . TRP A 1 372 ? -11.046 21.289 -21.733 1.000 23.210 372 TRP AAA N 1
ATOM 5075 C CA . TRP A 1 372 ? -11.872 21.499 -20.520 1.000 20.400 372 TRP AAA CA 1
ATOM 5076 C C . TRP A 1 372 ? -13.353 21.415 -20.896 1.000 20.650 372 TRP AAA C 1
ATOM 5077 O O . TRP A 1 372 ? -13.711 21.610 -22.047 1.000 20.650 372 TRP AAA O 1
ATOM 5098 N N . TRP A 1 373 ? -14.212 21.096 -19.932 1.000 19.180 373 TRP AAA N 1
ATOM 5099 C CA . TRP A 1 373 ? -15.676 21.241 -20.160 1.000 17.580 373 TRP AAA CA 1
ATOM 5100 C C . TRP A 1 373 ? -16.328 21.457 -18.805 1.000 16.910 373 TRP AAA C 1
ATOM 5101 O O . TRP A 1 373 ? -15.690 21.219 -17.760 1.000 16.900 373 TRP AAA O 1
ATOM 5122 N N . LEU A 1 374 ? -17.580 21.894 -18.803 1.000 15.640 374 LEU AAA N 1
ATOM 5123 C CA . LEU A 1 374 ? -18.307 22.029 -17.526 1.000 17.070 374 LEU AAA CA 1
ATOM 5124 C C . LEU A 1 374 ? -19.772 21.742 -17.793 1.000 15.320 374 LEU AAA C 1
ATOM 5125 O O . LEU A 1 374 ? -20.196 21.759 -18.950 1.000 15.350 374 LEU AAA O 1
ATOM 5141 N N . GLN A 1 375 ? -20.466 21.385 -16.724 1.000 16.110 375 GLN AAA N 1
ATOM 5142 C CA . GLN A 1 375 ? -21.925 21.219 -16.756 1.000 17.660 375 GLN AAA CA 1
ATOM 5143 C C . GLN A 1 375 ? -22.496 22.139 -15.694 1.000 16.900 375 GLN AAA C 1
ATOM 5144 O O . GLN A 1 375 ? -21.889 22.332 -14.617 1.000 18.690 375 GLN AAA O 1
ATOM 5158 N N . MET A 1 376 ? -23.615 22.748 -16.016 1.000 15.710 376 MET AAA N 1
ATOM 5159 C CA . MET A 1 376 ? -24.430 23.484 -15.036 1.000 16.000 376 MET AAA CA 1
ATOM 5160 C C . MET A 1 376 ? -25.795 22.800 -14.904 1.000 16.840 376 MET AAA C 1
ATOM 5161 O O . MET A 1 376 ? -26.583 22.860 -15.846 1.000 15.490 376 MET AAA O 1
ATOM 5175 N N . ASP A 1 377 ? -26.010 22.108 -13.793 1.000 16.030 377 ASP AAA N 1
ATOM 5176 C CA . ASP A 1 377 ? -27.207 21.275 -13.568 1.000 17.850 377 ASP AAA CA 1
ATOM 5177 C C . ASP A 1 377 ? -28.204 22.096 -12.752 1.000 18.420 377 ASP AAA C 1
ATOM 5178 O O . ASP A 1 377 ? -27.795 22.683 -11.761 1.000 16.740 377 ASP AAA O 1
ATOM 5187 N N . ILE A 1 378 ? -29.496 22.043 -13.091 1.000 17.270 378 ILE AAA N 1
ATOM 5188 C CA . ILE A 1 378 ? -30.538 22.616 -12.192 1.000 18.880 378 ILE AAA CA 1
ATOM 5189 C C . ILE A 1 378 ? -30.881 21.534 -11.175 1.000 18.070 378 ILE AAA C 1
ATOM 5190 O O . ILE A 1 378 ? -31.435 20.470 -11.580 1.000 21.540 378 ILE AAA O 1
ATOM 5206 N N . THR A 1 379 ? -30.431 21.659 -9.927 1.000 16.590 379 THR AAA N 1
ATOM 5207 C CA . THR A 1 379 ? -30.782 20.697 -8.859 1.000 15.330 379 THR AAA CA 1
ATOM 5208 C C . THR A 1 379 ? -32.052 21.146 -8.130 1.000 16.720 379 THR AAA C 1
ATOM 5209 O O . THR A 1 379 ? -32.695 20.281 -7.561 1.000 19.570 379 THR AAA O 1
ATOM 5220 N N . GLY A 1 380 ? -32.327 22.445 -8.072 1.000 16.190 380 GLY AAA N 1
ATOM 5221 C CA . GLY A 1 380 ? -33.411 22.981 -7.217 1.000 16.520 380 GLY AAA CA 1
ATOM 5222 C C . GLY A 1 380 ? -34.644 23.420 -7.991 1.000 17.690 380 GLY AAA C 1
ATOM 5223 O O . GLY A 1 380 ? -34.949 22.893 -9.094 1.000 15.790 380 GLY AAA O 1
ATOM 5227 N N . GLY A 1 381 ? -35.339 24.389 -7.391 1.000 16.500 381 GLY AAA N 1
ATOM 5228 C CA . GLY A 1 381 ? -36.588 24.942 -7.910 1.000 15.890 381 GLY AAA CA 1
ATOM 5229 C C . GLY A 1 381 ? -37.749 24.471 -7.045 1.000 16.160 381 GLY AAA C 1
ATOM 5230 O O . GLY A 1 381 ? -37.600 23.510 -6.279 1.000 16.720 381 GLY AAA O 1
ATOM 5234 N N . THR A 1 382 ? -38.861 25.164 -7.193 1.000 15.430 382 THR AAA N 1
ATOM 5235 C CA . THR A 1 382 ? -40.068 24.937 -6.376 1.000 16.610 382 THR AAA CA 1
ATOM 5236 C C . THR A 1 382 ? -40.397 23.448 -6.253 1.000 15.750 382 THR AAA C 1
ATOM 5237 O O . THR A 1 382 ? -40.675 22.997 -5.109 1.000 17.020 382 THR AAA O 1
ATOM 5248 N N . TYR A 1 383 ? -40.414 22.709 -7.365 1.000 14.880 383 TYR AAA N 1
ATOM 5249 C CA . TYR A 1 383 ? -40.912 21.315 -7.408 1.000 15.790 383 TYR AAA CA 1
ATOM 5250 C C . TYR A 1 383 ? -39.807 20.266 -7.286 1.000 17.210 383 TYR AAA C 1
ATOM 5251 O O . TYR A 1 383 ? -40.134 19.086 -7.279 1.000 17.570 383 TYR AAA O 1
ATOM 5269 N N . SER A 1 384 ? -38.541 20.652 -7.103 1.000 14.680 384 SER AAA N 1
ATOM 5270 C CA . SER A 1 384 ? -37.439 19.663 -7.061 1.000 15.400 384 SER AAA CA 1
ATOM 5271 C C . SER A 1 384 ? -37.442 18.814 -5.785 1.000 16.480 384 SER AAA C 1
ATOM 5272 O O . SER A 1 384 ? -37.465 19.334 -4.654 1.000 16.780 384 SER AAA O 1
ATOM 5280 N N . ALA A 1 385 ? -37.327 17.509 -5.939 1.000 17.510 385 ALA AAA N 1
ATOM 5281 C CA . ALA A 1 385 ? -37.155 16.546 -4.829 1.000 15.670 385 ALA AAA CA 1
ATOM 5282 C C . ALA A 1 385 ? -35.789 16.704 -4.179 1.000 15.030 385 ALA AAA C 1
ATOM 5283 O O . ALA A 1 385 ? -35.664 16.367 -2.965 1.000 18.470 385 ALA AAA O 1
ATOM 5290 N N . VAL A 1 386 ? -34.784 17.168 -4.934 1.000 16.440 386 VAL AAA N 1
ATOM 5291 C CA . VAL A 1 386 ? -33.420 17.339 -4.335 1.000 15.740 386 VAL AAA CA 1
ATOM 5292 C C . VAL A 1 386 ? -33.492 18.439 -3.282 1.000 17.650 386 VAL AAA C 1
ATOM 5293 O O . VAL A 1 386 ? -32.822 18.320 -2.234 1.000 18.190 386 VAL AAA O 1
ATOM 5306 N N . SER A 1 387 ? -34.219 19.512 -3.557 1.000 17.690 387 SER AAA N 1
ATOM 5307 C CA . SER A 1 387 ? -34.222 20.701 -2.667 1.000 19.570 387 SER AAA CA 1
ATOM 5308 C C . SER A 1 387 ? -35.460 20.667 -1.773 1.000 21.980 387 SER AAA C 1
ATOM 5309 O O . SER A 1 387 ? -35.720 21.707 -1.101 1.000 23.840 387 SER AAA O 1
ATOM 5317 N N . LYS A 1 388 ? -36.085 19.510 -1.612 1.000 20.500 388 LYS AAA N 1
ATOM 5318 C CA . LYS A 1 388 ? -37.258 19.396 -0.696 1.000 22.370 388 LYS AAA CA 1
ATOM 5319 C C . LYS A 1 388 ? -36.801 19.210 0.751 1.000 22.210 388 LYS AAA C 1
ATOM 5320 O O . LYS A 1 388 ? -37.215 19.970 1.647 1.000 21.050 388 LYS AAA O 1
ATOM 5339 N N . PRO A 1 389 ? -35.908 18.255 1.081 1.000 19.040 389 PRO AAA N 1
ATOM 5340 C CA . PRO A 1 389 ? -35.390 18.148 2.445 1.000 18.980 389 PRO AAA CA 1
ATOM 5341 C C . PRO A 1 389 ? -34.713 19.448 2.877 1.000 19.950 389 PRO AAA C 1
ATOM 5342 O O . PRO A 1 389 ? -34.144 20.117 2.063 1.000 20.330 389 PRO AAA O 1
ATOM 5353 N N . LYS A 1 390 ? -34.733 19.755 4.175 1.000 17.580 390 LYS AAA N 1
ATOM 5354 C CA . LYS A 1 390 ? -33.907 20.854 4.702 1.000 18.850 390 LYS AAA CA 1
ATOM 5355 C C . LYS A 1 390 ? -32.455 20.395 4.697 1.000 18.930 390 LYS AAA C 1
ATOM 5356 O O . LYS A 1 390 ? -32.194 19.225 4.773 1.000 18.280 390 LYS AAA O 1
ATOM 5375 N N . PRO A 1 391 ? -31.499 21.334 4.670 1.000 19.470 391 PRO AAA N 1
ATOM 5376 C CA . PRO A 1 391 ? -30.085 20.986 4.751 1.000 20.190 391 PRO AAA CA 1
ATOM 5377 C C . PRO A 1 391 ? -29.704 20.039 5.895 1.000 19.910 391 PRO AAA C 1
ATOM 5378 O O . PRO A 1 391 ? -28.827 19.171 5.710 1.000 18.930 391 PRO AAA O 1
ATOM 5389 N N . SER A 1 392 ? -30.363 20.125 7.054 1.000 19.960 392 SER AAA N 1
ATOM 5390 C CA . SER A 1 392 ? -30.007 19.314 8.231 1.000 21.410 392 SER AAA CA 1
ATOM 5391 C C . SER A 1 392 ? -30.707 17.954 8.233 1.000 20.390 392 SER AAA C 1
ATOM 5392 O O . SER A 1 392 ? -30.424 17.161 9.106 1.000 19.750 392 SER AAA O 1
ATOM 5400 N N . ASP A 1 393 ? -31.613 17.656 7.285 1.000 20.280 393 ASP AAA N 1
ATOM 5401 C CA . ASP A 1 393 ? -32.385 16.384 7.315 1.000 20.530 393 ASP AAA CA 1
ATOM 5402 C C . ASP A 1 393 ? -31.514 15.146 7.031 1.000 19.670 393 ASP AAA C 1
ATOM 5403 O O . ASP A 1 393 ? -31.820 14.034 7.495 1.000 21.080 393 ASP AAA O 1
ATOM 5412 N N . THR A 1 394 ? -30.444 15.287 6.232 1.000 17.920 394 THR AAA N 1
ATOM 5413 C CA . THR A 1 394 ? -29.459 14.222 5.967 1.000 17.200 394 THR AAA CA 1
ATOM 5414 C C . THR A 1 394 ? -28.082 14.891 6.068 1.000 16.930 394 THR AAA C 1
ATOM 5415 O O . THR A 1 394 ? -28.046 16.119 6.118 1.000 17.040 394 THR AAA O 1
ATOM 5426 N N . ALA A 1 395 ? -27.014 14.111 6.052 1.000 17.920 395 ALA AAA N 1
ATOM 5427 C CA . ALA A 1 395 ? -25.646 14.690 6.011 1.000 17.600 395 ALA AAA CA 1
ATOM 5428 C C . ALA A 1 395 ? -25.455 15.499 4.723 1.000 18.020 395 ALA AAA C 1
ATOM 5429 O O . ALA A 1 395 ? -24.631 16.425 4.716 1.000 15.170 395 ALA AAA O 1
ATOM 5436 N N . TYR A 1 396 ? -26.206 15.231 3.647 1.000 16.150 396 TYR AAA N 1
ATOM 5437 C CA . TYR A 1 396 ? -26.116 15.988 2.374 1.000 17.290 396 TYR AAA CA 1
ATOM 5438 C C . TYR A 1 396 ? -26.683 17.398 2.603 1.000 18.120 396 TYR AAA C 1
ATOM 5439 O O . TYR A 1 396 ? -27.919 17.592 2.829 1.000 17.930 396 TYR AAA O 1
ATOM 5457 N N . VAL A 1 397 ? -25.822 18.399 2.581 1.000 17.180 397 VAL AAA N 1
ATOM 5458 C CA . VAL A 1 397 ? -26.205 19.742 3.064 1.000 16.800 397 VAL AAA CA 1
ATOM 5459 C C . VAL A 1 397 ? -26.792 20.618 1.955 1.000 16.930 397 VAL AAA C 1
ATOM 5460 O O . VAL A 1 397 ? -27.514 21.565 2.292 1.000 18.330 397 VAL AAA O 1
ATOM 5473 N N . HIS A 1 398 ? -26.464 20.401 0.682 1.000 15.400 398 HIS AAA N 1
ATOM 5474 C CA . HIS A 1 398 ? -26.691 21.391 -0.400 1.000 16.050 398 HIS AAA CA 1
ATOM 5475 C C . HIS A 1 398 ? -28.136 21.288 -0.911 1.000 18.070 398 HIS AAA C 1
ATOM 5476 O O . HIS A 1 398 ? -28.363 21.006 -2.109 1.000 18.060 398 HIS AAA O 1
ATOM 5491 N N . ARG A 1 399 ? -29.082 21.485 -0.005 1.000 18.450 399 ARG AAA N 1
ATOM 5492 C CA . ARG A 1 399 ? -30.537 21.411 -0.317 1.000 17.880 399 ARG AAA CA 1
ATOM 5493 C C . ARG A 1 399 ? -31.094 22.798 -0.653 1.000 20.920 399 ARG AAA C 1
ATOM 5494 O O . ARG A 1 399 ? -32.261 22.888 -1.151 1.000 22.580 399 ARG AAA O 1
ATOM 5515 N N . ASP A 1 400 ? -30.337 23.836 -0.316 1.000 21.100 400 ASP AAA N 1
ATOM 5516 C CA . ASP A 1 400 ? -30.728 25.255 -0.421 1.000 22.490 400 ASP AAA CA 1
ATOM 5517 C C . ASP A 1 400 ? -30.204 25.850 -1.737 1.000 22.250 400 ASP AAA C 1
ATOM 5518 O O . ASP A 1 400 ? -30.672 26.920 -2.156 1.000 27.620 400 ASP AAA O 1
ATOM 5527 N N . THR A 1 401 ? -29.357 25.138 -2.469 1.000 19.980 401 THR AAA N 1
ATOM 5528 C CA . THR A 1 401 ? -28.733 25.614 -3.706 1.000 20.070 401 THR AAA CA 1
ATOM 5529 C C . THR A 1 401 ? -29.629 25.268 -4.898 1.000 19.280 401 THR AAA C 1
ATOM 5530 O O . THR A 1 401 ? -30.461 24.352 -4.787 1.000 22.840 401 THR AAA O 1
ATOM 5541 N N . LEU A 1 402 ? -29.522 26.027 -5.985 1.000 17.790 402 LEU AAA N 1
ATOM 5542 C CA . LEU A 1 402 ? -30.313 25.808 -7.211 1.000 16.480 402 LEU AAA CA 1
ATOM 5543 C C . LEU A 1 402 ? -29.466 25.054 -8.227 1.000 16.080 402 LEU AAA C 1
ATOM 5544 O O . LEU A 1 402 ? -30.057 24.351 -9.052 1.000 17.180 402 LEU AAA O 1
ATOM 5560 N N . LEU A 1 403 ? -28.146 25.345 -8.270 1.000 15.080 403 LEU AAA N 1
ATOM 5561 C CA . LEU A 1 403 ? -27.257 24.931 -9.353 1.000 15.710 403 LEU AAA CA 1
ATOM 5562 C C . LEU A 1 403 ? -26.184 24.008 -8.810 1.000 15.310 403 LEU AAA C 1
ATOM 5563 O O . LEU A 1 403 ? -25.663 24.246 -7.702 1.000 18.360 403 LEU AAA O 1
ATOM 5579 N N . LEU A 1 404 ? -25.820 23.040 -9.630 1.000 15.030 404 LEU AAA N 1
ATOM 5580 C CA . LEU A 1 404 ? -24.630 22.197 -9.404 1.000 15.510 404 LEU AAA CA 1
ATOM 5581 C C . LEU A 1 404 ? -23.766 22.331 -10.644 1.000 15.520 404 LEU AAA C 1
ATOM 5582 O O . LEU A 1 404 ? -24.193 21.919 -11.741 1.000 15.850 404 LEU AAA O 1
ATOM 5598 N N . PHE A 1 405 ? -22.558 22.831 -10.478 1.000 15.860 405 PHE AAA N 1
ATOM 5599 C CA . PHE A 1 405 ? -21.600 22.893 -11.575 1.000 14.670 405 PHE AAA CA 1
ATOM 5600 C C . PHE A 1 405 ? -20.555 21.777 -11.379 1.000 15.410 405 PHE AAA C 1
ATOM 5601 O O . PHE A 1 405 ? -20.077 21.520 -10.216 1.000 16.530 405 PHE AAA O 1
ATOM 5618 N N . GLN A 1 406 ? -20.205 21.156 -12.504 1.000 15.640 406 GLN AAA N 1
ATOM 5619 C CA . GLN A 1 406 ? -19.061 20.244 -12.578 1.000 16.060 406 GLN AAA CA 1
ATOM 5620 C C . GLN A 1 406 ? -18.032 20.831 -13.555 1.000 15.820 406 GLN AAA C 1
ATOM 5621 O O . GLN A 1 406 ? -18.427 21.191 -14.648 1.000 17.190 406 GLN AAA O 1
ATOM 5635 N N . PHE A 1 407 ? -16.778 20.955 -13.141 1.000 14.600 407 PHE AAA N 1
ATOM 5636 C CA . PHE A 1 407 ? -15.690 21.491 -14.003 1.000 15.940 407 PHE AAA CA 1
ATOM 5637 C C . PHE A 1 407 ? -14.666 20.382 -14.212 1.000 16.860 407 PHE AAA C 1
ATOM 5638 O O . PHE A 1 407 ? -14.301 19.744 -13.236 1.000 18.140 407 PHE AAA O 1
ATOM 5655 N N . TYR A 1 408 ? -14.257 20.148 -15.450 1.000 15.860 408 TYR AAA N 1
ATOM 5656 C CA . TYR A 1 408 ? -13.451 18.955 -15.812 1.000 17.320 408 TYR AAA CA 1
ATOM 5657 C C . TYR A 1 408 ? -12.369 19.345 -16.817 1.000 20.310 408 TYR AAA C 1
ATOM 5658 O O . TYR A 1 408 ? -12.655 20.137 -17.732 1.000 21.510 408 TYR AAA O 1
ATOM 5676 N N . ASP A 1 409 ? -11.166 18.802 -16.618 1.000 19.740 409 ASP AAA N 1
ATOM 5677 C CA . ASP A 1 409 ? -10.038 19.002 -17.564 1.000 19.400 409 ASP AAA CA 1
ATOM 5678 C C . ASP A 1 409 ? -9.309 17.676 -17.685 1.000 20.080 409 ASP AAA C 1
ATOM 5679 O O . ASP A 1 409 ? -8.884 17.151 -16.659 1.000 19.720 409 ASP AAA O 1
ATOM 5688 N N . SER A 1 410 ? -9.142 17.193 -18.912 1.000 21.770 410 SER AAA N 1
ATOM 5689 C CA . SER A 1 410 ? -8.640 15.839 -19.220 1.000 23.510 410 SER AAA CA 1
ATOM 5690 C C . SER A 1 410 ? -7.421 15.945 -20.143 1.000 23.950 410 SER AAA C 1
ATOM 5691 O O . SER A 1 410 ? -7.407 16.830 -20.991 1.000 23.540 410 SER AAA O 1
ATOM 5699 N N . VAL A 1 411 ? -6.464 15.050 -19.969 1.000 23.490 411 VAL AAA N 1
ATOM 5700 C CA . VAL A 1 411 ? -5.291 14.879 -20.885 1.000 24.810 411 VAL AAA CA 1
ATOM 5701 C C . VAL A 1 411 ? -5.210 13.407 -21.270 1.000 27.400 411 VAL AAA C 1
ATOM 5702 O O . VAL A 1 411 ? -5.934 12.563 -20.703 1.000 27.640 411 VAL AAA O 1
ATOM 5715 N N . ALA A 1 412 ? -4.363 13.067 -22.246 1.000 27.730 412 ALA AAA N 1
ATOM 5716 C CA . ALA A 1 412 ? -4.324 11.678 -22.728 1.000 29.330 412 ALA AAA CA 1
ATOM 5717 C C . ALA A 1 412 ? -3.751 10.789 -21.615 1.000 25.480 412 ALA AAA C 1
ATOM 5718 O O . ALA A 1 412 ? -3.027 11.317 -20.715 1.000 27.570 412 ALA AAA O 1
ATOM 5725 N N . ALA A 1 413 ? -4.013 9.492 -21.732 1.000 31.390 413 ALA AAA N 1
ATOM 5726 C CA . ALA A 1 413 ? -3.667 8.447 -20.746 1.000 35.760 413 ALA AAA CA 1
ATOM 5727 C C . ALA A 1 413 ? -2.165 8.484 -20.478 1.000 39.220 413 ALA AAA C 1
ATOM 5728 O O . ALA A 1 413 ? -1.785 8.254 -19.336 1.000 42.260 413 ALA AAA O 1
ATOM 5735 N N . THR A 1 414 ? -1.372 8.854 -21.483 1.000 41.410 414 THR AAA N 1
ATOM 5736 C CA . THR A 1 414 ? 0.115 8.810 -21.456 1.000 48.070 414 THR AAA CA 1
ATOM 5737 C C . THR A 1 414 ? 0.701 10.214 -21.293 1.000 49.750 414 THR AAA C 1
ATOM 5738 O O . THR A 1 414 ? 1.934 10.335 -21.396 1.000 55.490 414 THR AAA O 1
ATOM 5749 N N . ALA A 1 415 ? -0.128 11.240 -21.073 1.000 42.340 415 ALA AAA N 1
ATOM 5750 C CA . ALA A 1 415 ? 0.351 12.600 -20.744 1.000 36.920 415 ALA AAA CA 1
ATOM 5751 C C . ALA A 1 415 ? 0.402 12.752 -19.226 1.000 37.560 415 ALA AAA C 1
ATOM 5752 O O . ALA A 1 415 ? -0.298 11.990 -18.521 1.000 37.200 415 ALA AAA O 1
ATOM 5759 N N . GLN A 1 416 ? 1.231 13.676 -18.743 1.000 34.130 416 GLN AAA N 1
ATOM 5760 C CA . GLN A 1 416 ? 1.189 14.155 -17.347 1.000 35.630 416 GLN AAA CA 1
ATOM 5761 C C . GLN A 1 416 ? 0.271 15.381 -17.322 1.000 33.670 416 GLN AAA C 1
ATOM 5762 O O . GLN A 1 416 ? 0.344 16.249 -18.215 1.000 32.090 416 GLN AAA O 1
ATOM 5776 N N . TYR A 1 417 ? -0.623 15.425 -16.346 1.000 32.430 417 TYR AAA N 1
ATOM 5777 C CA . TYR A 1 417 ? -1.539 16.567 -16.150 1.000 31.890 417 TYR AAA CA 1
ATOM 5778 C C . TYR A 1 417 ? -0.735 17.824 -15.814 1.000 30.520 417 TYR AAA C 1
ATOM 5779 O O . TYR A 1 417 ? 0.022 17.868 -14.855 1.000 31.240 417 TYR AAA O 1
ATOM 5797 N N . PRO A 1 418 ? -0.849 18.933 -16.580 1.000 32.760 418 PRO AAA N 1
ATOM 5798 C CA . PRO A 1 418 ? -0.025 20.112 -16.291 1.000 34.410 418 PRO AAA CA 1
ATOM 5799 C C . PRO A 1 418 ? -0.598 20.999 -15.179 1.000 37.400 418 PRO AAA C 1
ATOM 5800 O O . PRO A 1 418 ? -1.801 21.098 -15.079 1.000 28.830 418 PRO AAA O 1
ATOM 5811 N N . SER A 1 419 ? 0.247 21.651 -14.384 1.000 36.360 419 SER AAA N 1
ATOM 5812 C CA . SER A 1 419 ? -0.204 22.398 -13.181 1.000 36.400 419 SER AAA CA 1
ATOM 5813 C C . SER A 1 419 ? -0.991 23.658 -13.575 1.000 33.720 419 SER AAA C 1
ATOM 5814 O O . SER A 1 419 ? -1.837 24.092 -12.746 1.000 30.750 419 SER AAA O 1
ATOM 5822 N N . ASP A 1 420 ? -0.826 24.205 -14.787 1.000 28.720 420 ASP AAA N 1
ATOM 5823 C CA . ASP A 1 420 ? -1.661 25.356 -15.230 1.000 29.740 420 ASP AAA CA 1
ATOM 5824 C C . ASP A 1 420 ? -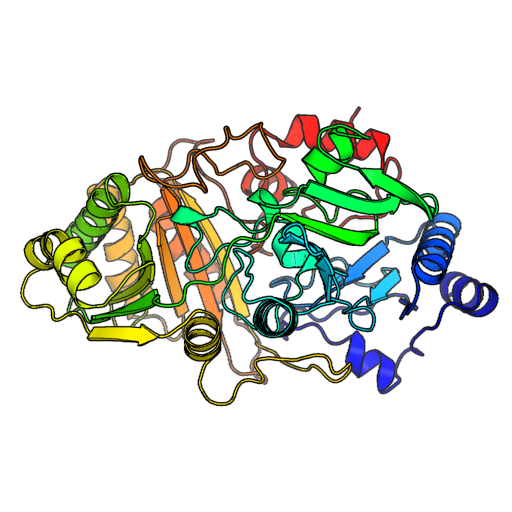3.129 24.922 -15.345 1.000 26.770 420 ASP AAA C 1
ATOM 5825 O O . ASP A 1 420 ? -3.975 25.804 -15.246 1.000 24.940 420 ASP AAA O 1
ATOM 5834 N N . GLY A 1 421 ? -3.408 23.630 -15.467 1.000 27.350 421 GLY AAA N 1
ATOM 5835 C CA . GLY A 1 421 ? -4.795 23.084 -15.449 1.000 28.510 421 GLY AAA CA 1
ATOM 5836 C C . GLY A 1 421 ? -5.516 23.351 -14.144 1.000 25.810 421 GLY AAA C 1
ATOM 5837 O O . GLY A 1 421 ? -6.764 23.653 -14.157 1.000 23.050 421 GLY AAA O 1
ATOM 5841 N N . PHE A 1 422 ? -4.817 23.252 -13.012 1.000 25.190 422 PHE AAA N 1
ATOM 5842 C CA . PHE A 1 422 ? -5.389 23.641 -11.709 1.000 23.610 422 PHE AAA CA 1
ATOM 5843 C C . PHE A 1 422 ? -5.858 25.084 -11.761 1.000 23.760 422 PHE AAA C 1
ATOM 5844 O O . PHE A 1 422 ? -6.934 25.395 -11.198 1.000 23.530 422 PHE AAA O 1
ATOM 5861 N N . ASN A 1 423 ? -5.037 25.998 -12.318 1.000 24.440 423 ASN AAA N 1
ATOM 5862 C CA . ASN A 1 423 ? -5.398 27.435 -12.295 1.000 26.910 423 ASN AAA CA 1
ATOM 5863 C C . ASN A 1 423 ? -6.551 27.689 -13.283 1.000 20.980 423 ASN AAA C 1
ATOM 5864 O O . ASN A 1 423 ? -7.384 28.548 -12.992 1.000 22.400 423 ASN AAA O 1
ATOM 5875 N N . LEU A 1 424 ? -6.611 26.955 -14.377 1.000 22.600 424 LEU AAA N 1
ATOM 5876 C CA . LEU A 1 424 ? -7.698 27.123 -15.372 1.000 22.070 424 LEU AAA CA 1
ATOM 5877 C C . LEU A 1 424 ? -9.011 26.795 -14.653 1.000 22.710 424 LEU AAA C 1
ATOM 5878 O O . LEU A 1 424 ? -9.992 27.582 -14.745 1.000 22.230 424 LEU AAA O 1
ATOM 5894 N N . ILE A 1 425 ? -9.051 25.629 -13.998 1.000 20.770 425 ILE AAA N 1
ATOM 5895 C CA . ILE A 1 425 ? -10.332 25.165 -13.370 1.000 21.910 425 ILE AAA CA 1
ATOM 5896 C C . ILE A 1 425 ? -10.687 26.056 -12.175 1.000 22.090 425 ILE AAA C 1
ATOM 5897 O O . ILE A 1 425 ? -11.898 26.370 -11.959 1.000 21.610 425 ILE AAA O 1
ATOM 5913 N N . LYS A 1 426 ? -9.714 26.426 -11.345 1.000 20.620 426 LYS AAA N 1
ATOM 5914 C CA . LYS A 1 426 ? -9.952 27.378 -10.245 1.000 22.080 426 LYS AAA CA 1
ATOM 5915 C C . LYS A 1 426 ? -10.545 28.676 -10.802 1.000 21.290 426 LYS AAA C 1
ATOM 5916 O O . LYS A 1 426 ? -11.458 29.244 -10.208 1.000 20.530 426 LYS AAA O 1
ATOM 5935 N N . GLY A 1 427 ? -10.010 29.160 -11.918 1.000 22.420 427 GLY AAA N 1
ATOM 5936 C CA . GLY A 1 427 ? -10.466 30.442 -12.484 1.000 20.550 427 GLY AAA CA 1
ATOM 5937 C C . GLY A 1 427 ? -11.900 30.313 -12.995 1.000 20.670 427 GLY AAA C 1
ATOM 5938 O O . GLY A 1 427 ? -12.694 31.236 -12.724 1.000 21.170 427 GLY AAA O 1
ATOM 5942 N N . LEU A 1 428 ? -12.219 29.206 -13.654 1.000 20.040 428 LEU AAA N 1
ATOM 5943 C CA . LEU A 1 428 ? -13.606 28.920 -14.140 1.000 21.820 428 LEU AAA CA 1
ATOM 5944 C C . LEU A 1 428 ? -14.565 28.974 -12.952 1.000 22.250 428 LEU AAA C 1
ATOM 5945 O O . LEU A 1 428 ? -15.624 29.654 -12.998 1.000 21.250 428 LEU AAA O 1
ATOM 5961 N N . ARG A 1 429 ? -14.232 28.257 -11.882 1.000 20.760 429 ARG AAA N 1
ATOM 5962 C CA . ARG A 1 429 ? -15.126 28.194 -10.714 1.000 20.540 429 ARG AAA CA 1
ATOM 5963 C C . ARG A 1 429 ? -15.218 29.567 -10.039 1.000 20.660 429 ARG AAA C 1
ATOM 5964 O O . ARG A 1 429 ? -16.311 30.024 -9.694 1.000 20.500 429 ARG AAA O 1
ATOM 5985 N N . GLN A 1 430 ? -14.072 30.206 -9.805 1.000 19.650 430 GLN AAA N 1
ATOM 5986 C CA . GLN A 1 430 ? -14.037 31.472 -9.042 1.000 20.700 430 GLN AAA CA 1
ATOM 5987 C C . GLN A 1 430 ? -14.664 32.618 -9.843 1.000 19.340 430 GLN AAA C 1
ATOM 5988 O O . GLN A 1 430 ? -15.099 33.556 -9.167 1.000 20.040 430 GLN AAA O 1
ATOM 6002 N N . SER A 1 431 ? -14.767 32.514 -11.173 1.000 21.690 431 SER AAA N 1
ATOM 6003 C CA . SER A 1 431 ? -15.503 33.518 -11.996 1.000 22.560 431 SER AAA CA 1
ATOM 6004 C C . SER A 1 431 ? -16.928 33.641 -11.470 1.000 24.940 431 SER AAA C 1
ATOM 6005 O O . SER A 1 431 ? -17.538 34.711 -11.660 1.000 25.430 431 SER AAA O 1
ATOM 6013 N N . ILE A 1 432 ? -17.459 32.576 -10.852 1.000 21.940 432 ILE AAA N 1
ATOM 6014 C CA . ILE A 1 432 ? -18.757 32.608 -10.133 1.000 21.500 432 ILE AAA CA 1
ATOM 6015 C C . ILE A 1 432 ? -18.536 32.773 -8.629 1.000 22.610 432 ILE AAA C 1
ATOM 6016 O O . ILE A 1 432 ? -19.128 33.680 -8.035 1.000 23.230 432 ILE AAA O 1
ATOM 6032 N N . SER A 1 433 ? -17.751 31.918 -7.973 1.000 22.950 433 SER AAA N 1
ATOM 6033 C CA . SER A 1 433 ? -17.863 31.760 -6.512 1.000 23.950 433 SER AAA CA 1
ATOM 6034 C C . SER A 1 433 ? -17.298 32.999 -5.805 1.000 25.200 433 SER AAA C 1
ATOM 6035 O O . SER A 1 433 ? -17.769 33.278 -4.716 1.000 25.870 433 SER AAA O 1
ATOM 6043 N N . SER A 1 434 ? -16.380 33.737 -6.431 1.000 25.180 434 SER AAA N 1
ATOM 6044 C CA . SER A 1 434 ? -15.721 34.869 -5.726 1.000 29.330 434 SER AAA CA 1
ATOM 6045 C C . SER A 1 434 ? -16.725 36.015 -5.525 1.000 30.850 434 SER AAA C 1
ATOM 6046 O O . SER A 1 434 ? -16.468 36.907 -4.695 1.000 29.890 434 SER AAA O 1
ATOM 6054 N N . SER A 1 435 ? -17.871 35.990 -6.202 1.000 29.080 435 SER AAA N 1
ATOM 6055 C CA . SER A 1 435 ? -18.918 37.019 -6.063 1.000 29.910 435 SER AAA CA 1
ATOM 6056 C C . SER A 1 435 ? -20.026 36.566 -5.117 1.000 29.610 435 SER AAA C 1
ATOM 6057 O O . SER A 1 435 ? -20.938 37.370 -4.909 1.000 32.430 435 SER AAA O 1
ATOM 6065 N N . LEU A 1 436 ? -19.992 35.341 -4.574 1.000 27.880 436 LEU AAA N 1
ATOM 6066 C CA . LEU A 1 436 ? -21.094 34.800 -3.726 1.000 27.840 436 LEU AAA CA 1
ATOM 6067 C C . LEU A 1 436 ? -20.885 35.105 -2.237 1.000 32.940 436 LEU AAA C 1
ATOM 6068 O O . LEU A 1 436 ? -19.728 35.137 -1.809 1.000 33.350 436 LEU AAA O 1
ATOM 6084 N N . LYS A 1 437 ? -21.965 35.250 -1.470 1.000 37.100 437 LYS AAA N 1
ATOM 6085 C CA . LYS A 1 437 ? -21.881 35.480 0.002 1.000 44.370 437 LYS AAA CA 1
ATOM 6086 C C . LYS A 1 437 ? -21.256 34.239 0.640 1.000 40.950 437 LYS AAA C 1
ATOM 6087 O O . LYS A 1 437 ? -21.622 33.138 0.230 1.000 40.700 437 LYS AAA O 1
ATOM 6106 N N . ALA A 1 438 ? -20.368 34.420 1.614 1.000 43.720 438 ALA AAA N 1
ATOM 6107 C CA . ALA A 1 438 ? -19.715 33.326 2.365 1.000 40.960 438 ALA AAA CA 1
ATOM 6108 C C . ALA A 1 438 ? -20.815 32.488 3.019 1.000 41.140 438 ALA AAA C 1
ATOM 6109 O O . ALA A 1 438 ? -21.836 33.064 3.456 1.000 41.360 438 ALA AAA O 1
ATOM 6116 N N . GLY A 1 439 ? -20.674 31.165 2.976 1.000 35.610 439 GLY AAA N 1
ATOM 6117 C CA . GLY A 1 439 ? -21.599 30.238 3.647 1.000 33.170 439 GLY AAA CA 1
ATOM 6118 C C . GLY A 1 439 ? -22.805 29.881 2.802 1.000 32.080 439 GLY AAA C 1
ATOM 6119 O O . GLY A 1 439 ? -23.606 29.084 3.271 1.000 34.810 439 GLY AAA O 1
ATOM 6123 N N . THR A 1 440 ? -22.932 30.413 1.585 1.000 28.760 440 THR AAA N 1
ATOM 6124 C CA . THR A 1 440 ? -24.125 30.215 0.732 1.000 28.310 440 THR AAA CA 1
ATOM 6125 C C . THR A 1 440 ? -23.809 29.195 -0.367 1.000 24.740 440 THR AAA C 1
ATOM 6126 O O . THR A 1 440 ? -24.737 28.802 -1.098 1.000 24.210 440 THR AAA O 1
ATOM 6137 N N . TRP A 1 441 ? -22.572 28.720 -0.414 1.000 23.150 441 TRP AAA N 1
ATOM 6138 C CA . TRP A 1 441 ? -22.133 27.846 -1.523 1.000 21.640 441 TRP AAA CA 1
ATOM 6139 C C . TRP A 1 441 ? -21.143 26.824 -1.009 1.000 20.440 441 TRP AAA C 1
ATOM 6140 O O . TRP A 1 441 ? -20.543 27.061 0.072 1.000 20.830 441 TRP AAA O 1
ATOM 6161 N N . GLY A 1 442 ? -20.941 25.772 -1.784 1.000 18.990 442 GLY AAA N 1
ATOM 6162 C CA . GLY A 1 442 ? -19.942 24.743 -1.471 1.000 16.210 442 GLY AAA CA 1
ATOM 6163 C C . GLY A 1 442 ? -19.580 23.929 -2.690 1.000 17.010 442 GLY AAA C 1
ATOM 6164 O O . GLY A 1 442 ? -19.656 24.431 -3.820 1.000 16.680 442 GLY AAA O 1
ATOM 6168 N N . MET A 1 443 ? -19.202 22.691 -2.433 1.000 16.100 443 MET AAA N 1
ATOM 6169 C CA . MET A 1 443 ? -18.780 21.709 -3.441 1.000 15.820 443 MET AAA CA 1
ATOM 6170 C C . MET A 1 443 ? -19.466 20.379 -3.134 1.000 15.720 443 MET AAA C 1
ATOM 6171 O O . MET A 1 443 ? -20.024 20.186 -2.042 1.000 16.700 443 MET AAA O 1
ATOM 6185 N N . TYR A 1 444 ? -19.522 19.510 -4.149 1.000 16.170 444 TYR AAA N 1
ATOM 6186 C CA . TYR A 1 444 ? -20.195 18.173 -4.137 1.000 15.940 444 TYR AAA CA 1
ATOM 6187 C C . TYR A 1 444 ? -19.126 17.081 -3.888 1.000 16.220 444 TYR AAA C 1
ATOM 6188 O O . TYR A 1 444 ? -18.265 16.896 -4.786 1.000 15.290 444 TYR AAA O 1
ATOM 6206 N N . ALA A 1 445 ? -19.185 16.335 -2.764 1.000 17.680 445 ALA AAA N 1
ATOM 6207 C CA . ALA A 1 445 ? -18.225 15.275 -2.397 1.000 18.590 445 ALA AAA CA 1
ATOM 6208 C C . ALA A 1 445 ? -18.144 14.219 -3.495 1.000 18.330 445 ALA AAA C 1
ATOM 6209 O O . ALA A 1 445 ? -17.100 13.547 -3.567 1.000 18.860 445 ALA AAA O 1
ATOM 6216 N N . ASN A 1 446 ? -19.153 14.071 -4.369 1.000 16.980 446 ASN AAA N 1
ATOM 6217 C CA . ASN A 1 446 ? -19.044 13.105 -5.502 1.000 16.770 446 ASN AAA CA 1
ATOM 6218 C C . ASN A 1 446 ? -18.187 13.680 -6.635 1.000 15.320 446 ASN AAA C 1
ATOM 6219 O O . ASN A 1 446 ? -17.804 12.912 -7.514 1.000 16.960 446 ASN AAA O 1
ATOM 6230 N N . TYR A 1 447 ? -17.892 14.983 -6.609 1.000 16.070 447 TYR AAA N 1
ATOM 6231 C CA . TYR A 1 447 ? -16.996 15.640 -7.591 1.000 16.400 447 TYR AAA CA 1
ATOM 6232 C C . TYR A 1 447 ? -15.896 16.334 -6.812 1.000 16.740 447 TYR AAA C 1
ATOM 6233 O O . TYR A 1 447 ? -15.766 17.560 -6.854 1.000 17.740 447 TYR AAA O 1
ATOM 6251 N N . PRO A 1 448 ? -15.105 15.567 -6.059 1.000 15.970 448 PRO AAA N 1
ATOM 6252 C CA . PRO A 1 448 ? -14.179 16.148 -5.090 1.000 15.140 448 PRO AAA CA 1
ATOM 6253 C C . PRO A 1 448 ? -13.026 16.884 -5.775 1.000 15.740 448 PRO AAA C 1
ATOM 6254 O O . PRO A 1 448 ? -12.609 16.474 -6.843 1.000 16.780 448 PRO AAA O 1
ATOM 6265 N N . ASP A 1 449 ? -12.570 17.941 -5.133 1.000 15.370 449 ASP AAA N 1
ATOM 6266 C CA . ASP A 1 449 ? -11.469 18.816 -5.612 1.000 15.190 449 ASP AAA CA 1
ATOM 6267 C C . ASP A 1 449 ? -10.224 18.526 -4.764 1.000 15.800 449 ASP AAA C 1
ATOM 6268 O O . ASP A 1 449 ? -10.167 18.939 -3.615 1.000 15.870 449 ASP AAA O 1
ATOM 6277 N N . SER A 1 450 ? -9.224 17.906 -5.383 1.000 16.920 450 SER AAA N 1
ATOM 6278 C CA . SER A 1 450 ? -7.975 17.529 -4.672 1.000 17.460 450 SER AAA CA 1
ATOM 6279 C C . SER A 1 450 ? -7.197 18.742 -4.182 1.000 20.730 450 SER AAA C 1
ATOM 6280 O O . SER A 1 450 ? -6.357 18.499 -3.301 1.000 20.550 450 SER AAA O 1
ATOM 6288 N N . GLN A 1 451 ? -7.344 19.925 -4.776 1.000 19.160 451 GLN AAA N 1
ATOM 6289 C CA . GLN A 1 451 ? -6.432 21.077 -4.517 1.000 20.270 451 GLN AAA CA 1
ATOM 6290 C C . GLN A 1 451 ? -6.888 21.921 -3.340 1.000 23.680 451 GLN AAA C 1
ATOM 6291 O O . GLN A 1 451 ? -6.100 22.764 -2.888 1.000 26.610 451 GLN AAA O 1
ATOM 6305 N N . ILE A 1 452 ? -8.113 21.770 -2.866 1.000 24.690 452 ILE AAA N 1
ATOM 6306 C CA . ILE A 1 452 ? -8.617 22.668 -1.790 1.000 24.840 452 ILE AAA CA 1
ATOM 6307 C C . ILE A 1 452 ? -7.903 22.322 -0.494 1.000 25.990 452 ILE AAA C 1
ATOM 6308 O O . ILE A 1 452 ? -7.620 21.119 -0.280 1.000 27.630 452 ILE AAA O 1
ATOM 6324 N N . LYS A 1 453 ? -7.712 23.313 0.382 1.000 28.530 453 LYS AAA N 1
ATOM 6325 C CA . LYS A 1 453 ? -7.181 23.046 1.740 1.000 32.020 453 LYS AAA CA 1
ATOM 6326 C C . LYS A 1 453 ? -8.048 21.990 2.424 1.000 28.730 453 LYS AAA C 1
ATOM 6327 O O . LYS A 1 453 ? -9.305 21.973 2.338 1.000 25.010 453 LYS AAA O 1
ATOM 6346 N N . ASN A 1 454 ? -7.393 21.190 3.234 1.000 27.840 454 ASN AAA N 1
ATOM 6347 C CA . ASN A 1 454 ? -8.024 20.022 3.876 1.000 23.980 454 ASN AAA CA 1
ATOM 6348 C C . ASN A 1 454 ? -9.305 20.354 4.657 1.000 27.070 454 ASN AAA C 1
ATOM 6349 O O . ASN A 1 454 ? -10.320 19.721 4.326 1.000 30.590 454 ASN AAA O 1
ATOM 6360 N N . ASP A 1 455 ? -9.319 21.298 5.614 1.000 24.770 455 ASP AAA N 1
ATOM 6361 C CA . ASP A 1 455 ? -10.503 21.692 6.404 1.000 25.320 455 ASP AAA CA 1
ATOM 6362 C C . ASP A 1 455 ? -11.461 22.603 5.610 1.000 26.170 455 ASP AAA C 1
ATOM 6363 O O . ASP A 1 455 ? -12.691 22.591 5.898 1.000 27.300 455 ASP AAA O 1
ATOM 6372 N N . ARG A 1 456 ? -11.053 23.319 4.738 1.000 21.710 456 ARG AAA N 1
ATOM 6373 C CA . ARG A 1 456 ? -11.900 24.066 3.783 1.000 21.980 456 ARG AAA CA 1
ATOM 6374 C C . ARG A 1 456 ? -12.699 23.071 2.919 1.000 21.070 456 ARG AAA C 1
ATOM 6375 O O . ARG A 1 456 ? -13.856 23.359 2.637 1.000 19.850 456 ARG AAA O 1
ATOM 6396 N N . ALA A 1 457 ? -12.156 21.903 2.644 1.000 19.970 457 ALA AAA N 1
ATOM 6397 C CA . ALA A 1 457 ? -12.871 20.881 1.835 1.000 20.360 457 ALA AAA CA 1
ATOM 6398 C C . ALA A 1 457 ? -14.046 20.369 2.656 1.000 18.970 457 ALA AAA C 1
ATOM 6399 O O . ALA A 1 457 ? -15.177 20.266 2.159 1.000 17.370 457 ALA AAA O 1
ATOM 6406 N N . THR A 1 458 ? -13.812 20.048 3.916 1.000 20.300 458 THR AAA N 1
ATOM 6407 C CA . THR A 1 458 ? -14.878 19.516 4.786 1.000 21.650 458 THR AAA CA 1
ATOM 6408 C C . THR A 1 458 ? -16.037 20.534 4.868 1.000 21.230 458 THR AAA C 1
ATOM 6409 O O . THR A 1 458 ? -17.275 20.196 4.752 1.000 19.960 458 THR AAA O 1
ATOM 6420 N N . GLU A 1 459 ? -15.726 21.830 4.991 1.000 19.230 459 GLU AAA N 1
ATOM 6421 C CA . GLU A 1 459 ? -16.769 22.867 5.016 1.000 20.400 459 GLU AAA CA 1
ATOM 6422 C C . GLU A 1 459 ? -17.453 22.977 3.645 1.000 19.480 459 GLU AAA C 1
ATOM 6423 O O . GLU A 1 459 ? -18.686 23.214 3.609 1.000 19.780 459 GLU AAA O 1
ATOM 6435 N N . MET A 1 460 ? -16.709 22.885 2.533 1.000 17.120 460 MET AAA N 1
ATOM 6436 C CA . MET A 1 460 ? -17.313 22.969 1.178 1.000 17.310 460 MET AAA CA 1
ATOM 6437 C C . MET A 1 460 ? -18.303 21.801 0.986 1.000 16.250 460 MET AAA C 1
ATOM 6438 O O . MET A 1 460 ? -19.415 22.009 0.433 1.000 16.830 460 MET AAA O 1
ATOM 6452 N N . TYR A 1 461 ? -17.905 20.596 1.404 1.000 16.090 461 TYR AAA N 1
ATOM 6453 C CA . TYR A 1 461 ? -18.746 19.407 1.114 1.000 15.490 461 TYR AAA CA 1
ATOM 6454 C C . TYR A 1 461 ? -19.967 19.321 2.036 1.000 15.000 461 TYR AAA C 1
ATOM 6455 O O . TYR A 1 461 ? -21.034 18.919 1.516 1.000 17.000 461 TYR AAA O 1
ATOM 6473 N N . TRP A 1 462 ? -19.829 19.666 3.317 1.000 15.850 462 TRP AAA N 1
ATOM 6474 C CA . TRP A 1 462 ? -20.883 19.375 4.333 1.000 16.400 462 TRP AAA CA 1
ATOM 6475 C C . TRP A 1 462 ? -21.376 20.642 5.051 1.000 17.400 462 TRP AAA C 1
ATOM 6476 O O . TRP A 1 462 ? -22.343 20.517 5.808 1.000 17.310 462 TRP AAA O 1
ATOM 6497 N N . GLY A 1 463 ? -20.748 21.812 4.847 1.000 17.460 463 GLY AAA N 1
ATOM 6498 C CA . GLY A 1 463 ? -21.275 23.088 5.358 1.000 19.270 463 GLY AAA CA 1
ATOM 6499 C C . GLY A 1 463 ? -21.668 23.012 6.817 1.000 18.330 463 GLY AAA C 1
ATOM 6500 O O . GLY A 1 463 ? -20.898 22.512 7.687 1.000 19.170 463 GLY AAA O 1
ATOM 6504 N N . SER A 1 464 ? -22.888 23.463 7.107 1.000 18.940 464 SER AAA N 1
ATOM 6505 C CA . SER A 1 464 ? -23.428 23.588 8.470 1.000 20.670 464 SER AAA CA 1
ATOM 6506 C C . SER A 1 464 ? -23.655 22.225 9.131 1.000 20.070 464 SER AAA C 1
ATOM 6507 O O . SER A 1 464 ? -23.939 22.192 10.340 1.000 20.900 464 SER AAA O 1
ATOM 6515 N N . ASN A 1 465 ? -23.519 21.103 8.404 1.000 17.750 465 ASN AAA N 1
ATOM 6516 C CA . ASN A 1 465 ? -23.653 19.749 8.978 1.000 16.900 465 ASN AAA CA 1
ATOM 6517 C C . ASN A 1 465 ? -22.339 19.258 9.592 1.000 16.240 465 ASN AAA C 1
ATOM 6518 O O . ASN A 1 465 ? -22.333 18.206 10.190 1.000 17.100 465 ASN AAA O 1
ATOM 6529 N N . VAL A 1 466 ? -21.234 19.981 9.440 1.000 16.560 466 VAL AAA N 1
ATOM 6530 C CA . VAL A 1 466 ? -19.927 19.460 9.924 1.000 18.280 466 VAL AAA CA 1
ATOM 6531 C C . VAL A 1 466 ? -19.995 19.170 11.443 1.000 17.470 466 VAL AAA C 1
ATOM 6532 O O . VAL A 1 466 ? -19.514 18.116 11.880 1.000 17.570 466 VAL AAA O 1
ATOM 6545 N N . ALA A 1 467 ? -20.527 20.083 12.258 1.000 21.000 467 ALA AAA N 1
ATOM 6546 C CA . ALA A 1 467 ? -20.507 19.913 13.721 1.000 21.260 467 ALA AAA CA 1
ATOM 6547 C C . ALA A 1 467 ? -21.200 18.615 14.146 1.000 18.400 467 ALA AAA C 1
ATOM 6548 O O . ALA A 1 467 ? -20.609 17.830 14.925 1.000 20.470 467 ALA AAA O 1
ATOM 6555 N N . LYS A 1 468 ? -22.396 18.346 13.616 1.000 19.450 468 LYS AAA N 1
ATOM 6556 C CA . LYS A 1 468 ? -23.140 17.100 13.915 1.000 20.160 468 LYS AAA CA 1
ATOM 6557 C C . LYS A 1 468 ? -22.384 15.889 13.362 1.000 18.930 468 LYS AAA C 1
ATOM 6558 O O . LYS A 1 468 ? -22.297 14.871 14.052 1.000 18.640 468 LYS AAA O 1
ATOM 6577 N N . LEU A 1 469 ? -21.791 15.986 12.159 1.000 17.150 469 LEU AAA N 1
ATOM 6578 C CA . LEU A 1 469 ? -20.990 14.864 11.608 1.000 16.100 469 LEU AAA CA 1
ATOM 6579 C C . LEU A 1 469 ? -19.798 14.547 12.522 1.000 16.750 469 LEU AAA C 1
ATOM 6580 O O . LEU A 1 469 ? -19.493 13.356 12.719 1.000 18.290 469 LEU AAA O 1
ATOM 6596 N N . GLU A 1 470 ? -19.157 15.559 13.109 1.000 18.040 470 GLU AAA N 1
ATOM 6597 C CA . GLU A 1 470 ? -18.013 15.302 14.034 1.000 18.610 470 GLU AAA CA 1
ATOM 6598 C C . GLU A 1 470 ? -18.479 14.543 15.277 1.000 17.560 470 GLU AAA C 1
ATOM 6599 O O . GLU A 1 470 ? -17.727 13.698 15.761 1.000 18.520 470 GLU AAA O 1
ATOM 6611 N N . ALA A 1 471 ? -19.680 14.823 15.749 1.000 19.770 471 ALA AAA N 1
ATOM 6612 C CA . ALA A 1 471 ? -20.240 14.111 16.918 1.000 20.310 471 ALA AAA CA 1
ATOM 6613 C C . ALA A 1 471 ? -20.566 12.659 16.539 1.000 20.910 471 ALA AAA C 1
ATOM 6614 O O . ALA A 1 471 ? -20.265 11.715 17.316 1.000 21.810 471 ALA AAA O 1
ATOM 6621 N N . VAL A 1 472 ? -21.138 12.450 15.339 1.000 18.200 472 VAL AAA N 1
ATOM 6622 C CA . VAL A 1 472 ? -21.381 11.071 14.865 1.000 19.000 472 VAL AAA CA 1
ATOM 6623 C C . VAL A 1 472 ? -20.054 10.343 14.744 1.000 17.230 472 VAL AAA C 1
ATOM 6624 O O . VAL A 1 472 ? -19.953 9.168 15.087 1.000 20.010 472 VAL AAA O 1
ATOM 6637 N N . LYS A 1 473 ? -19.040 11.011 14.213 1.000 16.960 473 LYS AAA N 1
ATOM 6638 C CA . LYS A 1 473 ? -17.716 10.427 13.996 1.000 17.730 473 LYS AAA CA 1
ATOM 6639 C C . LYS A 1 473 ? -17.109 10.019 15.343 1.000 17.770 473 LYS AAA C 1
ATOM 6640 O O . LYS A 1 473 ? -16.552 8.943 15.424 1.000 20.010 473 LYS AAA O 1
ATOM 6659 N N . ALA A 1 474 ? -17.203 10.876 16.352 1.000 19.010 474 ALA AAA N 1
ATOM 6660 C CA . ALA A 1 474 ? -16.670 10.582 17.701 1.000 20.270 474 ALA AAA CA 1
ATOM 6661 C C . ALA A 1 474 ? -17.353 9.321 18.258 1.000 22.810 474 ALA AAA C 1
ATOM 6662 O O . ALA A 1 474 ? -16.684 8.541 18.937 1.000 24.540 474 ALA AAA O 1
ATOM 6669 N N . LYS A 1 475 ? -18.629 9.091 17.937 1.000 22.110 475 LYS AAA N 1
ATOM 6670 C CA . LYS A 1 475 ? -19.399 7.928 18.451 1.000 22.500 475 LYS AAA CA 1
ATOM 6671 C C . LYS A 1 475 ? -19.013 6.649 17.704 1.000 23.440 475 LYS AAA C 1
ATOM 6672 O O . LYS A 1 475 ? -18.845 5.605 18.336 1.000 23.930 475 LYS AAA O 1
ATOM 6691 N N . TYR A 1 476 ? -18.926 6.678 16.375 1.000 20.500 476 TYR AAA N 1
ATOM 6692 C CA . TYR A 1 476 ? -18.755 5.444 15.559 1.000 21.560 476 TYR AAA CA 1
ATOM 6693 C C . TYR A 1 476 ? -17.317 5.220 15.114 1.000 21.960 476 TYR AAA C 1
ATOM 6694 O O . TYR A 1 476 ? -16.940 4.073 14.934 1.000 22.420 476 TYR AAA O 1
ATOM 6712 N N . ASP A 1 477 ? -16.498 6.263 14.921 1.000 20.240 477 ASP AAA N 1
ATOM 6713 C CA . ASP A 1 477 ? -15.093 6.042 14.511 1.000 19.110 477 ASP AAA CA 1
ATOM 6714 C C . ASP A 1 477 ? -14.214 6.975 15.315 1.000 19.350 477 ASP AAA C 1
ATOM 6715 O O . ASP A 1 477 ? -13.569 7.857 14.773 1.000 17.910 477 ASP AAA O 1
ATOM 6724 N N . PRO A 1 478 ? -14.165 6.803 16.655 1.000 21.450 478 PRO AAA N 1
ATOM 6725 C CA . PRO A 1 478 ? -13.363 7.689 17.510 1.000 22.760 478 PRO AAA CA 1
ATOM 6726 C C . PRO A 1 478 ? -11.858 7.685 17.223 1.000 23.370 478 PRO AAA C 1
ATOM 6727 O O . PRO A 1 478 ? -11.189 8.708 17.452 1.000 22.880 478 PRO AAA O 1
ATOM 6738 N N . LYS A 1 479 ? -11.320 6.590 16.687 1.000 21.660 479 LYS AAA N 1
ATOM 6739 C CA . LYS A 1 479 ? -9.886 6.456 16.377 1.000 23.810 479 LYS AAA CA 1
ATOM 6740 C C . LYS A 1 479 ? -9.589 7.000 14.972 1.000 21.760 479 LYS AAA C 1
ATOM 6741 O O . LYS A 1 479 ? -8.453 7.033 14.589 1.000 20.310 479 LYS AAA O 1
ATOM 6760 N N . ASN A 1 480 ? -10.617 7.390 14.228 1.000 19.210 480 ASN AAA N 1
ATOM 6761 C CA . ASN A 1 480 ? -10.456 7.966 12.869 1.000 18.480 480 ASN AAA CA 1
ATOM 6762 C C . ASN A 1 480 ? -9.644 7.010 11.983 1.000 17.390 480 ASN AAA C 1
ATOM 6763 O O . ASN A 1 480 ? -8.719 7.424 11.282 1.000 18.510 480 ASN AAA O 1
ATOM 6774 N N . LEU A 1 481 ? -10.033 5.729 11.932 1.000 18.220 481 LEU AAA N 1
ATOM 6775 C CA . LEU A 1 481 ? -9.428 4.755 11.001 1.000 19.460 481 LEU AAA CA 1
ATOM 6776 C C . LEU A 1 481 ? -9.980 4.970 9.587 1.000 17.450 481 LEU AAA C 1
ATOM 6777 O O . LEU A 1 481 ? -9.228 4.754 8.646 1.000 19.230 481 LEU AAA O 1
ATOM 6793 N N . PHE A 1 482 ? -11.234 5.423 9.464 1.000 17.460 482 PHE AAA N 1
ATOM 6794 C CA . PHE A 1 482 ? -11.901 5.617 8.140 1.000 19.000 482 PHE AAA CA 1
ATOM 6795 C C . PHE A 1 482 ? -11.712 7.068 7.737 1.000 17.750 482 PHE AAA C 1
ATOM 6796 O O . PHE A 1 482 ? -12.659 7.869 7.789 1.000 19.180 482 PHE AAA O 1
ATOM 6813 N N . ARG A 1 483 ? -10.500 7.358 7.306 1.000 18.600 483 ARG AAA N 1
ATOM 6814 C CA . ARG A 1 483 ? -10.070 8.756 7.073 1.000 16.750 483 ARG AAA CA 1
ATOM 6815 C C . ARG A 1 483 ? -9.483 8.920 5.675 1.000 16.440 483 ARG AAA C 1
ATOM 6816 O O . ARG A 1 483 ? -8.995 7.952 5.052 1.000 18.450 483 ARG AAA O 1
ATOM 6837 N N . ASN A 1 484 ? -9.508 10.157 5.220 1.000 16.050 484 ASN AAA N 1
ATOM 6838 C CA . ASN A 1 484 ? -8.792 10.622 4.017 1.000 16.010 484 ASN AAA CA 1
ATOM 6839 C C . ASN A 1 484 ? -8.523 12.108 4.247 1.000 15.240 484 ASN AAA C 1
ATOM 6840 O O . ASN A 1 484 ? -8.990 12.681 5.230 1.000 15.070 484 ASN AAA O 1
ATOM 6851 N N . PRO A 1 485 ? -7.719 12.780 3.399 1.000 16.890 485 PRO AAA N 1
ATOM 6852 C CA . PRO A 1 485 ? -7.339 14.151 3.724 1.000 17.480 485 PRO AAA CA 1
ATOM 6853 C C . PRO A 1 485 ? -8.526 15.119 3.875 1.000 17.550 485 PRO AAA C 1
ATOM 6854 O O . PRO A 1 485 ? -8.328 16.161 4.534 1.000 18.750 485 PRO AAA O 1
ATOM 6865 N N . GLN A 1 486 ? -9.705 14.805 3.309 1.000 16.090 486 GLN AAA N 1
ATOM 6866 C CA . GLN A 1 486 ? -10.842 15.756 3.292 1.000 16.870 486 GLN AAA CA 1
ATOM 6867 C C . GLN A 1 486 ? -11.989 15.255 4.166 1.000 17.130 486 GLN AAA C 1
ATOM 6868 O O . GLN A 1 486 ? -13.015 15.850 4.100 1.000 22.180 486 GLN AAA O 1
ATOM 6882 N N . SER A 1 487 ? -11.725 14.313 5.048 1.000 16.190 487 SER AAA N 1
ATOM 6883 C CA . SER A 1 487 ? -12.766 13.586 5.803 1.000 16.540 487 SER AAA CA 1
ATOM 6884 C C . SER A 1 487 ? -13.003 14.276 7.149 1.000 17.690 487 SER AAA C 1
ATOM 6885 O O . SER A 1 487 ? -12.324 15.261 7.491 1.000 17.760 487 SER AAA O 1
ATOM 6893 N N . ILE A 1 488 ? -14.022 13.812 7.847 1.000 17.590 488 ILE AAA N 1
ATOM 6894 C CA . ILE A 1 488 ? -14.551 14.414 9.099 1.000 17.830 488 ILE AAA CA 1
ATOM 6895 C C . ILE A 1 488 ? -13.676 13.983 10.268 1.000 20.110 488 ILE AAA C 1
ATOM 6896 O O . ILE A 1 488 ? -13.502 12.793 10.461 1.000 19.460 488 ILE AAA O 1
ATOM 6912 N N . LYS A 1 489 ? -13.311 14.816 11.059 1.000 20.470 489 LYS AAA N 1
ATOM 6913 C CA . LYS A 1 489 ? -12.461 14.480 12.233 1.000 23.030 489 LYS AAA CA 1
ATOM 6914 C C . LYS A 1 489 ? -13.347 14.309 13.461 1.000 21.390 489 LYS AAA C 1
ATOM 6915 O O . LYS A 1 489 ? -14.307 15.048 13.670 1.000 22.290 489 LYS AAA O 1
ATOM 6934 N N . PRO A 1 490 ? -13.162 13.381 14.343 1.000 20.340 490 PRO AAA N 1
ATOM 6935 C CA . PRO A 1 490 ? -14.021 13.123 15.501 1.000 21.710 490 PRO AAA CA 1
ATOM 6936 C C . PRO A 1 490 ? -13.966 14.255 16.545 1.000 23.710 490 PRO AAA C 1
ATOM 6937 O O . PRO A 1 490 ? -12.878 14.718 16.883 1.000 24.240 490 PRO AAA O 1
ATOM 6948 N N . LYS A 1 491 ? -15.130 14.740 16.964 1.000 23.870 491 LYS AAA N 1
ATOM 6949 C CA . LYS A 1 491 ? -15.251 15.802 17.992 1.000 32.670 491 LYS AAA CA 1
ATOM 6950 C C . LYS A 1 491 ? -16.629 15.672 18.652 1.000 33.220 491 LYS AAA C 1
ATOM 6951 O O . LYS A 1 491 ? -17.627 16.004 17.990 1.000 33.020 491 LYS AAA O 1
ATOM 6970 N N . ALA A 1 492 ? -16.672 15.199 19.905 1.000 38.660 492 ALA AAA N 1
ATOM 6971 C CA . ALA A 1 492 ? -17.904 14.873 20.680 1.000 46.100 492 ALA AAA CA 1
ATOM 6972 C C . ALA A 1 492 ? -18.816 16.099 20.857 1.000 47.790 492 ALA AAA C 1
ATOM 6973 O O . ALA A 1 492 ? -18.386 17.259 20.827 1.000 55.450 492 ALA AAA O 1
#

Nearest PDB structures (foldseek):
  6y0r-assembly1_AAA  TM=1.002E+00  e=5.830E-104  Fusarium graminearum PH-1
  6yjo-assembly1_A  TM=9.673E-01  e=4.905E-61  Fusarium graminearum PH-1
  3rja-assembly1_A  TM=9.672E-01  e=2.326E-57  Microdochium nivale
  6eo4-assembly2_B  TM=9.252E-01  e=2.438E-41  Physcomitrium patens
  2bvf-assembly2_B  TM=8.303E-01  e=4.676E-31  Paenarthrobacter nicotinovorans

Solvent-accessible surface area: 18057 Å² total; per-residue (Å²): 117,63,4,32,48,23,0,79,152,42,178,4,54,44,10,70,116,59,36,157,46,12,138,71,2,10,63,2,34,0,60,46,32,89,44,83,4,15,0,0,0,10,0,78,60,49,77,39,0,14,19,0,0,67,2,0,20,161,81,53,29,6,1,9,39,18,13,8,14,32,33,34,10,4,44,12,3,0,16,68,93,37,4,0,0,0,0,3,10,66,9,85,38,12,136,36,46,222,110,6,16,0,95,0,39,4,2,0,9,2,1,13,0,1,22,50,0,49,108,84,35,92,57,0,1,3,8,10,47,67,10,5,22,4,0,1,36,20,0,16,32,0,0,22,4,20,2,0,0,83,44,0,1,1,0,42,36,3,57,0,2,24,0,0,20,7,98,4,140,66,22,74,0,16,126,133,80,58,59,40,0,0,11,0,1,28,2,0,2,47,3,0,5,0,5,4,52,0,30,0,69,4,21,65,5,17,98,117,0,0,39,0,51,0,52,25,152,34,82,78,136,69,0,7,83,5,0,63,16,0,0,59,33,0,79,48,5,60,15,51,0,3,1,16,0,22,4,28,93,156,25,18,46,0,27,0,1,27,40,20,59,56,60,47,0,85,158,26,0,84,75,0,20,141,136,32,47,95,26,128,10,72,18,57,48,38,48,6,27,23,5,20,55,76,46,14,33,112,92,74,96,30,61,11,41,66,28,66,55,109,42,72,35,6,0,5,4,0,0,0,4,0,36,41,4,76,53,68,25,0,107,53,0,0,69,38,11,25,77,64,0,154,95,20,108,24,70,6,82,1,43,1,2,0,6,1,20,109,137,4,23,1,33,174,31,145,44,70,75,5,0,16,9,16,5,100,6,14,1,4,0,6,0,18,0,26,35,67,70,141,43,174,28,53,85,89,0,52,92,14,0,87,16,0,17,72,19,0,4,96,63,24,163,99,76,36,41,0,0,6,17,29,34,3,1,36,88,19,162,85,97,114,0,11,76,4,10,14,24,101,6,29,74,104,0,33,45,7,0,24,127,20,0,83,136,26,8,7,92,27,58,11,12,0,125,44,141,125

Secondary structure (P-SEA, 3-state):
caaaaaaaaaccccccccccccccccccccccbbbbbccccccccaaaaaaaaaaaaaabbbbbbbcccccccccccccccccccccccccbbbbbccccbbbbcccccaaaaaaaaaaaccccccccccccccaaaaaaccccccccccccccccccccccccccccbbbbbccccaaaaaaaacccccccccccbbbbbccccccbbbbbbbbbbcccccaaaaaaaaaaaaacccccccccccccccbbbbbbcccccaaaaaaaaaaaaaaccbbbbbbbbbcaaaaaaaacccccccccccccbbbbbbbcbbbbbcccccaaaaaaaaaaaaccccccccbbbbbbbbccccccccccccccccccccccccbbbbbbbbbcccccccaaaaaaaaaaaaaccccccccccccccccccccccaaaaaaaacccaaaaaaaaaaacccccccccccbbbbcc

Sequence (468 aa):
EAVNSCLTQAKVPTDAQGSQSWKEDGTAYNLRLPFEPAAIAVPTTVAQVSAAVECGAKHGVAISAKSGGHSYTSLGFGGEDGHLMIELDRMYSVKLAKDGTAKIQPGARLGHVATELWNQGKRALAHGTCPGVGLGGHALHGGYGMVARKHGLTLDLMIGATVVLPTGKVVHCSKTENSDLFWGIRGAGANFGVVVELEFQTFAAPEKITYFDIGLNWDQNTAPQGLYDFQEFGKGMPAEITMQMGVSKNGYSVDGAYIGDEASLRKALQPLVQKFGGVQVTATTVDWMGLVTHFAGAGVNVNPTSASYDAHDNFYASSLAAPALTLAEFKSFVNFVSTTGKSSSHSWWLQMDITGGTYSAVSKPKPSDTAYVHRDTLLLFQFYDSVAATAQYPSDGFNLIKGLRQSISSSLKAGTWGMYANYPDSQIKNDRATEMYWGSNVAKLEAVKAKYDPKNLFRNPQSIKPKA

B-factor: mean 24.72, std 9.33, range [6.32, 78.05]